Protein AF-A0A662YB94-F1 (afdb_monomer_lite)

Secondary structure (DSSP, 8-state):
------EEEEEEETTEEEEEEEE--TT-----TTHHHHHHHHHHHHTT--HHHHHHHHHHHHHHGGGB-----SSSTHHHHHHHHHHHHHHHHHHHHHHHHHHHHHHH-HHHHHHHHHHHHHHHHGGGGS-----HHHHHHHHHSS--TT-HHHHHHHHHHHHHHHHHHHHHHHH---HHHHHHHHHHHHHHHHHHHHHHHHHHHTTGGGS-----------PPPHHHHHHHHHHHHGGGG-HHHHHHHHGGGS-GGG--HHHHHHHHHHHHHHHHHHHHHHHHHHHHHHHHHT---HHHHHHHHTT--GGGHHHHHHHHHHHHHHHHHHHHHHHHHHHHHTHHHHTTB-HHHHHHHHHHHHHHHTTT-SSS-TT---

Sequence (378 aa):
MEGSISLNIAFEAINKRPQYIAIMAPGGASKGSGDQTMKTLQQQLLGDKGYSQLEKMFMFLASMRSIVTSDAKETDDLLLSRSNIALQNKLQLLSILINIIAYRLMEVHPRKVRKFMRKLLEASSGSASGTDEVDAIRFDDLLMEDVEPADEILSTGLPLLLALWQVLHYHIEQEVPHKLLRSRLVKEQWELLDHIVRSYELGTISSDSESGDEASEDSTVVAPPLEERFLAFVAVQATRWQATLLLLIDSLALASELVTPERLDFLACIGEYMEWEGSVAHDLARYQRDASERVPNAYLFWLSQRGIAHSEGEAHESEFREVANALAAAKWEQLQQEARRDSWTAAAFSLPAVERVIGLIRQVYGDHSGRSSRKESF

pLDDT: mean 79.69, std 18.01, range [34.97, 97.25]

Radius of gyration: 21.57 Å; chains: 1; bounding box: 65×52×51 Å

Structure (mmCIF, N/CA/C/O backbone):
data_AF-A0A662YB94-F1
#
_entry.id   AF-A0A662YB94-F1
#
loop_
_atom_site.group_PDB
_atom_site.id
_atom_site.type_symbol
_atom_site.label_atom_id
_atom_site.label_alt_id
_atom_site.label_comp_id
_atom_site.label_asym_id
_atom_site.label_entity_id
_atom_site.label_seq_id
_atom_site.pdbx_PDB_ins_code
_atom_site.Cartn_x
_atom_site.Cartn_y
_atom_site.Cartn_z
_atom_site.occupancy
_atom_site.B_iso_or_equiv
_atom_site.auth_seq_id
_atom_site.auth_comp_id
_atom_site.auth_asym_id
_atom_site.auth_atom_id
_atom_site.pdbx_PDB_model_num
ATOM 1 N N . MET A 1 1 ? -22.873 5.240 -3.098 1.00 36.72 1 MET A N 1
ATOM 2 C CA . MET A 1 1 ? -22.724 6.705 -3.199 1.00 36.72 1 MET A CA 1
ATOM 3 C C . MET A 1 1 ? -22.286 7.008 -4.619 1.00 36.72 1 MET A C 1
ATOM 5 O O . MET A 1 1 ? -21.161 6.681 -4.960 1.00 36.72 1 MET A O 1
ATOM 9 N N . GLU A 1 2 ? -23.171 7.558 -5.447 1.00 35.38 2 GLU A N 1
ATOM 10 C CA . GLU A 1 2 ? -22.813 8.100 -6.765 1.00 35.38 2 GLU A CA 1
ATOM 11 C C . GLU A 1 2 ? -22.240 9.506 -6.555 1.00 35.38 2 GLU A C 1
ATOM 13 O O . GLU A 1 2 ? -22.960 10.501 -6.561 1.00 35.38 2 GLU A O 1
ATOM 18 N N . GLY A 1 3 ? -20.949 9.585 -6.244 1.00 55.09 3 GLY A N 1
ATOM 19 C CA . GLY A 1 3 ? -20.213 10.845 -6.199 1.00 55.09 3 GLY A CA 1
ATOM 20 C C . GLY A 1 3 ? -19.215 10.860 -7.343 1.00 55.09 3 GLY A C 1
ATOM 21 O O . GLY A 1 3 ? -18.330 10.011 -7.388 1.00 55.09 3 GLY A O 1
ATOM 22 N N . SER A 1 4 ? -19.339 11.805 -8.274 1.00 63.97 4 SER A N 1
ATOM 23 C CA . SER A 1 4 ? -18.318 12.006 -9.301 1.00 63.97 4 SER A CA 1
ATOM 24 C C . SER A 1 4 ? -17.006 12.432 -8.637 1.00 63.97 4 SER A C 1
ATOM 26 O O . SER A 1 4 ? -16.962 13.466 -7.971 1.00 63.97 4 SER A O 1
ATOM 28 N N . ILE A 1 5 ? -15.939 11.656 -8.823 1.00 66.69 5 ILE A N 1
ATOM 29 C CA . ILE A 1 5 ? -14.615 11.977 -8.280 1.00 66.69 5 ILE A CA 1
ATOM 30 C C . ILE A 1 5 ? -13.966 13.065 -9.142 1.00 66.69 5 ILE A C 1
ATOM 32 O O . ILE A 1 5 ? -13.889 12.948 -10.361 1.00 66.69 5 ILE A O 1
ATOM 36 N N . SER A 1 6 ? -13.467 14.129 -8.528 1.00 73.06 6 SER A N 1
ATOM 37 C CA . SER A 1 6 ? -12.625 15.101 -9.227 1.00 73.06 6 SER A CA 1
ATOM 38 C C . SER A 1 6 ? -11.345 15.311 -8.442 1.00 73.06 6 SER A C 1
ATOM 40 O O . SER A 1 6 ? -11.405 15.722 -7.283 1.00 73.06 6 SER A O 1
ATOM 42 N N . LEU A 1 7 ? -10.202 15.055 -9.073 1.00 76.81 7 LEU A N 1
ATOM 43 C CA . LEU A 1 7 ? -8.895 15.374 -8.513 1.00 76.81 7 LEU A CA 1
ATOM 44 C C . LEU A 1 7 ? -8.361 16.625 -9.201 1.00 76.81 7 LEU A C 1
ATOM 46 O O . LEU A 1 7 ? -8.268 16.654 -10.424 1.00 76.81 7 LEU A O 1
ATOM 50 N N . ASN A 1 8 ? -8.004 17.630 -8.408 1.00 81.25 8 ASN A N 1
ATOM 51 C CA . ASN A 1 8 ? -7.422 18.884 -8.869 1.00 81.25 8 ASN A CA 1
ATOM 52 C C . ASN A 1 8 ? -6.220 19.195 -7.978 1.00 81.25 8 ASN A C 1
ATOM 54 O O . ASN A 1 8 ? -6.405 19.520 -6.808 1.00 81.25 8 ASN A O 1
ATOM 58 N N . ILE A 1 9 ? -5.008 19.076 -8.514 1.00 80.12 9 ILE A N 1
ATOM 59 C CA . ILE A 1 9 ? -3.769 19.344 -7.776 1.00 80.12 9 ILE A CA 1
ATOM 60 C C . ILE A 1 9 ? -3.032 20.463 -8.491 1.00 80.12 9 ILE A C 1
ATOM 62 O O . ILE A 1 9 ? -2.706 20.316 -9.664 1.00 80.12 9 ILE A O 1
ATOM 66 N N . ALA A 1 10 ? -2.758 21.557 -7.788 1.00 80.62 10 ALA A N 1
ATOM 67 C CA . ALA A 1 10 ? -1.852 22.605 -8.240 1.00 80.62 10 ALA A CA 1
ATOM 68 C C . ALA A 1 10 ? -0.620 22.616 -7.330 1.00 80.62 10 ALA A C 1
ATOM 70 O O . ALA A 1 10 ? -0.772 22.534 -6.112 1.00 80.62 10 ALA A O 1
ATOM 71 N N . PHE A 1 11 ? 0.577 22.678 -7.908 1.00 79.88 11 PHE A N 1
ATOM 72 C CA . PHE A 1 11 ? 1.831 22.576 -7.155 1.00 79.88 11 PHE A CA 1
ATOM 73 C C . PHE A 1 11 ? 2.993 23.252 -7.888 1.00 79.88 11 PHE A C 1
ATOM 75 O O . PHE A 1 11 ? 2.938 23.477 -9.100 1.00 79.88 11 PHE A O 1
ATOM 82 N N . GLU A 1 12 ? 4.049 23.587 -7.152 1.00 78.00 12 GLU A N 1
ATOM 83 C CA . GLU A 1 12 ? 5.278 24.144 -7.718 1.00 78.00 12 GLU A CA 1
ATOM 84 C C . GLU A 1 12 ? 6.195 23.024 -8.226 1.00 78.00 12 GLU A C 1
ATOM 86 O O . GLU A 1 12 ? 6.320 21.970 -7.606 1.00 78.00 12 GLU A O 1
ATOM 91 N N . ALA A 1 13 ? 6.810 23.241 -9.388 1.00 78.81 13 ALA A N 1
ATOM 92 C CA . ALA A 1 13 ? 7.775 22.328 -9.993 1.00 78.81 13 ALA A CA 1
ATOM 93 C C . ALA A 1 13 ? 9.131 23.031 -10.102 1.00 78.81 13 ALA A C 1
ATOM 95 O O . ALA A 1 13 ? 9.177 24.247 -10.271 1.00 78.81 13 ALA A O 1
ATOM 96 N N . ILE A 1 14 ? 10.226 22.267 -10.078 1.00 72.88 14 ILE A N 1
ATOM 97 C CA . ILE A 1 14 ? 11.589 22.814 -9.947 1.00 72.88 14 ILE A CA 1
ATOM 98 C C . ILE A 1 14 ? 11.943 23.777 -11.092 1.00 72.88 14 ILE A C 1
ATOM 100 O O . ILE A 1 14 ? 12.559 24.815 -10.878 1.00 72.88 14 ILE A O 1
ATOM 104 N N . ASN A 1 15 ? 11.532 23.452 -12.321 1.00 65.38 15 ASN A N 1
ATOM 105 C CA . ASN A 1 15 ? 11.984 24.158 -13.529 1.00 65.38 15 ASN A CA 1
ATOM 106 C C . ASN A 1 15 ? 10.846 24.770 -14.354 1.00 65.38 15 ASN A C 1
ATOM 108 O O . ASN A 1 15 ? 11.059 25.210 -15.486 1.00 65.38 15 ASN A O 1
ATOM 112 N N . LYS A 1 16 ? 9.615 24.775 -13.830 1.00 62.81 16 LYS A N 1
ATOM 113 C CA . LYS A 1 16 ? 8.428 25.225 -14.567 1.00 62.81 16 LYS A CA 1
ATOM 114 C C . LYS A 1 16 ? 7.561 26.153 -13.716 1.00 62.81 16 LYS A C 1
ATOM 116 O O . LYS A 1 16 ? 7.636 26.174 -12.495 1.00 62.81 16 LYS A O 1
ATOM 121 N N . ARG A 1 17 ? 6.680 26.900 -14.391 1.00 67.00 17 ARG A N 1
ATOM 122 C CA . ARG A 1 17 ? 5.533 27.576 -13.753 1.00 67.00 17 ARG A CA 1
ATOM 123 C C . ARG A 1 17 ? 4.687 26.550 -12.976 1.00 67.00 17 ARG A C 1
ATOM 125 O O . ARG A 1 17 ? 4.752 25.372 -13.345 1.00 67.00 17 ARG A O 1
ATOM 132 N N . PRO A 1 18 ? 3.873 26.982 -11.989 1.00 74.81 18 PRO A N 1
ATOM 133 C CA . PRO A 1 18 ? 2.977 26.097 -11.251 1.00 74.81 18 PRO A CA 1
ATOM 134 C C . PRO A 1 18 ? 2.288 25.087 -12.171 1.00 74.81 18 PRO A C 1
ATOM 136 O O . PRO A 1 18 ? 1.717 25.458 -13.202 1.00 74.81 18 PRO A O 1
ATOM 139 N N . GLN A 1 19 ? 2.428 23.810 -11.833 1.00 79.25 19 GLN A N 1
ATOM 140 C CA . GLN A 1 19 ? 1.852 22.695 -12.568 1.00 79.25 19 GLN A CA 1
ATOM 141 C C . GLN A 1 19 ? 0.458 22.390 -12.037 1.00 79.25 19 GLN A C 1
ATOM 143 O O . GLN A 1 19 ? 0.126 22.699 -10.892 1.00 79.25 19 GLN A O 1
ATOM 148 N N . TYR A 1 20 ? -0.365 21.786 -12.891 1.00 79.12 20 TYR A N 1
ATOM 149 C CA . TYR A 1 20 ? -1.737 21.442 -12.560 1.00 79.12 20 TYR A CA 1
ATOM 150 C C . TYR A 1 20 ? -2.097 20.066 -13.119 1.00 79.12 20 TYR A C 1
ATOM 152 O O . TYR A 1 20 ? -1.956 19.821 -14.314 1.00 79.12 20 TYR A O 1
ATOM 160 N N . ILE A 1 21 ? -2.573 19.175 -12.251 1.00 78.12 21 ILE A N 1
ATOM 161 C CA . ILE A 1 21 ? -3.084 17.852 -12.613 1.00 78.12 21 ILE A CA 1
ATOM 162 C C . ILE A 1 21 ? -4.588 17.833 -12.348 1.00 78.12 21 ILE A C 1
ATOM 164 O O . ILE A 1 21 ? -5.028 18.048 -11.217 1.00 78.12 21 ILE A O 1
ATOM 168 N N . ALA A 1 22 ? -5.365 17.531 -13.391 1.00 76.50 22 ALA A N 1
ATOM 169 C CA . ALA A 1 22 ? -6.809 17.347 -13.312 1.00 76.50 22 ALA A CA 1
ATOM 170 C C . ALA A 1 22 ? -7.209 15.934 -13.745 1.00 76.50 22 ALA A C 1
ATOM 172 O O . ALA A 1 22 ? -6.892 15.496 -14.851 1.00 76.50 22 ALA A O 1
ATOM 173 N N . ILE A 1 23 ? -7.960 15.228 -12.901 1.00 74.75 23 ILE A N 1
ATOM 174 C CA . ILE A 1 23 ? -8.652 13.991 -13.279 1.00 74.75 23 ILE A CA 1
ATOM 175 C C . ILE A 1 23 ? -10.142 14.224 -13.077 1.00 74.75 23 ILE A C 1
ATOM 177 O O . ILE A 1 23 ? -10.603 14.415 -11.952 1.00 74.75 23 ILE A O 1
ATOM 181 N N . MET A 1 24 ? -10.887 14.215 -14.180 1.00 70.81 24 MET A N 1
ATOM 182 C CA . MET A 1 24 ? -12.331 14.434 -14.206 1.00 70.81 24 MET A CA 1
ATOM 183 C C . MET A 1 24 ? -13.035 13.313 -14.969 1.00 70.81 24 MET A C 1
ATOM 185 O O . MET A 1 24 ? -12.435 12.657 -15.824 1.00 70.81 24 MET A O 1
ATOM 189 N N . ALA A 1 25 ? -14.323 13.125 -14.674 1.00 64.19 25 ALA A N 1
ATOM 190 C CA . ALA A 1 25 ? -15.173 12.171 -15.373 1.00 64.19 25 ALA A CA 1
ATOM 191 C C . ALA A 1 25 ? -15.198 12.441 -16.894 1.00 64.19 25 ALA A C 1
ATOM 193 O O . ALA A 1 25 ? -15.125 13.606 -17.316 1.00 64.19 25 ALA A O 1
ATOM 194 N N . PRO A 1 26 ? -15.331 11.394 -17.732 1.00 56.38 26 PRO A N 1
ATOM 195 C CA . PRO A 1 26 ? -15.447 11.542 -19.180 1.00 56.38 26 PRO A CA 1
ATOM 196 C C . PRO A 1 26 ? -16.719 12.334 -19.528 1.00 56.38 26 PRO A C 1
ATOM 198 O O . PRO A 1 26 ? -17.823 11.804 -19.547 1.00 56.38 26 PRO A O 1
ATOM 201 N N . GLY A 1 27 ? -16.551 13.640 -19.752 1.00 55.19 27 GLY A N 1
ATOM 202 C CA . GLY A 1 27 ? -17.634 14.609 -19.965 1.00 55.19 27 GLY A CA 1
ATOM 203 C C . GLY A 1 27 ? -17.311 16.024 -19.466 1.00 55.19 27 GLY A C 1
ATOM 204 O O . GLY A 1 27 ? -17.867 16.986 -19.985 1.00 55.19 27 GLY A O 1
ATOM 205 N N . GLY A 1 28 ? -16.372 16.168 -18.519 1.00 50.12 28 GLY A N 1
ATOM 206 C CA . GLY A 1 28 ? -15.944 17.466 -17.965 1.00 50.12 28 GLY A CA 1
ATOM 207 C C . GLY A 1 28 ? -14.753 18.135 -18.670 1.00 50.12 28 GLY A C 1
ATOM 208 O O . GLY A 1 28 ? -14.373 19.248 -18.313 1.00 50.12 28 GLY A O 1
ATOM 209 N N . ALA A 1 29 ? -14.134 17.479 -19.658 1.00 52.44 29 ALA A N 1
ATOM 210 C CA . ALA A 1 29 ? -12.951 18.002 -20.340 1.00 52.44 29 ALA A CA 1
ATOM 211 C C . ALA A 1 29 ? -13.328 19.066 -21.389 1.00 52.44 29 ALA A C 1
ATOM 213 O O . ALA A 1 29 ? -13.847 18.755 -22.464 1.00 52.44 29 ALA A O 1
ATOM 214 N N . SER A 1 30 ? -13.042 20.331 -21.077 1.00 43.56 30 SER A N 1
ATOM 215 C CA . SER A 1 30 ? -13.048 21.43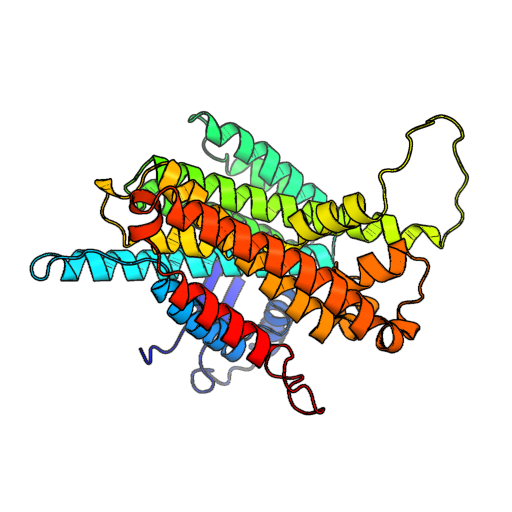1 -22.043 1.00 43.56 30 SER A CA 1
ATOM 216 C C . SER A 1 30 ? -12.048 21.142 -23.170 1.00 43.56 30 SER A C 1
ATOM 218 O O . SER A 1 30 ? -10.867 20.907 -22.921 1.00 43.56 30 SER A O 1
ATOM 220 N N . LYS A 1 31 ? -12.523 21.149 -24.421 1.00 42.31 31 LYS A N 1
ATOM 221 C CA . LYS A 1 31 ? -11.710 20.994 -25.637 1.00 42.31 31 LYS A CA 1
ATOM 222 C C . LYS A 1 31 ? -10.797 22.218 -25.823 1.00 42.31 31 LYS A C 1
ATOM 224 O O . LYS A 1 31 ? -11.146 23.132 -26.563 1.00 42.31 31 LYS A O 1
ATOM 229 N N . GLY A 1 32 ? -9.641 22.252 -25.162 1.00 42.66 32 GLY A N 1
ATOM 230 C CA . GLY A 1 32 ? -8.614 23.286 -25.346 1.00 42.66 32 GLY A CA 1
ATOM 231 C C . GLY A 1 32 ? -7.306 22.696 -25.876 1.00 42.66 32 GLY A C 1
ATOM 232 O O . GLY A 1 32 ? -6.828 21.698 -25.361 1.00 42.66 32 GLY A O 1
ATOM 233 N N . SER A 1 33 ? -6.686 23.297 -26.894 1.00 38.56 33 SER A N 1
ATOM 234 C CA . SER A 1 33 ? -5.496 22.750 -27.578 1.00 38.56 33 SER A CA 1
ATOM 235 C C . SER A 1 33 ? -4.168 22.834 -26.794 1.00 38.56 33 SER A C 1
ATOM 237 O O . SER A 1 33 ? -3.119 22.562 -27.367 1.00 38.56 33 SER A O 1
ATOM 239 N N . GLY A 1 34 ? -4.188 23.204 -25.505 1.00 45.19 34 GLY A N 1
ATOM 240 C CA . GLY A 1 34 ? -3.037 23.118 -24.582 1.00 45.19 34 GLY A CA 1
ATOM 241 C C . GLY A 1 34 ? -2.961 21.794 -23.801 1.00 45.19 34 GLY A C 1
ATOM 242 O O . GLY A 1 34 ? -2.049 21.578 -23.011 1.00 45.19 34 GLY A O 1
ATOM 243 N N . ASP A 1 35 ? -3.932 20.910 -24.031 1.00 52.34 35 ASP A N 1
ATOM 244 C CA . ASP A 1 35 ? -4.253 19.715 -23.243 1.00 52.34 35 ASP A CA 1
ATOM 245 C C . ASP A 1 35 ? -3.352 18.501 -23.564 1.00 52.34 35 ASP A C 1
ATOM 247 O O . ASP A 1 35 ? -3.315 17.527 -22.823 1.00 52.34 35 ASP A O 1
ATOM 251 N N . GLN A 1 36 ? -2.576 18.536 -24.652 1.00 52.75 36 GLN A N 1
ATOM 252 C CA . GLN A 1 36 ? -1.821 17.362 -25.115 1.00 52.75 36 GLN A CA 1
ATOM 253 C C . GLN A 1 36 ? -0.510 17.140 -24.340 1.00 52.75 36 GLN A C 1
ATOM 255 O O . GLN A 1 36 ? -0.224 16.009 -23.959 1.00 52.75 36 GLN A O 1
ATOM 260 N N . THR A 1 37 ? 0.232 18.208 -24.027 1.00 51.91 37 THR A N 1
ATOM 261 C CA . THR A 1 37 ? 1.474 18.146 -23.228 1.00 51.91 37 THR A CA 1
ATOM 262 C C . THR A 1 37 ? 1.199 17.881 -21.739 1.00 51.91 37 THR A C 1
ATOM 264 O O . THR A 1 37 ? 1.943 17.166 -21.070 1.00 51.91 37 THR A O 1
ATOM 267 N N . MET A 1 38 ? 0.092 18.422 -21.217 1.00 53.84 38 MET A N 1
ATOM 268 C CA . MET A 1 38 ? -0.388 18.152 -19.854 1.00 53.84 38 MET A CA 1
ATOM 269 C C . MET A 1 38 ? -0.851 16.698 -19.707 1.00 53.84 38 MET A C 1
ATOM 271 O O . MET A 1 38 ? -0.482 16.034 -18.741 1.00 53.84 38 MET A O 1
ATOM 275 N N . LYS A 1 39 ? -1.562 16.159 -20.710 1.00 61.16 39 LYS A N 1
ATOM 276 C CA . LYS A 1 39 ? -1.914 14.734 -20.759 1.00 61.16 39 LYS A CA 1
ATOM 277 C C . LYS A 1 39 ? -0.691 13.822 -20.805 1.00 61.16 39 LYS A C 1
ATOM 279 O O . LYS A 1 39 ? -0.715 12.798 -20.131 1.00 61.16 39 LYS A O 1
ATOM 284 N N . THR A 1 40 ? 0.372 14.180 -21.532 1.00 68.75 40 THR A N 1
ATOM 285 C CA . THR A 1 40 ? 1.599 13.364 -21.562 1.00 68.75 40 THR A CA 1
ATOM 286 C C . THR A 1 40 ? 2.323 13.346 -20.218 1.00 68.75 40 THR A C 1
ATOM 288 O O . THR A 1 40 ? 2.702 12.270 -19.774 1.00 68.75 40 THR A O 1
ATOM 291 N N . LEU A 1 41 ? 2.451 14.482 -19.522 1.00 73.25 41 LEU A N 1
ATOM 292 C CA . LEU A 1 41 ? 3.111 14.519 -18.208 1.00 73.25 41 LEU A CA 1
ATOM 293 C C . LEU A 1 41 ? 2.277 13.817 -17.128 1.00 73.25 41 LEU A C 1
ATOM 295 O O . LEU A 1 41 ? 2.802 13.062 -16.316 1.00 73.25 41 LEU A O 1
ATOM 299 N N . GLN A 1 42 ? 0.958 14.008 -17.148 1.00 75.75 42 GLN A N 1
ATOM 300 C CA . GLN A 1 42 ? 0.041 13.298 -16.261 1.00 75.75 42 GLN A CA 1
ATOM 301 C C . GLN A 1 42 ? 0.102 11.779 -16.476 1.00 75.75 42 GLN A C 1
ATOM 303 O O . GLN A 1 42 ? 0.141 11.031 -15.503 1.00 75.75 42 GLN A O 1
ATOM 308 N N . GLN A 1 43 ? 0.150 11.323 -17.732 1.00 75.94 43 GLN A N 1
ATOM 309 C CA . GLN A 1 43 ? 0.362 9.911 -18.061 1.00 75.94 43 GLN A CA 1
ATOM 310 C C . GLN A 1 43 ? 1.743 9.418 -17.625 1.00 75.94 43 GLN A C 1
ATOM 312 O O . GLN A 1 43 ? 1.861 8.284 -17.188 1.00 75.94 43 GLN A O 1
ATOM 317 N N . GLN A 1 44 ? 2.782 10.247 -17.687 1.00 77.38 44 GLN A N 1
ATOM 318 C CA . GLN A 1 44 ? 4.113 9.865 -17.208 1.00 77.38 44 GLN A CA 1
ATOM 319 C C . GLN A 1 44 ? 4.175 9.737 -15.678 1.00 77.38 44 GLN A C 1
ATOM 321 O O . GLN A 1 44 ? 4.843 8.841 -15.174 1.00 77.38 44 GLN A O 1
ATOM 326 N N . LEU A 1 45 ? 3.461 10.588 -14.933 1.00 79.81 45 LEU A N 1
ATOM 327 C CA . LEU A 1 45 ? 3.473 10.578 -13.464 1.00 79.81 45 LEU A CA 1
ATOM 328 C C . LEU A 1 45 ? 2.493 9.571 -12.847 1.00 79.81 45 LEU A C 1
ATOM 330 O O . LEU A 1 45 ? 2.773 9.007 -11.793 1.00 79.81 45 LEU A O 1
ATOM 334 N N . LEU A 1 46 ? 1.340 9.347 -13.481 1.00 79.56 46 LEU A N 1
ATOM 335 C CA . LEU A 1 46 ? 0.280 8.474 -12.960 1.00 79.56 46 LEU A CA 1
ATOM 336 C C . LEU A 1 46 ? 0.138 7.164 -13.752 1.00 79.56 46 LEU A C 1
ATOM 338 O O . LEU A 1 46 ? -0.569 6.247 -13.328 1.00 79.56 46 LEU A O 1
ATOM 342 N N . GLY A 1 47 ? 0.818 7.035 -14.893 1.00 75.50 47 GLY A N 1
ATOM 343 C CA . GLY A 1 47 ? 0.649 5.920 -15.820 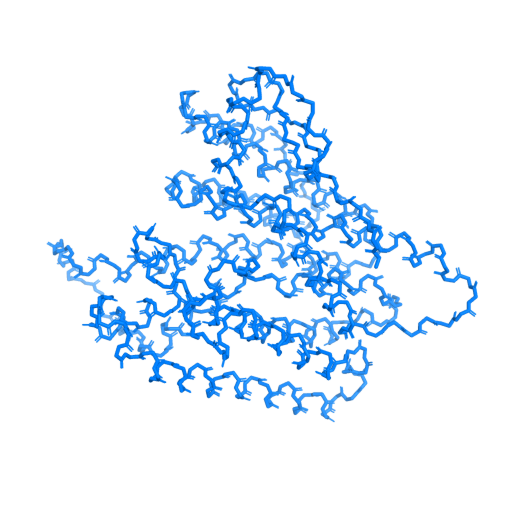1.00 75.50 47 GLY A CA 1
ATOM 344 C C . GLY A 1 47 ? -0.768 5.846 -16.391 1.00 75.50 47 GLY A C 1
ATOM 345 O O . GLY A 1 47 ? -1.462 6.849 -16.563 1.00 75.50 47 GLY A O 1
ATOM 346 N N . ASP A 1 48 ? -1.234 4.616 -16.595 1.00 69.62 48 ASP A N 1
ATOM 347 C CA . ASP A 1 48 ? -2.590 4.311 -17.072 1.00 69.62 48 ASP A CA 1
ATOM 348 C C . ASP A 1 48 ? -3.693 4.598 -16.032 1.00 69.62 48 ASP A C 1
ATOM 350 O O . ASP A 1 48 ? -4.878 4.368 -16.295 1.00 69.62 48 ASP A O 1
ATOM 354 N N . LYS A 1 49 ? -3.335 5.084 -14.832 1.00 71.06 49 LYS A N 1
ATOM 355 C CA . LYS A 1 49 ? -4.265 5.297 -13.714 1.00 71.06 49 LYS A CA 1
ATOM 356 C C . LYS A 1 49 ? -5.055 6.601 -13.871 1.00 71.06 49 LYS A C 1
ATOM 358 O O . LYS A 1 49 ? -4.874 7.569 -13.137 1.00 71.06 49 LYS A O 1
ATOM 363 N N . GLY A 1 50 ? -5.950 6.613 -14.856 1.00 71.00 50 GLY A N 1
ATOM 364 C CA . GLY A 1 50 ? -6.917 7.688 -15.085 1.00 71.00 50 GLY A CA 1
ATOM 365 C C . GLY A 1 50 ? -8.166 7.597 -14.196 1.00 71.00 50 GLY A C 1
ATOM 366 O O . GLY A 1 50 ? -8.239 6.806 -13.258 1.00 71.00 50 GLY A O 1
ATOM 367 N N . TYR A 1 51 ? -9.193 8.385 -14.536 1.00 71.19 51 TYR A N 1
ATOM 368 C CA . TYR A 1 51 ? -10.454 8.486 -13.780 1.00 71.19 51 TYR A CA 1
ATOM 369 C C . TYR A 1 51 ? -11.090 7.129 -13.447 1.00 71.19 51 TYR A C 1
ATOM 371 O O . TYR A 1 51 ? -11.412 6.875 -12.293 1.00 71.19 51 TYR A O 1
ATOM 379 N N . SER A 1 52 ? -11.227 6.246 -14.442 1.00 71.62 52 SER A N 1
ATOM 380 C CA . SER A 1 52 ? -11.860 4.931 -14.253 1.00 71.62 52 SER A CA 1
ATOM 381 C C . SER A 1 52 ? -11.111 4.046 -13.254 1.00 71.62 52 SER A C 1
ATOM 383 O O . SER A 1 52 ? -11.729 3.261 -12.541 1.00 71.62 52 SER A O 1
ATOM 385 N N . GLN A 1 53 ? -9.787 4.191 -13.170 1.00 75.88 53 GLN A N 1
ATOM 386 C CA . GLN A 1 53 ? -8.980 3.449 -12.214 1.00 75.88 53 GLN A CA 1
ATOM 387 C C . GLN A 1 53 ? -9.209 3.965 -10.800 1.00 75.88 53 GLN A C 1
ATOM 389 O O . GLN A 1 53 ? -9.455 3.176 -9.895 1.00 75.88 53 GLN A O 1
ATOM 394 N N . LEU A 1 54 ? -9.189 5.289 -10.622 1.00 75.19 54 LEU A N 1
ATOM 395 C CA . LEU A 1 54 ? -9.497 5.897 -9.332 1.00 75.19 54 LEU A CA 1
ATOM 396 C C . LEU A 1 54 ? -10.912 5.534 -8.884 1.00 75.19 54 LEU A C 1
ATOM 398 O O . LEU A 1 54 ? -11.091 5.104 -7.755 1.00 75.19 54 LEU A O 1
ATOM 402 N N . GLU A 1 55 ? -11.904 5.620 -9.768 1.00 78.00 55 GLU A N 1
ATOM 403 C CA . GLU A 1 55 ? -13.281 5.213 -9.471 1.00 78.00 55 GLU A CA 1
ATOM 404 C C . GLU A 1 55 ? -13.359 3.769 -8.962 1.00 78.00 55 GLU A C 1
ATOM 406 O O . GLU A 1 55 ? -13.930 3.517 -7.900 1.00 78.00 55 GLU A O 1
ATOM 411 N N . LYS A 1 56 ? -12.710 2.830 -9.656 1.00 77.88 56 LYS A N 1
ATOM 412 C CA . LYS A 1 56 ? -12.610 1.437 -9.210 1.00 77.88 56 LYS A CA 1
ATOM 413 C C . LYS A 1 56 ? -11.918 1.319 -7.849 1.00 77.88 56 LYS A C 1
ATOM 415 O O . LYS A 1 56 ? -12.433 0.628 -6.973 1.00 77.88 56 LYS A O 1
ATOM 420 N N . MET A 1 57 ? -10.798 2.012 -7.640 1.00 79.94 57 MET A N 1
ATOM 421 C CA . MET A 1 57 ? -10.099 2.021 -6.351 1.00 79.94 57 MET A CA 1
ATOM 422 C C . MET A 1 57 ? -11.010 2.535 -5.230 1.00 79.94 57 MET A C 1
ATOM 424 O O . MET A 1 57 ? -11.091 1.908 -4.184 1.00 79.94 57 MET A O 1
ATOM 428 N N . PHE A 1 58 ? -11.773 3.607 -5.446 1.00 77.88 58 PHE A N 1
ATOM 429 C CA . PHE A 1 58 ? -12.716 4.121 -4.447 1.00 77.88 58 PHE A CA 1
ATOM 430 C C . PHE A 1 58 ? -13.895 3.176 -4.183 1.00 77.88 58 PHE A C 1
ATOM 432 O O . PHE A 1 58 ? -14.349 3.077 -3.043 1.00 77.88 58 PHE A O 1
ATOM 439 N N . MET A 1 59 ? -14.372 2.443 -5.192 1.00 79.75 59 MET A N 1
ATOM 440 C CA . MET A 1 59 ? -15.359 1.373 -4.995 1.00 79.75 59 MET A CA 1
ATOM 441 C C . MET A 1 59 ? -14.793 0.227 -4.144 1.00 79.75 59 MET A C 1
ATOM 443 O O . MET A 1 59 ? -15.485 -0.314 -3.276 1.00 79.75 59 MET A O 1
ATOM 447 N N . PHE A 1 60 ? -13.520 -0.110 -4.347 1.00 82.69 60 PHE A N 1
ATOM 448 C CA . PHE A 1 60 ? -12.805 -1.071 -3.514 1.00 82.69 60 PHE A CA 1
ATOM 449 C C . PHE A 1 60 ? -12.633 -0.560 -2.071 1.00 82.69 60 PHE A C 1
ATOM 451 O O . PHE A 1 60 ? -13.011 -1.263 -1.134 1.00 82.69 60 PHE A O 1
ATOM 458 N N . LEU A 1 61 ? -12.198 0.692 -1.878 1.00 83.88 61 LEU A N 1
ATOM 459 C CA . LEU A 1 61 ? -12.109 1.336 -0.557 1.00 83.88 61 LEU A CA 1
ATOM 460 C C . LEU A 1 61 ? -13.451 1.338 0.181 1.00 83.88 61 LEU A C 1
ATOM 462 O O . LEU A 1 61 ? -13.523 1.035 1.369 1.00 83.88 61 LEU A O 1
ATOM 466 N N . ALA A 1 62 ? -14.542 1.637 -0.527 1.00 83.06 62 ALA A N 1
ATOM 467 C CA . ALA A 1 62 ? -15.878 1.598 0.055 1.00 83.06 62 ALA A CA 1
ATOM 468 C C . ALA A 1 62 ? -16.252 0.194 0.561 1.00 83.06 62 ALA A C 1
ATOM 470 O O . ALA A 1 62 ? -16.971 0.075 1.552 1.00 83.06 62 ALA A O 1
ATOM 471 N N . SER A 1 63 ? -15.746 -0.860 -0.086 1.00 84.50 63 SER A N 1
ATOM 472 C CA . SER A 1 63 ? -15.945 -2.244 0.355 1.00 84.50 63 SER A CA 1
ATOM 473 C C . SER A 1 63 ? -15.124 -2.559 1.612 1.00 84.50 63 SER A C 1
ATOM 475 O O . SER A 1 63 ? -15.641 -3.204 2.528 1.00 84.50 63 SER A O 1
ATOM 477 N N . MET A 1 64 ? -13.889 -2.049 1.698 1.00 86.88 64 MET A N 1
ATOM 478 C CA . MET A 1 64 ? -13.012 -2.216 2.866 1.00 86.88 64 MET A CA 1
ATOM 479 C C . MET A 1 64 ? -13.580 -1.593 4.141 1.00 86.88 64 MET A C 1
ATOM 481 O O . MET A 1 64 ? -13.468 -2.198 5.203 1.00 86.88 64 MET A O 1
ATOM 485 N N . ARG A 1 65 ? -14.293 -0.465 4.043 1.00 88.25 65 ARG A N 1
ATOM 486 C CA . ARG A 1 65 ? -14.939 0.178 5.204 1.00 88.25 65 ARG A CA 1
ATOM 487 C C . ARG A 1 65 ? -15.863 -0.740 5.993 1.00 88.25 65 ARG A C 1
ATOM 489 O O . ARG A 1 65 ? -16.033 -0.542 7.187 1.00 88.25 65 ARG A O 1
ATOM 496 N N . SER A 1 66 ? -16.448 -1.751 5.345 1.00 87.38 66 SER A N 1
ATOM 497 C CA . SER A 1 66 ? -17.310 -2.729 6.022 1.00 87.38 66 SER A CA 1
ATOM 498 C C . SER A 1 66 ? -16.562 -3.662 6.986 1.00 87.38 66 SER A C 1
ATOM 500 O O . SER A 1 66 ? -17.204 -4.397 7.736 1.00 87.38 66 SER A O 1
ATOM 502 N N . ILE A 1 67 ? -15.225 -3.640 6.970 1.00 91.62 67 ILE A N 1
ATOM 503 C CA . ILE A 1 67 ? -14.367 -4.384 7.895 1.00 91.62 67 ILE A CA 1
ATOM 504 C C . ILE A 1 67 ? -14.361 -3.721 9.270 1.00 91.62 67 ILE A C 1
ATOM 506 O O . ILE A 1 67 ? -14.387 -4.442 10.257 1.00 91.62 67 ILE A O 1
ATOM 510 N N . VAL A 1 68 ? -14.377 -2.390 9.364 1.00 89.06 68 VAL A N 1
ATOM 511 C CA . VAL A 1 68 ? -14.414 -1.675 10.650 1.00 89.06 68 VAL A CA 1
ATOM 512 C C . VAL A 1 68 ? -15.870 -1.480 11.073 1.00 89.06 68 VAL A C 1
ATOM 514 O O . VAL A 1 68 ? -16.639 -0.802 10.394 1.00 89.06 68 VAL A O 1
ATOM 517 N N . THR A 1 69 ? -16.280 -2.068 12.198 1.00 82.00 69 THR A N 1
ATOM 518 C CA . THR A 1 69 ? -17.661 -1.960 12.686 1.00 82.00 69 THR A CA 1
ATOM 519 C C . THR A 1 69 ? -17.798 -0.757 13.618 1.00 82.00 69 THR A C 1
ATOM 521 O O . THR A 1 69 ? -17.274 -0.767 14.731 1.00 82.00 69 THR A O 1
ATOM 524 N N . SER A 1 70 ? -18.504 0.292 13.186 1.00 65.94 70 SER A N 1
ATOM 525 C CA . SER A 1 70 ? -18.821 1.427 14.059 1.00 65.94 70 SER A CA 1
ATOM 526 C C . SER A 1 70 ? -19.994 1.082 14.983 1.00 65.94 70 SER A C 1
ATOM 528 O O . SER A 1 70 ? -21.104 0.863 14.499 1.00 65.94 70 SER A O 1
ATOM 530 N N . ASP A 1 71 ? -19.787 1.127 16.299 1.00 57.91 71 ASP A N 1
ATOM 531 C CA . ASP A 1 71 ? -20.827 0.942 17.334 1.00 57.91 71 ASP A CA 1
ATOM 532 C C . ASP A 1 71 ? -21.753 2.174 17.507 1.00 57.91 71 ASP A C 1
ATOM 534 O O . ASP A 1 71 ? -22.361 2.374 18.561 1.00 57.91 71 ASP A O 1
ATOM 538 N N . ALA A 1 72 ? -21.848 3.038 16.489 1.00 53.25 72 ALA A N 1
ATOM 539 C CA . ALA A 1 72 ? -22.498 4.344 16.578 1.00 53.25 72 ALA A CA 1
ATOM 540 C C . ALA A 1 72 ? -23.975 4.213 16.994 1.00 53.25 72 ALA A C 1
ATOM 542 O O . ALA A 1 72 ? -24.824 3.737 16.236 1.00 53.25 72 ALA A O 1
ATOM 543 N N . LYS A 1 73 ? -24.283 4.655 18.219 1.00 49.09 73 LYS A N 1
ATOM 544 C CA . LYS A 1 73 ? -25.655 4.799 18.706 1.00 49.09 73 LYS A CA 1
ATOM 545 C C . LYS A 1 73 ? -26.254 6.048 18.069 1.00 49.09 73 LYS A C 1
ATOM 547 O O . LYS A 1 73 ? -25.821 7.168 18.313 1.00 49.09 73 LYS A O 1
ATOM 552 N N . GLU A 1 74 ? -27.268 5.823 17.246 1.00 47.53 74 GLU A N 1
ATOM 553 C CA . GLU A 1 74 ? -28.028 6.820 16.496 1.00 47.53 74 GLU A CA 1
ATOM 554 C C . GLU A 1 74 ? -28.515 7.968 17.399 1.00 47.53 74 GLU A C 1
ATOM 556 O O . GLU A 1 74 ? -29.423 7.754 18.197 1.00 47.53 74 GLU A O 1
ATOM 561 N N . THR A 1 75 ? -27.941 9.178 17.305 1.00 48.03 75 THR A N 1
ATOM 562 C CA . THR A 1 75 ? -28.708 10.453 17.247 1.00 48.03 75 THR A CA 1
ATOM 563 C C . THR A 1 75 ? -27.845 11.719 17.091 1.00 48.03 75 THR A C 1
ATOM 565 O O . THR A 1 75 ? -28.227 12.561 16.283 1.00 48.03 75 THR A O 1
ATOM 568 N N . ASP A 1 76 ? -26.678 11.848 17.741 1.00 48.25 76 ASP A N 1
ATOM 569 C CA . ASP A 1 76 ? -25.789 13.038 17.613 1.00 48.25 76 ASP A CA 1
ATOM 570 C C . ASP A 1 76 ? -24.591 12.836 16.649 1.00 48.25 76 ASP A C 1
ATOM 572 O O . ASP A 1 76 ? -23.938 13.788 16.217 1.00 48.25 76 ASP A O 1
ATOM 576 N N . ASP A 1 77 ? -24.351 11.595 16.218 1.00 53.47 77 ASP A N 1
ATOM 577 C CA . ASP A 1 77 ? -23.162 11.169 15.463 1.00 53.47 77 ASP A CA 1
ATOM 578 C C . ASP A 1 77 ? -23.170 11.506 13.961 1.00 53.47 77 ASP A C 1
ATOM 580 O O . ASP A 1 77 ? -22.198 11.235 13.261 1.00 53.47 77 ASP A O 1
ATOM 584 N N . LEU A 1 78 ? -24.227 12.110 13.410 1.00 54.25 78 LEU A N 1
ATOM 585 C CA . LEU A 1 78 ? -24.344 12.290 11.952 1.00 54.25 78 LEU A CA 1
ATOM 586 C C . LEU A 1 78 ? -23.365 13.323 11.371 1.00 54.25 78 LEU A C 1
ATOM 588 O O . LEU A 1 78 ? -22.892 13.153 10.246 1.00 54.25 78 LEU A O 1
ATOM 592 N N . LEU A 1 79 ? -23.062 14.400 12.102 1.00 51.31 79 LEU A N 1
ATOM 593 C CA . LEU A 1 79 ? -22.100 15.415 11.651 1.00 51.31 79 LEU A CA 1
ATOM 594 C C . LEU A 1 79 ? -20.652 14.946 11.841 1.00 51.31 79 LEU A C 1
ATOM 596 O O . LEU A 1 79 ? -19.848 15.133 10.930 1.00 51.31 79 LEU A O 1
ATOM 600 N N . LEU A 1 80 ? -20.358 14.271 12.959 1.00 54.09 80 LEU A N 1
ATOM 601 C CA . LEU A 1 80 ? -19.059 13.644 13.229 1.00 54.09 80 LEU A CA 1
ATOM 602 C C . LEU A 1 80 ? -18.775 12.494 12.250 1.00 54.09 80 LEU A C 1
ATOM 604 O O . LEU A 1 80 ? -17.691 12.409 11.681 1.00 54.09 80 LEU A O 1
ATOM 608 N N . SER A 1 81 ? -19.780 11.668 11.950 1.00 59.44 81 SER A N 1
ATOM 609 C CA . SER A 1 81 ? -19.702 10.624 10.922 1.00 59.44 81 SER A CA 1
ATOM 610 C C . SER A 1 81 ? -19.384 11.218 9.544 1.00 59.44 81 SER A C 1
ATOM 612 O O . SER A 1 81 ? -18.503 10.726 8.841 1.00 59.44 81 SER A O 1
ATOM 614 N N . ARG A 1 82 ? -20.024 12.335 9.166 1.00 55.25 82 ARG A N 1
ATOM 615 C CA . ARG A 1 82 ? -19.757 13.018 7.887 1.00 55.25 82 ARG A CA 1
ATOM 616 C C . ARG A 1 82 ? -18.366 13.653 7.820 1.00 55.25 82 ARG A C 1
ATOM 618 O O . ARG A 1 82 ? -17.731 13.556 6.769 1.00 55.25 82 ARG A O 1
ATOM 625 N N . SER A 1 83 ? -17.883 14.282 8.895 1.00 58.50 83 SER A N 1
ATOM 626 C CA . SER A 1 83 ? -16.523 14.842 8.934 1.00 58.50 83 SER A CA 1
ATOM 627 C C . SER A 1 83 ? -15.458 13.749 8.898 1.00 58.50 83 SER A C 1
ATOM 629 O O . SER A 1 83 ? -14.479 13.884 8.164 1.00 58.50 83 SER A O 1
ATOM 631 N N . ASN A 1 84 ? -15.687 12.636 9.601 1.00 75.94 84 ASN A N 1
ATOM 632 C CA . ASN A 1 84 ? -14.770 11.499 9.609 1.00 75.94 84 ASN A CA 1
ATOM 633 C C . ASN A 1 84 ? -14.687 10.859 8.222 1.00 75.94 84 ASN A C 1
ATOM 635 O O . ASN A 1 84 ? -13.586 10.618 7.744 1.00 75.94 84 ASN A O 1
ATOM 639 N N . ILE A 1 85 ? -15.810 10.708 7.511 1.00 84.12 85 ILE A N 1
ATOM 640 C CA . ILE A 1 85 ? -15.815 10.188 6.132 1.00 84.12 85 ILE A CA 1
ATOM 641 C C . ILE A 1 85 ? -15.052 11.112 5.171 1.00 84.12 85 ILE A C 1
ATOM 643 O O . ILE A 1 85 ? -14.323 10.636 4.298 1.00 84.12 85 ILE A O 1
ATOM 647 N N . ALA A 1 86 ? -15.201 12.434 5.293 1.00 86.31 86 ALA A N 1
ATOM 648 C CA . ALA A 1 86 ? -14.478 13.379 4.441 1.00 86.31 86 ALA A CA 1
ATOM 649 C C . ALA A 1 86 ? -12.960 13.310 4.675 1.00 86.31 86 ALA A C 1
ATOM 651 O O . ALA A 1 86 ? -12.196 13.242 3.709 1.00 86.31 86 ALA A O 1
ATOM 652 N N . LEU A 1 87 ? -12.530 13.274 5.941 1.00 90.75 87 LEU A N 1
ATOM 653 C CA . LEU A 1 87 ? -11.126 13.100 6.305 1.00 90.75 87 LEU A CA 1
ATOM 654 C C . LEU A 1 87 ? -10.588 11.738 5.845 1.00 90.75 87 LEU A C 1
ATOM 656 O O . LEU A 1 87 ? -9.530 11.692 5.227 1.00 90.75 87 LEU A O 1
ATOM 660 N N . GLN A 1 88 ? -11.335 10.651 6.061 1.00 91.81 88 GLN A N 1
ATOM 661 C CA . GLN A 1 88 ? -10.979 9.306 5.599 1.00 91.81 88 GLN A CA 1
ATOM 662 C C . GLN A 1 88 ? -10.720 9.283 4.093 1.00 91.81 88 GLN A C 1
ATOM 664 O O . GLN A 1 88 ? -9.639 8.892 3.662 1.00 91.81 88 GLN A O 1
ATOM 669 N N . ASN A 1 89 ? -11.667 9.786 3.292 1.00 90.06 89 ASN A N 1
ATOM 670 C CA . ASN A 1 89 ? -11.507 9.886 1.840 1.00 90.06 89 ASN A CA 1
ATOM 671 C C . ASN A 1 89 ? -10.257 10.695 1.455 1.00 90.06 89 ASN A C 1
ATOM 673 O O . ASN A 1 89 ? -9.542 10.315 0.529 1.00 90.06 89 ASN A O 1
ATOM 677 N N . LYS A 1 90 ? -9.997 11.807 2.156 1.00 91.31 90 LYS A N 1
ATOM 678 C CA . LYS A 1 90 ? -8.845 12.682 1.906 1.00 91.31 90 LYS A CA 1
ATOM 679 C C . LYS A 1 90 ? -7.523 11.954 2.175 1.00 91.31 90 LYS A C 1
ATOM 681 O O . LYS A 1 90 ? -6.659 11.935 1.304 1.00 91.31 90 LYS A O 1
ATOM 686 N N . LEU A 1 91 ? -7.380 11.333 3.347 1.00 94.75 91 LEU A N 1
ATOM 687 C CA . LEU A 1 91 ? -6.170 10.602 3.737 1.00 94.75 91 LEU A CA 1
ATOM 688 C C . LEU A 1 91 ? -5.930 9.382 2.835 1.00 94.75 91 LEU A C 1
ATOM 690 O O . LEU A 1 91 ? -4.803 9.164 2.396 1.00 94.75 91 LEU A O 1
ATOM 694 N N . GLN A 1 92 ? -6.987 8.631 2.499 1.00 93.25 92 GLN A N 1
ATOM 695 C CA . GLN A 1 92 ? -6.898 7.480 1.592 1.00 93.25 92 GLN A CA 1
ATOM 696 C C . GLN A 1 92 ? -6.423 7.912 0.202 1.00 93.25 92 GLN A C 1
ATOM 698 O O . GLN A 1 92 ? -5.510 7.308 -0.354 1.00 93.25 92 GLN A O 1
ATOM 703 N N . LEU A 1 93 ? -6.989 8.995 -0.340 1.00 91.12 93 LEU A N 1
ATOM 704 C CA . LEU A 1 93 ? -6.582 9.541 -1.632 1.00 91.12 93 LEU A CA 1
ATOM 705 C C . LEU A 1 93 ? -5.121 9.994 -1.635 1.00 91.12 93 LEU A C 1
ATOM 707 O O . LEU A 1 93 ? -4.384 9.657 -2.557 1.00 91.12 93 LEU A O 1
ATOM 711 N N . LEU A 1 94 ? -4.701 10.746 -0.617 1.00 93.44 94 LEU A N 1
ATOM 712 C CA . LEU A 1 94 ? -3.320 11.213 -0.495 1.00 93.44 94 LEU A CA 1
ATOM 713 C C . LEU A 1 94 ? -2.342 10.037 -0.431 1.00 93.44 94 LEU A C 1
ATOM 715 O O . LEU A 1 94 ? -1.367 10.022 -1.176 1.00 93.44 94 LEU A O 1
ATOM 719 N N . SER A 1 95 ? -2.638 9.023 0.385 1.00 94.31 95 SER A N 1
ATOM 720 C CA . SER A 1 95 ? -1.800 7.829 0.489 1.00 94.31 95 SER A CA 1
ATOM 721 C C . SER A 1 95 ? -1.712 7.044 -0.826 1.00 94.31 95 SER A C 1
ATOM 723 O O . SER A 1 95 ? -0.621 6.643 -1.239 1.00 94.31 95 SER A O 1
ATOM 725 N N . ILE A 1 96 ? -2.837 6.886 -1.529 1.00 91.19 96 ILE A N 1
ATOM 726 C CA . ILE A 1 96 ? -2.882 6.256 -2.855 1.00 91.19 96 ILE A CA 1
ATOM 727 C C . ILE A 1 96 ? -2.022 7.032 -3.857 1.00 91.19 96 ILE A C 1
ATOM 729 O O . ILE A 1 96 ? -1.269 6.430 -4.620 1.00 91.19 96 ILE A O 1
ATOM 733 N N . LEU A 1 97 ? -2.119 8.364 -3.872 1.00 91.56 97 LEU A N 1
ATOM 734 C CA . LEU A 1 97 ? -1.339 9.200 -4.784 1.00 91.56 97 LEU A CA 1
ATOM 735 C C . LEU A 1 97 ? 0.159 9.114 -4.487 1.00 91.56 97 LEU A C 1
ATOM 737 O O . LEU A 1 97 ? 0.938 8.955 -5.425 1.00 91.56 97 LEU A O 1
ATOM 741 N N . ILE A 1 98 ? 0.552 9.158 -3.209 1.00 94.12 98 ILE A N 1
ATOM 742 C CA . ILE A 1 98 ? 1.947 8.963 -2.784 1.00 94.12 98 ILE A CA 1
ATOM 743 C C . ILE A 1 98 ? 2.467 7.628 -3.309 1.00 94.12 98 ILE A C 1
ATOM 745 O O . ILE A 1 98 ? 3.523 7.592 -3.931 1.00 94.12 98 ILE A O 1
ATOM 749 N N . ASN A 1 99 ? 1.708 6.548 -3.126 1.00 92.75 99 ASN A N 1
ATOM 750 C CA . ASN A 1 99 ? 2.095 5.213 -3.568 1.00 92.75 99 ASN A CA 1
ATOM 751 C C . ASN A 1 99 ? 2.241 5.116 -5.091 1.00 92.75 99 ASN A C 1
ATOM 753 O O . ASN A 1 99 ? 3.259 4.639 -5.587 1.00 92.75 99 ASN A O 1
ATOM 757 N N . ILE A 1 100 ? 1.261 5.625 -5.846 1.00 90.12 100 ILE A N 1
ATOM 758 C CA . ILE A 1 100 ? 1.304 5.643 -7.317 1.00 90.12 100 ILE A CA 1
ATOM 759 C C . ILE A 1 100 ? 2.541 6.396 -7.805 1.00 90.12 100 ILE A C 1
ATOM 761 O O . ILE A 1 100 ? 3.294 5.871 -8.624 1.00 90.12 100 ILE A O 1
ATOM 765 N N . ILE A 1 101 ? 2.756 7.611 -7.300 1.00 91.75 101 ILE A N 1
ATOM 766 C CA . ILE A 1 101 ? 3.853 8.468 -7.747 1.00 91.75 101 ILE A CA 1
ATOM 767 C C . ILE A 1 101 ? 5.197 7.872 -7.329 1.00 91.75 101 ILE A C 1
ATOM 769 O O . ILE A 1 101 ? 6.105 7.812 -8.151 1.00 91.75 101 ILE A O 1
ATOM 773 N N . ALA A 1 102 ? 5.328 7.372 -6.099 1.00 93.75 102 ALA A N 1
ATOM 774 C CA . ALA A 1 102 ? 6.555 6.741 -5.625 1.00 93.75 102 ALA A CA 1
ATOM 775 C C . ALA A 1 102 ? 6.941 5.527 -6.483 1.00 93.75 102 ALA A C 1
ATOM 777 O O . ALA A 1 102 ? 8.080 5.452 -6.944 1.00 93.75 102 ALA A O 1
ATOM 778 N N . TYR A 1 103 ? 5.997 4.622 -6.774 1.00 91.00 103 TYR A N 1
ATOM 779 C CA . TYR A 1 103 ? 6.260 3.476 -7.649 1.00 91.00 103 TYR A CA 1
ATOM 780 C C . TYR A 1 103 ? 6.641 3.902 -9.066 1.00 91.00 103 TYR A C 1
ATOM 782 O O . TYR A 1 103 ? 7.611 3.371 -9.602 1.00 91.00 103 TYR A O 1
ATOM 790 N N . ARG A 1 104 ? 5.925 4.869 -9.658 1.00 89.38 104 ARG A N 1
ATOM 791 C CA . ARG A 1 104 ? 6.227 5.351 -11.014 1.00 89.38 104 ARG A CA 1
ATOM 792 C C . ARG A 1 104 ? 7.581 6.039 -11.100 1.00 89.38 104 ARG A C 1
ATOM 794 O O . ARG A 1 104 ? 8.338 5.791 -12.031 1.00 89.38 104 ARG A O 1
ATOM 801 N N . LEU A 1 105 ? 7.930 6.860 -10.118 1.00 91.50 105 LEU A N 1
ATOM 802 C CA . LEU A 1 105 ? 9.244 7.492 -10.076 1.00 91.50 105 LEU A CA 1
ATOM 803 C C . LEU A 1 105 ? 10.356 6.451 -9.886 1.00 91.50 105 LEU A C 1
ATOM 805 O O . LEU A 1 105 ? 11.372 6.519 -10.578 1.00 91.50 105 LEU A O 1
ATOM 809 N N . MET A 1 106 ? 10.158 5.461 -9.011 1.00 90.88 106 MET A N 1
ATOM 810 C CA . MET A 1 106 ? 11.110 4.361 -8.818 1.00 90.88 106 MET A CA 1
ATOM 811 C C . MET A 1 106 ? 11.292 3.498 -10.069 1.00 90.88 106 MET A C 1
ATOM 813 O O . MET A 1 106 ? 12.403 3.048 -10.326 1.00 90.88 106 MET A O 1
ATOM 817 N N . GLU A 1 107 ? 10.240 3.299 -10.857 1.00 88.12 107 GLU A N 1
ATOM 818 C CA . GLU A 1 107 ? 10.290 2.568 -12.126 1.00 88.12 107 GLU A CA 1
ATOM 819 C C . GLU A 1 107 ? 11.141 3.308 -13.170 1.00 88.12 107 GLU A C 1
ATOM 821 O O . GLU A 1 107 ? 12.031 2.720 -13.782 1.00 88.12 107 GLU A O 1
ATOM 826 N N . VAL A 1 108 ? 10.918 4.617 -13.340 1.00 87.50 108 VAL A N 1
ATOM 827 C CA . VAL A 1 108 ? 11.587 5.405 -14.390 1.00 87.50 108 VAL A CA 1
ATOM 828 C C . VAL A 1 108 ? 13.013 5.814 -13.989 1.00 87.50 108 VAL A C 1
ATOM 830 O O . VAL A 1 108 ? 13.932 5.764 -14.806 1.00 87.50 108 VAL A O 1
ATOM 833 N N . HIS A 1 109 ? 13.230 6.204 -12.729 1.00 89.00 109 HIS A N 1
ATOM 834 C CA . HIS A 1 109 ? 14.509 6.738 -12.239 1.00 89.00 109 HIS A CA 1
ATOM 835 C C . HIS A 1 109 ? 14.940 6.123 -10.891 1.00 89.00 109 HIS A C 1
ATOM 837 O O . HIS A 1 109 ? 15.203 6.856 -9.927 1.00 89.00 109 HIS A O 1
ATOM 843 N N . PRO A 1 110 ? 15.122 4.791 -10.804 1.00 88.75 110 PRO A N 1
ATOM 844 C CA . PRO A 1 110 ? 15.293 4.070 -9.538 1.00 88.75 110 PRO A CA 1
ATOM 845 C C . PRO A 1 110 ? 16.439 4.600 -8.676 1.00 88.75 110 PRO A C 1
ATOM 847 O O . PRO A 1 110 ? 16.307 4.699 -7.463 1.00 88.75 110 PRO A O 1
ATOM 850 N N . ARG A 1 111 ? 17.577 4.974 -9.277 1.00 88.00 111 ARG A N 1
ATOM 851 C CA . ARG A 1 111 ? 18.760 5.435 -8.526 1.00 88.00 111 ARG A CA 1
ATOM 852 C C . ARG A 1 111 ? 18.535 6.790 -7.847 1.00 88.00 111 ARG A C 1
ATOM 854 O O . ARG A 1 111 ? 18.791 6.919 -6.651 1.00 88.00 111 ARG A O 1
ATOM 861 N N . LYS A 1 112 ? 18.068 7.791 -8.603 1.00 89.00 112 LYS A N 1
ATOM 862 C CA . LYS A 1 112 ? 17.847 9.156 -8.090 1.00 89.00 112 LYS A CA 1
ATOM 863 C C . LYS A 1 112 ? 16.690 9.179 -7.093 1.00 89.00 112 LYS A C 1
ATOM 865 O O . LYS A 1 112 ? 16.812 9.761 -6.019 1.00 89.00 112 LYS A O 1
ATOM 870 N N . VAL A 1 113 ? 15.608 8.474 -7.414 1.00 91.44 113 VAL A N 1
ATOM 871 C CA . VAL A 1 113 ? 14.396 8.433 -6.590 1.00 91.44 113 VAL A CA 1
ATOM 872 C C . VAL A 1 113 ? 14.635 7.659 -5.297 1.00 91.44 113 VAL A C 1
ATOM 874 O O . VAL A 1 113 ? 14.249 8.140 -4.237 1.00 91.44 113 VAL A O 1
ATOM 877 N N . ARG A 1 114 ? 15.386 6.548 -5.333 1.00 91.56 114 ARG A N 1
ATOM 878 C CA . ARG A 1 114 ? 15.835 5.849 -4.118 1.00 91.56 114 ARG A CA 1
ATOM 879 C C . ARG A 1 114 ? 16.612 6.773 -3.189 1.00 91.56 114 ARG A C 1
ATOM 881 O O . ARG A 1 114 ? 16.308 6.824 -2.002 1.00 91.56 114 ARG A O 1
ATOM 888 N N . LYS A 1 115 ? 17.604 7.505 -3.713 1.00 89.31 115 LYS A N 1
ATOM 889 C CA . LYS A 1 115 ? 18.400 8.458 -2.920 1.00 89.31 115 LYS A CA 1
ATOM 890 C C . LYS A 1 115 ? 17.495 9.512 -2.278 1.00 89.31 115 LYS A C 1
ATOM 892 O O . LYS A 1 115 ? 17.627 9.771 -1.088 1.00 89.31 115 LYS A O 1
ATOM 897 N N . PHE A 1 116 ? 16.561 10.074 -3.044 1.00 90.38 116 PHE A N 1
ATOM 898 C CA . PHE A 1 116 ? 15.586 11.036 -2.535 1.00 90.38 116 PHE A CA 1
ATOM 899 C C . PHE A 1 116 ? 14.705 10.445 -1.422 1.00 90.38 116 PHE A C 1
ATOM 901 O O . PHE A 1 116 ? 14.648 11.004 -0.330 1.00 90.38 116 PHE A O 1
ATOM 908 N N . MET A 1 117 ? 14.066 9.295 -1.660 1.00 91.56 117 MET A N 1
ATOM 909 C CA . MET A 1 117 ? 13.174 8.649 -0.691 1.00 91.56 117 MET A CA 1
ATOM 910 C C . MET A 1 117 ? 13.914 8.257 0.590 1.00 91.56 117 MET A C 1
ATOM 912 O O . MET A 1 117 ? 13.392 8.488 1.672 1.00 91.56 117 MET A O 1
ATOM 916 N N . ARG A 1 118 ? 15.148 7.741 0.500 1.00 91.25 118 ARG A N 1
ATOM 917 C CA . ARG A 1 118 ? 15.983 7.436 1.676 1.00 91.25 118 ARG A CA 1
ATOM 918 C C . ARG A 1 118 ? 16.227 8.678 2.531 1.00 91.25 118 ARG A C 1
ATOM 920 O O . ARG A 1 118 ? 15.987 8.642 3.731 1.00 91.25 118 ARG A O 1
ATOM 927 N N . LYS A 1 119 ? 16.598 9.798 1.910 1.00 87.88 119 LYS A N 1
ATOM 928 C CA . LYS A 1 119 ? 16.796 11.065 2.625 1.00 87.88 119 LYS A CA 1
ATOM 929 C C . LYS A 1 119 ? 15.493 11.615 3.224 1.00 87.88 119 LYS A C 1
ATOM 931 O O . LYS A 1 119 ? 15.504 12.119 4.342 1.00 87.88 119 LYS A O 1
ATOM 936 N N . LEU A 1 120 ? 14.364 11.480 2.520 1.00 87.50 120 LEU A N 1
ATOM 937 C CA . LEU A 1 120 ? 13.036 11.829 3.044 1.00 87.50 120 LEU A CA 1
ATOM 938 C C . LEU A 1 120 ? 12.664 10.985 4.276 1.00 87.50 120 LEU A C 1
ATOM 940 O O . LEU A 1 120 ? 12.185 11.521 5.278 1.00 87.50 120 LEU A O 1
ATOM 944 N N . LEU A 1 121 ? 12.929 9.680 4.232 1.00 89.44 121 LEU A N 1
ATOM 945 C CA . LEU A 1 121 ? 12.715 8.753 5.346 1.00 89.44 121 LEU A CA 1
ATOM 946 C C . LEU A 1 121 ? 13.638 9.053 6.537 1.00 89.44 121 LEU A C 1
ATOM 948 O O . LEU A 1 121 ? 13.190 9.027 7.681 1.00 89.44 121 LEU A O 1
ATOM 952 N N . GLU A 1 122 ? 14.906 9.379 6.294 1.00 86.94 122 GLU A N 1
ATOM 953 C CA . GLU A 1 122 ? 15.870 9.769 7.333 1.00 86.94 122 GLU A CA 1
ATOM 954 C C . GLU A 1 122 ? 15.448 11.065 8.036 1.00 86.94 122 GLU A C 1
ATOM 956 O O . GLU A 1 122 ? 15.414 11.127 9.265 1.00 86.94 122 GLU A O 1
ATOM 961 N N . ALA A 1 123 ? 15.051 12.079 7.268 1.00 81.44 123 ALA A N 1
ATOM 962 C CA . ALA A 1 123 ? 14.597 13.356 7.808 1.00 81.44 123 ALA A CA 1
ATOM 963 C C . ALA A 1 123 ? 13.276 13.236 8.589 1.00 81.44 123 ALA A C 1
ATOM 965 O O . ALA A 1 123 ? 13.088 13.914 9.597 1.00 81.44 123 ALA A O 1
ATOM 966 N N . SER A 1 124 ? 12.374 12.343 8.174 1.00 76.62 124 SER A N 1
ATOM 967 C CA . SER A 1 124 ? 11.112 12.092 8.886 1.00 76.62 124 SER A CA 1
ATOM 968 C C . SER A 1 124 ? 11.264 11.167 10.100 1.00 76.62 124 SER A C 1
ATOM 970 O O . SER A 1 124 ? 10.477 11.276 11.039 1.00 76.62 124 SER A O 1
ATOM 972 N N . SER A 1 125 ? 12.304 10.327 10.151 1.00 66.19 125 SER A N 1
ATOM 973 C CA . SER A 1 125 ? 12.612 9.470 11.310 1.00 66.19 125 SER A CA 1
ATOM 974 C C . SER A 1 125 ? 12.839 10.270 12.604 1.00 66.19 125 SER A C 1
ATOM 976 O O . SER A 1 125 ? 12.511 9.791 13.689 1.00 66.19 125 SER A O 1
ATOM 978 N N . GLY A 1 126 ? 13.350 11.506 12.509 1.00 54.94 126 GLY A N 1
ATOM 979 C CA . GLY A 1 126 ? 13.523 12.410 13.658 1.00 54.94 126 GLY A CA 1
ATOM 980 C C . GLY A 1 126 ? 12.202 12.919 14.256 1.00 54.94 126 GLY A C 1
ATOM 981 O O . GLY A 1 126 ? 12.095 13.108 15.471 1.00 54.94 126 GLY A O 1
ATOM 982 N N . SER A 1 127 ? 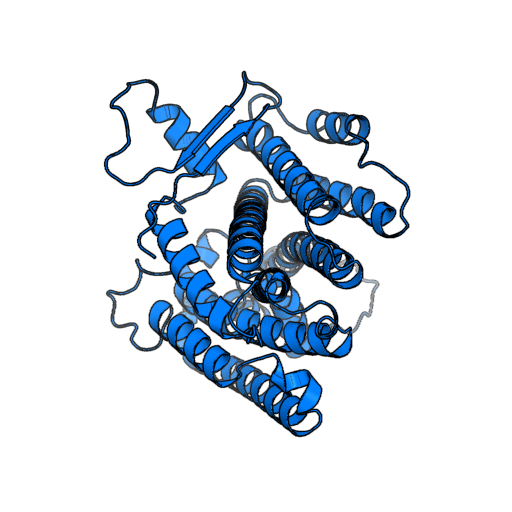11.161 13.042 13.425 1.00 48.59 127 SER A N 1
ATOM 983 C CA . SER A 1 127 ? 9.826 13.536 13.800 1.00 48.59 127 SER A CA 1
ATOM 984 C C . SER A 1 127 ? 9.076 12.599 14.764 1.00 48.59 127 SER A C 1
ATOM 986 O O . SER A 1 127 ? 8.254 13.050 15.563 1.00 48.59 127 SER A O 1
ATOM 988 N N . ALA A 1 128 ? 9.444 11.310 14.822 1.00 43.47 128 ALA A N 1
ATOM 989 C CA . ALA A 1 128 ? 8.935 10.367 15.826 1.00 43.47 128 ALA A CA 1
ATOM 990 C C . ALA A 1 128 ? 9.289 10.760 17.281 1.00 43.47 128 ALA A C 1
ATOM 992 O O . ALA A 1 128 ? 8.684 10.239 18.220 1.00 43.47 128 ALA A O 1
ATOM 993 N N . SER A 1 129 ? 10.237 11.688 17.478 1.00 38.19 129 SER A N 1
ATOM 994 C CA . SER A 1 129 ? 10.657 12.202 18.790 1.00 38.19 129 SER A CA 1
ATOM 995 C C . SER A 1 129 ? 10.050 13.563 19.180 1.00 38.19 129 SER A C 1
ATOM 997 O O . SER A 1 129 ? 10.255 14.020 20.302 1.00 38.19 129 SER A O 1
ATOM 999 N N . GLY A 1 130 ? 9.214 14.167 18.324 1.00 37.56 130 GLY A N 1
ATOM 1000 C CA . GLY A 1 130 ? 8.347 15.299 18.685 1.00 37.56 130 GLY A CA 1
ATOM 1001 C C . GLY A 1 130 ? 8.946 16.706 18.578 1.00 37.56 130 GLY A C 1
ATOM 1002 O O . GLY A 1 130 ? 8.283 17.658 18.984 1.00 37.56 130 GLY A O 1
ATOM 1003 N N . THR A 1 131 ? 10.137 16.872 18.008 1.00 38.66 131 THR A N 1
ATOM 1004 C CA . THR A 1 131 ? 10.702 18.191 17.683 1.00 38.66 131 THR A CA 1
ATOM 1005 C C . THR A 1 131 ? 11.548 18.079 16.427 1.00 38.66 131 THR A C 1
ATOM 1007 O O . THR A 1 131 ? 12.699 17.674 16.514 1.00 38.66 131 THR A O 1
ATOM 1010 N N . ASP A 1 132 ? 10.944 18.341 15.276 1.00 44.34 132 ASP A N 1
ATOM 1011 C CA . ASP A 1 132 ? 11.555 19.082 14.171 1.00 44.34 132 ASP A CA 1
ATOM 1012 C C . ASP A 1 132 ? 10.474 19.208 13.095 1.00 44.34 132 ASP A C 1
ATOM 1014 O O . ASP A 1 132 ? 9.951 18.211 12.587 1.00 44.34 132 ASP A O 1
ATOM 1018 N N . GLU A 1 133 ? 10.087 20.451 12.797 1.00 49.25 133 GLU A N 1
ATOM 1019 C CA . GLU A 1 133 ? 9.435 20.755 11.529 1.00 49.25 133 GLU A CA 1
ATOM 1020 C C . GLU A 1 133 ? 10.306 20.135 10.434 1.00 49.25 133 GLU A C 1
ATOM 1022 O O . GLU A 1 133 ? 11.531 20.243 10.457 1.00 49.25 133 GLU A O 1
ATOM 1027 N N . VAL A 1 134 ? 9.680 19.422 9.504 1.00 52.50 134 VAL A N 1
ATOM 1028 C CA . VAL A 1 134 ? 10.317 18.952 8.274 1.00 52.50 134 VAL A CA 1
ATOM 1029 C C . VAL A 1 134 ? 10.808 20.211 7.549 1.00 52.50 134 VAL A C 1
ATOM 1031 O O . VAL A 1 134 ? 10.043 20.816 6.805 1.00 52.50 134 VAL A O 1
ATOM 1034 N N . ASP A 1 135 ? 12.031 20.661 7.857 1.00 53.94 135 ASP A N 1
ATOM 1035 C CA . ASP A 1 135 ? 12.571 21.957 7.440 1.00 53.94 135 ASP A CA 1
ATOM 1036 C C . ASP A 1 135 ? 12.460 22.062 5.920 1.00 53.94 135 ASP A C 1
ATOM 1038 O O . ASP A 1 135 ? 13.218 21.420 5.190 1.00 53.94 135 ASP A O 1
ATOM 1042 N N . ALA A 1 136 ? 11.515 22.869 5.430 1.00 52.00 136 ALA A N 1
ATOM 1043 C CA . ALA A 1 136 ? 11.270 23.052 3.999 1.00 52.00 136 ALA A CA 1
ATOM 1044 C C . ALA A 1 136 ? 12.565 23.429 3.250 1.00 52.00 136 ALA A C 1
ATOM 1046 O O . ALA A 1 136 ? 12.808 22.963 2.142 1.00 52.00 136 ALA A O 1
ATOM 1047 N N . ILE A 1 137 ? 13.453 24.161 3.932 1.00 50.41 137 ILE A N 1
ATOM 1048 C CA . ILE A 1 137 ? 14.774 24.578 3.451 1.00 50.41 137 ILE A CA 1
ATOM 1049 C C . ILE A 1 137 ? 15.689 23.375 3.169 1.00 50.41 137 ILE A C 1
ATOM 1051 O O . ILE A 1 137 ? 16.363 23.345 2.144 1.00 50.41 137 ILE A O 1
ATOM 1055 N N . ARG A 1 138 ? 15.692 22.346 4.030 1.00 62.44 138 ARG A N 1
ATOM 1056 C CA . ARG A 1 138 ? 16.505 21.138 3.808 1.00 62.44 138 ARG A CA 1
ATOM 1057 C C . ARG A 1 138 ? 16.018 20.336 2.608 1.00 62.44 138 ARG A C 1
ATOM 1059 O O . ARG A 1 138 ? 16.826 19.680 1.962 1.00 62.44 138 ARG A O 1
ATOM 1066 N N . PHE A 1 139 ? 14.721 20.356 2.317 1.00 64.56 139 PHE A N 1
ATOM 1067 C CA . PHE A 1 139 ? 14.156 19.588 1.209 1.00 64.56 139 PHE A CA 1
ATOM 1068 C C . PHE A 1 139 ? 14.286 20.277 -0.144 1.00 64.56 139 PHE A C 1
ATOM 1070 O O . PHE A 1 139 ? 14.478 19.580 -1.139 1.00 64.56 139 PHE A O 1
ATOM 1077 N N . ASP A 1 140 ? 14.263 21.607 -0.185 1.00 63.56 140 ASP A N 1
ATOM 1078 C CA . ASP A 1 140 ? 14.573 22.349 -1.407 1.00 63.56 140 ASP A CA 1
ATOM 1079 C C . ASP A 1 140 ? 16.011 22.075 -1.863 1.00 63.56 140 ASP A C 1
ATOM 1081 O O . ASP A 1 140 ? 16.229 21.715 -3.020 1.00 63.56 140 ASP A O 1
ATOM 1085 N N . ASP A 1 141 ? 16.984 22.097 -0.947 1.00 64.38 141 ASP A N 1
ATOM 1086 C CA . ASP A 1 141 ? 18.369 21.729 -1.268 1.00 64.38 141 ASP A CA 1
ATOM 1087 C C . ASP A 1 141 ? 18.464 20.286 -1.810 1.00 64.38 141 ASP A C 1
ATOM 1089 O O . ASP A 1 141 ? 19.189 20.013 -2.768 1.00 64.38 141 ASP A O 1
ATOM 1093 N N . LEU A 1 142 ? 17.662 19.361 -1.265 1.00 64.94 142 LEU A N 1
ATOM 1094 C CA . LEU A 1 142 ? 17.592 17.965 -1.716 1.00 64.94 142 LEU A CA 1
ATOM 1095 C C . LEU A 1 142 ? 16.965 17.777 -3.098 1.00 64.94 142 LEU A C 1
ATOM 1097 O O . LEU A 1 142 ? 17.353 16.855 -3.819 1.00 64.94 142 LEU A O 1
ATOM 1101 N N . LEU A 1 143 ? 15.986 18.605 -3.449 1.00 68.31 143 LEU A N 1
ATOM 1102 C CA . LEU A 1 143 ? 15.328 18.587 -4.752 1.00 68.31 143 LEU A CA 1
ATOM 1103 C C . LEU A 1 143 ? 16.237 19.168 -5.846 1.00 68.31 143 LEU A C 1
ATOM 1105 O O . LEU A 1 143 ? 16.200 18.699 -6.984 1.00 68.31 143 LEU A O 1
ATOM 1109 N N . MET A 1 144 ? 17.066 20.156 -5.502 1.00 64.19 144 MET A N 1
ATOM 1110 C CA . MET A 1 144 ? 17.860 20.935 -6.458 1.00 64.19 144 MET A CA 1
ATOM 1111 C C . MET A 1 144 ? 19.218 20.313 -6.817 1.00 64.19 144 MET A C 1
ATOM 1113 O O . MET A 1 144 ? 19.728 20.574 -7.906 1.00 64.19 144 MET A O 1
ATOM 1117 N N . GLU A 1 145 ? 19.817 19.497 -5.943 1.00 65.44 145 GLU A N 1
ATOM 1118 C CA . GLU A 1 145 ? 21.220 19.069 -6.098 1.00 65.44 145 GLU A CA 1
ATOM 1119 C C . GLU A 1 145 ? 21.449 18.021 -7.214 1.00 65.44 145 GLU A C 1
ATOM 1121 O O . GLU A 1 145 ? 22.542 17.946 -7.770 1.00 65.44 145 GLU A O 1
ATOM 1126 N N . ASP A 1 146 ? 20.429 17.231 -7.588 1.00 65.81 146 ASP A N 1
ATOM 1127 C CA . ASP A 1 146 ? 20.593 16.034 -8.443 1.00 65.81 146 ASP A CA 1
ATOM 1128 C C . ASP A 1 146 ? 19.622 15.939 -9.652 1.00 65.81 146 ASP A C 1
ATOM 1130 O O . ASP A 1 146 ? 19.625 14.941 -10.396 1.00 65.81 146 ASP A O 1
ATOM 1134 N N . VAL A 1 147 ? 18.765 16.943 -9.872 1.00 77.50 147 VAL A N 1
ATOM 1135 C CA . VAL A 1 147 ? 17.724 16.911 -10.917 1.00 77.50 147 VAL A CA 1
ATOM 1136 C C . VAL A 1 147 ? 18.124 17.778 -12.107 1.00 77.50 147 VAL A C 1
ATOM 1138 O O . VAL A 1 147 ? 18.213 18.999 -12.011 1.00 77.50 147 VAL A O 1
ATOM 1141 N N . GLU A 1 148 ? 18.334 17.146 -13.264 1.00 78.88 148 GLU A N 1
ATOM 1142 C CA . GLU A 1 148 ? 18.594 17.882 -14.500 1.00 78.88 148 GLU A CA 1
ATOM 1143 C C . GLU A 1 148 ? 17.335 18.645 -14.928 1.00 78.88 148 GLU A C 1
ATOM 1145 O O . GLU A 1 148 ? 16.262 18.043 -14.998 1.00 78.88 148 GLU A O 1
ATOM 1150 N N . PRO A 1 149 ? 17.430 19.937 -15.292 1.00 73.06 149 PRO A N 1
ATOM 1151 C CA . PRO A 1 149 ? 16.248 20.708 -15.658 1.00 73.06 149 PRO A CA 1
ATOM 1152 C C . PRO A 1 149 ? 15.455 20.197 -16.862 1.00 73.06 149 PRO A C 1
ATOM 1154 O O . PRO A 1 149 ? 14.270 20.500 -16.989 1.00 73.06 149 PRO A O 1
ATOM 1157 N N . ALA A 1 150 ? 16.103 19.423 -17.733 1.00 78.75 150 ALA A N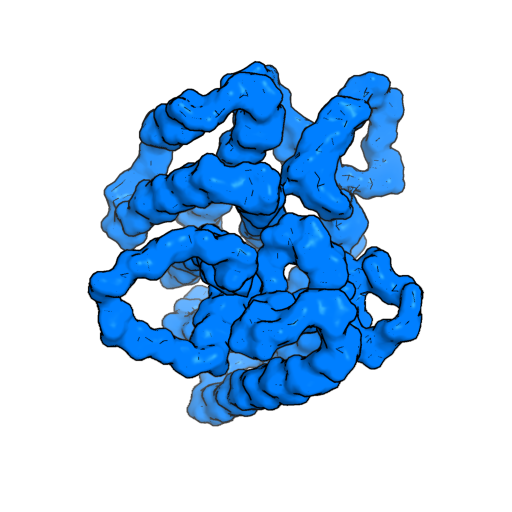 1
ATOM 1158 C CA . ALA A 1 150 ? 15.476 18.786 -18.886 1.00 78.75 150 ALA A CA 1
ATOM 1159 C C . ALA A 1 150 ? 14.663 17.528 -18.523 1.00 78.75 150 ALA A C 1
ATOM 1161 O O . ALA A 1 150 ? 13.853 17.074 -19.330 1.00 78.75 150 ALA A O 1
ATOM 1162 N N . ASP A 1 151 ? 14.859 16.968 -17.327 1.00 84.00 151 ASP A N 1
ATOM 1163 C CA . ASP A 1 151 ? 14.125 15.801 -16.849 1.00 84.00 151 ASP A CA 1
ATOM 1164 C C . ASP A 1 151 ? 12.760 16.237 -16.301 1.00 84.00 151 ASP A C 1
ATOM 1166 O O . ASP A 1 151 ? 12.595 16.585 -15.127 1.00 84.00 151 ASP A O 1
ATOM 1170 N N . GLU A 1 152 ? 11.760 16.280 -17.183 1.00 82.50 152 GLU A N 1
ATOM 1171 C CA . GLU A 1 152 ? 10.414 16.745 -16.835 1.00 82.50 152 GLU A CA 1
ATOM 1172 C C . GLU A 1 152 ? 9.727 15.871 -15.775 1.00 82.50 152 GLU A C 1
ATOM 1174 O O . GLU A 1 152 ? 8.917 16.380 -14.994 1.00 82.50 152 GLU A O 1
ATOM 1179 N N . ILE A 1 153 ? 10.065 14.577 -15.728 1.00 86.38 153 ILE A N 1
ATOM 1180 C CA . ILE A 1 153 ? 9.474 13.604 -14.807 1.00 86.38 153 ILE A CA 1
ATOM 1181 C C . ILE A 1 153 ? 10.001 13.857 -13.400 1.00 86.38 153 ILE A C 1
ATOM 1183 O O . ILE A 1 153 ? 9.202 14.017 -12.480 1.00 86.38 153 ILE A O 1
ATOM 1187 N N . LEU A 1 154 ? 11.319 13.968 -13.217 1.00 87.62 154 LEU A N 1
ATOM 1188 C CA . LEU A 1 154 ? 11.894 14.238 -11.897 1.00 87.62 154 LEU A CA 1
ATOM 1189 C C . LEU A 1 154 ? 11.623 15.664 -11.417 1.00 87.62 154 LEU A C 1
ATOM 1191 O O . LEU A 1 154 ? 11.266 15.855 -10.254 1.00 87.62 154 LEU A O 1
ATOM 1195 N N . SER A 1 155 ? 11.729 16.654 -12.309 1.00 85.62 155 SER A N 1
ATOM 1196 C CA . SER A 1 155 ? 11.513 18.068 -11.963 1.00 85.62 155 SER A CA 1
ATOM 1197 C C . SER A 1 155 ? 10.075 18.407 -11.570 1.00 85.62 155 SER A C 1
ATOM 1199 O O . SER A 1 155 ? 9.841 19.443 -10.946 1.00 85.62 155 SER A O 1
ATOM 1201 N N . THR A 1 156 ? 9.125 17.532 -11.907 1.00 85.94 156 THR A N 1
ATOM 1202 C CA . THR A 1 156 ? 7.713 17.652 -11.524 1.00 85.94 156 THR A CA 1
ATOM 1203 C C . THR A 1 156 ? 7.328 16.645 -10.439 1.00 85.94 156 THR A C 1
ATOM 1205 O O . THR A 1 156 ? 6.645 16.988 -9.478 1.00 85.94 156 THR A O 1
ATOM 1208 N N . GLY A 1 157 ? 7.756 15.392 -10.581 1.00 89.19 157 GLY A N 1
ATOM 1209 C CA . GLY A 1 157 ? 7.312 14.285 -9.745 1.00 89.19 157 GLY A CA 1
ATOM 1210 C C . GLY A 1 157 ? 7.878 14.299 -8.331 1.00 89.19 157 GLY A C 1
ATOM 1211 O O . GLY A 1 157 ? 7.134 14.005 -7.399 1.00 89.19 157 GLY A O 1
ATOM 1212 N N . LEU A 1 158 ? 9.150 14.671 -8.140 1.00 89.81 158 LEU A N 1
ATOM 1213 C CA . LEU A 1 158 ? 9.741 14.741 -6.797 1.00 89.81 158 LEU A CA 1
ATOM 1214 C C . LEU A 1 158 ? 9.103 15.848 -5.934 1.00 89.81 158 LEU A C 1
ATOM 1216 O O . LEU A 1 158 ? 8.700 15.537 -4.811 1.00 89.81 158 LEU A O 1
ATOM 1220 N N . PRO A 1 159 ? 8.905 17.089 -6.437 1.00 88.00 159 PRO A N 1
ATOM 1221 C CA . PRO A 1 159 ? 8.141 18.105 -5.710 1.00 88.00 159 PRO A CA 1
ATOM 1222 C C . PRO A 1 159 ? 6.714 17.668 -5.391 1.00 88.00 159 PRO A C 1
ATOM 1224 O O . PRO A 1 159 ? 6.237 17.887 -4.282 1.00 88.00 159 PRO A O 1
ATOM 1227 N N . LEU A 1 160 ? 6.033 17.012 -6.338 1.00 89.88 160 LEU A N 1
ATOM 1228 C CA . LEU A 1 160 ? 4.679 16.514 -6.111 1.00 89.88 160 LEU A CA 1
ATOM 1229 C C . LEU A 1 160 ? 4.643 15.449 -5.005 1.00 89.88 160 LEU A C 1
ATOM 1231 O O . LEU A 1 160 ? 3.781 15.512 -4.132 1.00 89.88 160 LEU A O 1
ATOM 1235 N N . LEU A 1 161 ? 5.574 14.491 -5.022 1.00 91.88 161 LEU A N 1
ATOM 1236 C CA . LEU A 1 161 ? 5.691 13.464 -3.985 1.00 91.88 161 LEU A CA 1
ATOM 1237 C C . LEU A 1 161 ? 5.927 14.094 -2.606 1.00 91.88 161 LEU A C 1
ATOM 1239 O O . LEU A 1 161 ? 5.253 13.723 -1.646 1.00 91.88 161 LEU A O 1
ATOM 1243 N N . LEU A 1 162 ? 6.834 15.072 -2.521 1.00 89.50 162 LEU A N 1
ATOM 1244 C CA . LEU A 1 162 ? 7.112 15.802 -1.285 1.00 89.50 162 LEU A CA 1
ATOM 1245 C C . LEU A 1 162 ? 5.882 16.569 -0.786 1.00 89.50 162 LEU A C 1
ATOM 1247 O O . LEU A 1 162 ? 5.528 16.464 0.386 1.00 89.50 162 LEU A O 1
ATOM 1251 N N . ALA A 1 163 ? 5.206 17.304 -1.671 1.00 89.25 163 ALA A N 1
ATOM 1252 C CA . ALA A 1 163 ? 4.022 18.075 -1.315 1.00 89.25 163 ALA A CA 1
ATOM 1253 C C . ALA A 1 163 ? 2.892 17.166 -0.811 1.00 89.25 163 ALA A C 1
ATOM 1255 O O . ALA A 1 163 ? 2.268 17.458 0.205 1.00 89.25 163 ALA A O 1
ATOM 1256 N N . LEU A 1 164 ? 2.649 16.032 -1.476 1.00 92.50 164 LEU A N 1
ATOM 1257 C CA . LEU A 1 164 ? 1.655 15.053 -1.029 1.00 92.50 164 LEU A CA 1
ATOM 1258 C C . LEU A 1 164 ? 2.013 14.461 0.337 1.00 92.50 164 LEU A C 1
ATOM 1260 O O . LEU A 1 164 ? 1.135 14.342 1.190 1.00 92.50 164 LEU A O 1
ATOM 1264 N N . TRP A 1 165 ? 3.288 14.133 0.554 1.00 91.75 165 TRP A N 1
ATOM 1265 C CA . TRP A 1 165 ? 3.798 13.660 1.840 1.00 91.75 165 TRP A CA 1
ATOM 1266 C C . TRP A 1 165 ? 3.554 14.683 2.959 1.00 91.75 165 TRP A C 1
ATOM 1268 O O . TRP A 1 165 ? 2.966 14.351 3.989 1.00 91.75 165 TRP A O 1
ATOM 1278 N N . GLN A 1 166 ? 3.929 15.945 2.736 1.00 89.25 166 GLN A N 1
ATOM 1279 C CA . GLN A 1 166 ? 3.740 17.038 3.693 1.00 89.25 166 GLN A CA 1
ATOM 1280 C C . GLN A 1 166 ? 2.257 17.293 3.990 1.00 89.25 166 GLN A C 1
ATOM 1282 O O . GLN A 1 166 ? 1.872 17.407 5.152 1.00 89.25 166 GLN A O 1
ATOM 1287 N N . VAL A 1 167 ? 1.409 17.336 2.958 1.00 91.69 167 VAL A N 1
ATOM 1288 C CA . VAL A 1 167 ? -0.039 17.544 3.108 1.00 91.69 167 VAL A CA 1
ATOM 1289 C C . VAL A 1 167 ? -0.687 16.388 3.874 1.00 91.69 167 VAL A C 1
ATOM 1291 O O . VAL A 1 167 ? -1.533 16.624 4.737 1.00 91.69 167 VAL A O 1
ATOM 1294 N N . LEU A 1 168 ? -0.282 15.142 3.610 1.00 93.75 168 LEU A N 1
ATOM 1295 C CA . LEU A 1 168 ? -0.769 13.984 4.359 1.00 93.75 168 LEU A CA 1
ATOM 1296 C C . LEU A 1 168 ? -0.395 14.083 5.843 1.00 93.75 168 LEU A C 1
ATOM 1298 O O . LEU A 1 168 ? -1.274 13.953 6.695 1.00 93.75 168 LEU A O 1
ATOM 1302 N N . HIS A 1 169 ? 0.875 14.361 6.150 1.00 91.06 169 HIS A N 1
ATOM 1303 C CA . HIS A 1 169 ? 1.344 14.530 7.528 1.00 91.06 169 HIS A CA 1
ATOM 1304 C C . HIS A 1 169 ? 0.625 15.678 8.239 1.00 91.06 169 HIS A C 1
ATOM 1306 O O . HIS A 1 169 ? 0.149 15.493 9.357 1.00 91.06 169 HIS A O 1
ATOM 1312 N N . TYR A 1 170 ? 0.445 16.816 7.566 1.00 92.19 170 TYR A N 1
ATOM 1313 C CA . TYR A 1 170 ? -0.317 17.944 8.092 1.00 92.19 170 TYR A CA 1
ATOM 1314 C C . TYR A 1 170 ? -1.742 17.531 8.485 1.00 92.19 170 TYR A C 1
ATOM 1316 O O . TYR A 1 170 ? -2.176 17.784 9.608 1.00 92.19 170 TYR A O 1
ATOM 1324 N N . HIS A 1 171 ? -2.472 16.839 7.606 1.00 93.81 171 HIS A N 1
ATOM 1325 C CA . HIS A 1 171 ? -3.825 16.383 7.929 1.00 93.81 171 HIS A CA 1
ATOM 1326 C C . HIS A 1 171 ? -3.843 15.349 9.061 1.00 93.81 171 HIS A C 1
ATOM 1328 O O . HIS A 1 171 ? -4.726 15.400 9.916 1.00 93.81 171 HIS A O 1
ATOM 1334 N N . ILE A 1 172 ? -2.866 14.441 9.116 1.00 94.00 172 ILE A N 1
ATOM 1335 C CA . ILE A 1 172 ? -2.743 13.480 10.218 1.00 94.00 172 ILE A CA 1
ATOM 1336 C C . ILE A 1 172 ? -2.496 14.209 11.551 1.00 94.00 172 ILE A C 1
ATOM 1338 O O . ILE A 1 172 ? -3.121 13.896 12.564 1.00 94.00 172 ILE A O 1
ATOM 1342 N N . GLU A 1 173 ? -1.626 15.212 11.575 1.00 91.00 173 GLU A N 1
ATOM 1343 C CA . GLU A 1 173 ? -1.294 15.954 12.790 1.00 91.00 173 GLU A CA 1
ATOM 1344 C C . GLU A 1 173 ? -2.412 16.881 13.269 1.00 91.00 173 GLU A C 1
ATOM 1346 O O . GLU A 1 173 ? -2.648 16.982 14.477 1.00 91.00 173 GLU A O 1
ATOM 1351 N N . GLN A 1 174 ? -3.099 17.548 12.344 1.00 91.69 174 GLN A N 1
ATOM 1352 C CA . GLN A 1 174 ? -4.105 18.555 12.674 1.00 91.69 174 GLN A CA 1
ATOM 1353 C C . GLN A 1 174 ? -5.506 17.964 12.852 1.00 91.69 174 GLN A C 1
ATOM 1355 O O . GLN A 1 174 ? -6.252 18.418 13.718 1.00 91.69 174 GLN A O 1
ATOM 1360 N N . GLU A 1 175 ? -5.878 16.963 12.049 1.00 93.19 175 GLU A N 1
ATOM 1361 C CA . GLU A 1 175 ? -7.270 16.500 11.946 1.00 93.19 175 GLU A CA 1
ATOM 1362 C C . GLU A 1 175 ? -7.509 15.123 12.593 1.00 93.19 175 GLU A C 1
ATOM 1364 O O . GLU A 1 175 ? -8.659 14.802 12.889 1.00 93.19 175 GLU A O 1
ATOM 1369 N N . VAL A 1 176 ? -6.475 14.312 12.880 1.00 92.25 176 VAL A N 1
ATOM 1370 C CA . VAL A 1 176 ? -6.655 13.022 13.582 1.00 92.25 176 VAL A CA 1
ATOM 1371 C C . VAL A 1 176 ? -6.618 13.231 15.102 1.00 92.25 176 VAL A C 1
ATOM 1373 O O . VAL A 1 176 ? -5.556 13.561 15.647 1.00 92.25 176 VAL A O 1
ATOM 1376 N N . PRO A 1 177 ? -7.734 12.999 15.825 1.00 88.75 177 PRO A N 1
ATOM 1377 C CA . PRO A 1 177 ? -7.831 13.330 17.247 1.00 88.75 177 PRO A CA 1
ATOM 1378 C C . PRO A 1 177 ? -7.043 12.361 18.136 1.00 88.75 177 PRO A C 1
ATOM 1380 O O . PRO A 1 177 ? -6.446 12.768 19.132 1.00 88.75 177 PRO A O 1
ATOM 1383 N N . HIS A 1 178 ? -7.015 11.071 17.787 1.00 92.19 178 HIS A N 1
ATOM 1384 C CA . HIS A 1 178 ? -6.424 10.048 18.641 1.00 92.19 178 HIS A CA 1
ATOM 1385 C C . HIS A 1 178 ? -4.907 9.937 18.434 1.00 92.19 178 HIS A C 1
ATOM 1387 O O . HIS A 1 178 ? -4.438 9.541 17.365 1.00 92.19 178 HIS A O 1
ATOM 1393 N N . LYS A 1 179 ? -4.120 10.235 19.477 1.00 93.56 179 LYS A N 1
ATOM 1394 C CA . LYS A 1 179 ? -2.645 10.270 19.409 1.00 93.56 179 LYS A CA 1
ATOM 1395 C C . LYS A 1 179 ? -2.023 8.932 18.995 1.00 93.56 179 LYS A C 1
ATOM 1397 O O . LYS A 1 179 ? -1.081 8.919 18.206 1.00 93.56 179 LYS A O 1
ATOM 1402 N N . LEU A 1 180 ? -2.542 7.812 19.506 1.00 95.62 180 LEU A N 1
ATOM 1403 C CA . LEU A 1 180 ? -2.045 6.485 19.126 1.00 95.62 180 LEU A CA 1
ATOM 1404 C C . LEU A 1 180 ? -2.287 6.218 17.637 1.00 95.62 180 LEU A C 1
ATOM 1406 O O . LEU A 1 180 ? -1.385 5.744 16.953 1.00 95.62 180 LEU A O 1
ATOM 1410 N N . LEU A 1 181 ? -3.473 6.571 17.129 1.00 95.62 181 LEU A N 1
ATOM 1411 C CA . LEU A 1 181 ? -3.803 6.367 15.721 1.00 95.62 181 LEU A CA 1
ATOM 1412 C C . LEU A 1 181 ? -2.931 7.244 14.827 1.00 95.62 181 LEU A C 1
ATOM 1414 O O . LEU A 1 181 ? -2.387 6.758 13.846 1.00 95.62 181 LEU A O 1
ATOM 1418 N N . ARG A 1 182 ? -2.715 8.506 15.213 1.00 95.25 182 ARG A N 1
ATOM 1419 C CA . ARG A 1 182 ? -1.781 9.412 14.535 1.00 95.25 182 ARG A CA 1
ATOM 1420 C C . ARG A 1 182 ? -0.389 8.795 14.398 1.00 95.25 182 ARG A C 1
ATOM 1422 O O . ARG A 1 182 ? 0.161 8.764 13.304 1.00 95.25 182 ARG A O 1
ATOM 1429 N N . SER A 1 183 ? 0.154 8.269 15.498 1.00 94.69 183 SER A N 1
ATOM 1430 C CA . SER A 1 183 ? 1.467 7.619 15.500 1.00 94.69 183 SER A CA 1
ATOM 1431 C C . SER A 1 183 ? 1.502 6.387 14.595 1.00 94.69 183 SER A C 1
ATOM 1433 O O . SER A 1 183 ? 2.475 6.215 13.867 1.00 94.69 183 SER A O 1
ATOM 1435 N N . ARG A 1 184 ? 0.446 5.562 14.598 1.00 96.25 184 ARG A N 1
ATOM 1436 C CA . ARG A 1 184 ? 0.349 4.386 13.721 1.00 96.25 184 ARG A CA 1
ATOM 1437 C C . ARG A 1 184 ? 0.214 4.769 12.246 1.00 96.25 184 ARG A C 1
ATOM 1439 O O . ARG A 1 184 ? 0.901 4.176 11.433 1.00 96.25 184 ARG A O 1
ATOM 1446 N N . LEU A 1 185 ? -0.578 5.788 11.909 1.00 96.62 185 LEU A N 1
ATOM 1447 C CA . LEU A 1 185 ? -0.726 6.288 10.536 1.00 96.62 185 LEU A CA 1
ATOM 1448 C C . LEU A 1 185 ? 0.593 6.834 9.974 1.00 96.62 185 LEU A C 1
ATOM 1450 O O . LEU A 1 185 ? 0.965 6.491 8.857 1.00 96.62 185 LEU A O 1
ATOM 1454 N N . VAL A 1 186 ? 1.307 7.659 10.749 1.00 94.31 186 VAL A N 1
ATOM 1455 C CA . VAL A 1 186 ? 2.619 8.196 10.342 1.00 94.31 186 VAL A CA 1
ATOM 1456 C C . VAL A 1 186 ? 3.633 7.070 10.164 1.00 94.31 186 VAL A C 1
ATOM 1458 O O . VAL A 1 186 ? 4.345 7.040 9.163 1.00 94.31 186 VAL A O 1
ATOM 1461 N N . LYS A 1 187 ? 3.682 6.132 11.118 1.00 94.81 187 LYS A N 1
ATOM 1462 C CA . LYS A 1 187 ? 4.584 4.981 11.058 1.00 94.81 187 LYS A CA 1
ATOM 1463 C C . LYS A 1 187 ? 4.308 4.124 9.818 1.00 94.81 187 LYS A C 1
ATOM 1465 O O . LYS A 1 187 ? 5.230 3.864 9.059 1.00 94.81 187 LYS A O 1
ATOM 1470 N N . GLU A 1 188 ? 3.054 3.753 9.589 1.00 96.19 188 GLU A N 1
ATOM 1471 C CA . GLU A 1 188 ? 2.665 2.910 8.457 1.00 96.19 188 GLU A CA 1
ATOM 1472 C C . GLU A 1 188 ? 2.950 3.603 7.114 1.00 96.19 188 GLU A C 1
ATOM 1474 O O . GLU A 1 188 ? 3.465 2.994 6.183 1.00 96.19 188 GLU A O 1
ATOM 1479 N N . GLN A 1 189 ? 2.689 4.910 7.002 1.00 94.69 189 GLN A N 1
ATOM 1480 C CA . GLN A 1 189 ? 3.009 5.674 5.793 1.00 94.69 189 GLN A CA 1
ATOM 1481 C C . GLN A 1 189 ? 4.523 5.749 5.522 1.00 94.69 189 GLN A C 1
ATOM 1483 O O . GLN A 1 189 ? 4.940 5.745 4.358 1.00 94.69 189 GLN A O 1
ATOM 1488 N N . TRP A 1 190 ? 5.337 5.813 6.577 1.00 94.25 190 TRP A N 1
ATOM 1489 C CA . TRP A 1 190 ? 6.793 5.722 6.488 1.00 94.25 190 TRP A CA 1
ATOM 1490 C C . TRP A 1 190 ? 7.241 4.329 6.043 1.00 94.25 190 TRP A C 1
ATOM 1492 O O . TRP A 1 190 ? 8.009 4.220 5.087 1.00 94.25 190 TRP A O 1
ATOM 1502 N N . GLU A 1 191 ? 6.709 3.275 6.669 1.00 95.12 191 GLU A N 1
ATOM 1503 C CA . GLU A 1 191 ? 7.028 1.880 6.340 1.00 95.12 191 GLU A CA 1
ATOM 1504 C C . GLU A 1 191 ? 6.649 1.557 4.896 1.00 95.12 191 GLU A C 1
ATOM 1506 O O . GLU A 1 191 ? 7.443 0.960 4.179 1.00 95.12 191 GLU A O 1
ATOM 1511 N N . LEU A 1 192 ? 5.509 2.053 4.412 1.00 94.88 192 LEU A N 1
ATOM 1512 C CA . LEU A 1 192 ? 5.118 1.930 3.011 1.00 94.88 192 LEU A CA 1
ATOM 1513 C C . LEU A 1 192 ? 6.171 2.493 2.059 1.00 94.88 192 LEU A C 1
ATOM 1515 O O . LEU A 1 192 ? 6.559 1.825 1.103 1.00 94.88 192 LEU A O 1
ATOM 1519 N N . LEU A 1 193 ? 6.650 3.710 2.311 1.00 94.31 193 LEU A N 1
ATOM 1520 C CA . LEU A 1 193 ? 7.627 4.354 1.441 1.00 94.31 193 LEU A CA 1
ATOM 1521 C C . LEU A 1 193 ? 8.999 3.649 1.510 1.00 94.31 193 LEU A C 1
ATOM 1523 O O . LEU A 1 193 ? 9.647 3.476 0.475 1.00 94.31 193 LEU A O 1
ATOM 1527 N N . ASP A 1 194 ? 9.414 3.178 2.692 1.00 95.25 194 ASP A N 1
ATOM 1528 C CA . ASP A 1 194 ? 10.607 2.332 2.857 1.00 95.25 194 ASP A CA 1
ATOM 1529 C C . ASP A 1 194 ? 10.469 0.994 2.114 1.00 95.25 194 ASP A C 1
ATOM 1531 O O . ASP A 1 194 ? 11.377 0.579 1.391 1.00 95.25 194 ASP A O 1
ATOM 1535 N N . HIS A 1 195 ? 9.314 0.342 2.216 1.00 95.88 195 HIS A N 1
ATOM 1536 C CA . HIS A 1 195 ? 9.036 -0.932 1.564 1.00 95.88 195 HIS A CA 1
ATOM 1537 C C . HIS A 1 195 ? 9.027 -0.823 0.041 1.00 95.88 195 HIS A C 1
ATOM 1539 O O . HIS A 1 195 ? 9.548 -1.719 -0.626 1.00 95.88 195 HIS A O 1
ATOM 1545 N N . ILE A 1 196 ? 8.553 0.293 -0.527 1.00 94.69 196 ILE A N 1
ATOM 1546 C CA . ILE A 1 196 ? 8.715 0.571 -1.961 1.00 94.69 196 ILE A CA 1
ATOM 1547 C C . ILE A 1 196 ? 10.200 0.526 -2.322 1.00 94.69 196 ILE A C 1
ATOM 1549 O O . ILE A 1 196 ? 10.589 -0.213 -3.226 1.00 94.69 196 ILE A O 1
ATOM 1553 N N . VAL A 1 197 ? 11.055 1.250 -1.596 1.00 93.75 197 VAL A N 1
ATOM 1554 C CA . VAL A 1 197 ? 12.500 1.253 -1.864 1.00 93.75 197 VAL A CA 1
ATOM 1555 C C . VAL A 1 197 ? 13.096 -0.152 -1.741 1.00 93.75 197 VAL A C 1
ATOM 1557 O O . VAL A 1 197 ? 13.792 -0.609 -2.656 1.00 93.75 197 VAL A O 1
ATOM 1560 N N . ARG A 1 198 ? 12.789 -0.855 -0.647 1.00 93.69 198 ARG A N 1
ATOM 1561 C CA . ARG A 1 198 ? 13.301 -2.202 -0.367 1.00 93.69 198 ARG A CA 1
ATOM 1562 C C . ARG A 1 198 ? 12.833 -3.235 -1.387 1.00 93.69 198 ARG A C 1
ATOM 1564 O O . ARG A 1 198 ? 13.613 -4.112 -1.743 1.00 93.69 198 ARG A O 1
ATOM 1571 N N . SER A 1 199 ? 11.606 -3.131 -1.896 1.00 92.44 199 SER A N 1
ATOM 1572 C CA . SER A 1 199 ? 11.082 -4.047 -2.919 1.00 92.44 199 SER A CA 1
ATOM 1573 C C . SER A 1 199 ? 11.909 -3.998 -4.208 1.00 92.44 199 SER A C 1
ATOM 1575 O O . SER A 1 199 ? 12.248 -5.041 -4.767 1.00 92.44 199 SER A O 1
ATOM 1577 N N . TYR A 1 200 ? 12.329 -2.802 -4.634 1.00 90.31 200 TYR A N 1
ATOM 1578 C CA . TYR A 1 200 ? 13.226 -2.634 -5.777 1.00 90.31 200 TYR A CA 1
ATOM 1579 C C . TYR A 1 200 ? 14.641 -3.129 -5.474 1.00 90.31 200 TYR A C 1
ATOM 1581 O O . TYR A 1 200 ? 15.251 -3.771 -6.323 1.00 90.31 200 TYR A O 1
ATOM 1589 N N . GLU A 1 201 ? 15.175 -2.858 -4.282 1.00 88.94 201 GLU A N 1
ATOM 1590 C CA . GLU A 1 201 ? 16.501 -3.351 -3.882 1.00 88.94 201 GLU A CA 1
ATOM 1591 C C . GLU A 1 201 ? 16.548 -4.885 -3.894 1.00 88.94 201 GLU A C 1
ATOM 1593 O O . GLU A 1 201 ? 17.389 -5.465 -4.578 1.00 88.94 201 GLU A O 1
ATOM 1598 N N . LEU A 1 202 ? 15.593 -5.547 -3.236 1.00 85.81 202 LEU A N 1
ATOM 1599 C CA . LEU A 1 202 ? 15.507 -7.008 -3.204 1.00 85.81 202 LEU A CA 1
ATOM 1600 C C . LEU A 1 202 ? 15.215 -7.606 -4.588 1.00 85.81 202 LEU A C 1
ATOM 1602 O O . LEU A 1 202 ? 15.798 -8.628 -4.945 1.00 85.81 202 LEU A O 1
ATOM 1606 N N . GLY A 1 203 ? 14.345 -6.966 -5.378 1.00 75.00 203 GLY A N 1
ATOM 1607 C CA . GLY A 1 203 ? 13.992 -7.421 -6.725 1.00 75.00 203 GLY A CA 1
ATOM 1608 C C . GLY A 1 203 ? 15.166 -7.371 -7.708 1.00 75.00 203 GLY A C 1
ATOM 1609 O O . GLY A 1 203 ? 15.360 -8.311 -8.475 1.00 75.00 203 GLY A O 1
ATOM 1610 N N . THR A 1 204 ? 15.987 -6.314 -7.656 1.00 66.50 204 THR A N 1
ATOM 1611 C CA . THR A 1 204 ? 17.153 -6.158 -8.552 1.00 66.50 204 THR A CA 1
ATOM 1612 C C . THR A 1 204 ? 18.277 -7.156 -8.272 1.00 66.50 204 THR A C 1
ATOM 1614 O O . THR A 1 204 ? 18.849 -7.699 -9.214 1.00 66.50 204 THR A O 1
ATOM 1617 N N . ILE A 1 205 ? 18.528 -7.494 -7.002 1.00 56.41 205 ILE A N 1
ATOM 1618 C CA . ILE A 1 205 ? 19.580 -8.451 -6.605 1.00 56.41 205 ILE A CA 1
ATOM 1619 C C . ILE A 1 205 ? 19.353 -9.845 -7.221 1.00 56.41 205 ILE A C 1
ATOM 1621 O O . ILE A 1 205 ? 20.310 -10.569 -7.484 1.00 56.41 205 ILE A O 1
ATOM 1625 N N . SER A 1 206 ? 18.100 -10.227 -7.493 1.00 51.19 206 SER A N 1
ATOM 1626 C CA . SER A 1 206 ? 17.792 -11.524 -8.107 1.00 51.19 206 SER A CA 1
ATOM 1627 C C . SER A 1 206 ? 17.980 -11.556 -9.631 1.00 51.19 206 SER A C 1
ATOM 1629 O O . SER A 1 206 ? 18.014 -12.651 -10.185 1.00 51.19 206 SER A O 1
ATOM 1631 N N . SER A 1 207 ? 18.089 -10.402 -10.305 1.00 45.97 207 SER A N 1
ATOM 1632 C CA . SER A 1 207 ? 18.243 -10.300 -11.768 1.00 45.97 207 SER A CA 1
ATOM 1633 C C . SER A 1 207 ? 19.707 -10.240 -12.214 1.00 45.97 207 SER A C 1
ATOM 1635 O O . SER A 1 207 ? 20.025 -10.703 -13.304 1.00 45.97 207 SER A O 1
ATOM 1637 N N . ASP A 1 208 ? 20.605 -9.702 -11.386 1.00 43.09 208 ASP A N 1
ATOM 1638 C CA . ASP A 1 208 ? 22.021 -9.501 -11.746 1.00 43.09 208 ASP A CA 1
ATOM 1639 C C . ASP A 1 208 ? 22.866 -10.787 -11.646 1.00 43.09 208 ASP A C 1
ATOM 1641 O O . ASP A 1 208 ? 24.054 -10.790 -11.959 1.00 43.09 208 ASP A O 1
ATOM 1645 N N . SER A 1 209 ? 22.248 -11.920 -11.292 1.00 44.06 209 SER A N 1
ATOM 1646 C CA . SER A 1 209 ? 22.892 -13.243 -11.366 1.00 44.06 209 SER A CA 1
ATOM 1647 C C . SER A 1 209 ? 23.131 -13.723 -12.811 1.00 44.06 209 SER A C 1
ATOM 1649 O O . SER A 1 209 ? 23.736 -14.774 -13.009 1.00 44.06 209 SER A O 1
ATOM 1651 N N . GLU A 1 210 ? 22.686 -12.962 -13.819 1.00 42.44 210 GLU A N 1
ATOM 1652 C CA . GLU A 1 210 ? 22.956 -13.216 -15.243 1.00 42.44 210 GLU A CA 1
ATOM 1653 C C . GLU A 1 210 ? 24.161 -12.431 -15.806 1.00 42.44 210 GLU A C 1
ATOM 1655 O O . GLU A 1 210 ? 24.617 -12.731 -16.911 1.00 42.44 210 GLU A O 1
ATOM 1660 N N . SER A 1 211 ? 24.733 -11.471 -15.068 1.00 36.44 211 SER A N 1
ATOM 1661 C CA . SER A 1 211 ? 25.954 -10.759 -15.475 1.00 36.44 211 SER A CA 1
ATOM 1662 C C . SER A 1 211 ? 27.117 -11.135 -14.564 1.00 36.44 211 SER A C 1
ATOM 1664 O O . SER A 1 211 ? 27.205 -10.676 -13.428 1.00 36.44 211 SER A O 1
ATOM 1666 N N . GLY A 1 212 ? 27.998 -12.000 -15.071 1.00 40.41 212 GLY A N 1
ATOM 1667 C CA . GLY A 1 212 ? 29.197 -12.464 -14.380 1.00 40.41 212 GLY A CA 1
ATOM 1668 C C . GLY A 1 212 ? 30.239 -11.367 -14.180 1.00 40.41 212 GLY A C 1
ATOM 1669 O O . GLY A 1 212 ? 31.191 -11.297 -14.951 1.00 40.41 212 GLY A O 1
ATOM 1670 N N . ASP A 1 213 ? 30.076 -10.573 -13.125 1.00 34.97 213 ASP A N 1
ATOM 1671 C CA . ASP A 1 213 ? 31.136 -9.732 -12.577 1.00 34.97 213 ASP A CA 1
ATOM 1672 C C . ASP A 1 213 ? 31.700 -10.340 -11.284 1.00 34.97 213 ASP A C 1
ATOM 1674 O O . ASP A 1 213 ? 31.014 -10.986 -10.491 1.00 34.97 213 ASP A O 1
ATOM 1678 N N . GLU A 1 214 ? 33.012 -10.189 -11.158 1.00 38.84 214 GLU A N 1
ATOM 1679 C CA . GLU A 1 214 ? 33.941 -11.030 -10.414 1.00 38.84 214 GLU A CA 1
ATOM 1680 C C . GLU A 1 214 ? 33.622 -11.193 -8.920 1.00 38.84 214 GLU A C 1
ATOM 1682 O O . GLU A 1 214 ? 33.416 -10.237 -8.169 1.00 38.84 214 GLU A O 1
ATOM 1687 N N . ALA A 1 215 ? 33.644 -12.453 -8.483 1.00 39.03 215 ALA A N 1
ATOM 1688 C CA . ALA A 1 215 ? 33.540 -12.855 -7.093 1.00 39.03 215 ALA A CA 1
ATOM 1689 C C . ALA A 1 215 ? 34.681 -12.245 -6.265 1.00 39.03 215 ALA A C 1
ATOM 1691 O O . ALA A 1 215 ? 35.836 -12.655 -6.368 1.00 39.03 215 ALA A O 1
ATOM 1692 N N . SER A 1 216 ? 34.337 -11.304 -5.387 1.00 38.72 216 SER A N 1
ATOM 1693 C CA . SER A 1 216 ? 35.177 -10.973 -4.242 1.00 38.72 216 SER A CA 1
ATOM 1694 C C . SER A 1 216 ? 34.950 -12.049 -3.173 1.00 38.72 216 SER A C 1
ATOM 1696 O O . SER A 1 216 ? 33.974 -12.018 -2.423 1.00 38.72 216 SER A O 1
ATOM 1698 N N . GLU A 1 217 ? 35.838 -13.041 -3.161 1.00 47.25 217 GLU A N 1
ATOM 1699 C CA . GLU A 1 217 ? 35.970 -14.068 -2.125 1.00 47.25 217 GLU A CA 1
ATOM 1700 C C . GLU A 1 217 ? 36.367 -13.423 -0.785 1.00 47.25 217 GLU A C 1
ATOM 1702 O O . GLU A 1 217 ? 37.549 -13.239 -0.532 1.00 47.25 217 GLU A O 1
ATOM 1707 N N . ASP A 1 218 ? 35.402 -13.033 0.055 1.00 41.16 218 ASP A N 1
ATOM 1708 C CA . ASP A 1 218 ? 35.537 -13.097 1.526 1.00 41.16 218 ASP A CA 1
ATOM 1709 C C . ASP A 1 218 ? 34.248 -12.644 2.235 1.00 41.16 218 ASP A C 1
ATOM 1711 O O . ASP A 1 218 ? 34.145 -11.579 2.844 1.00 41.16 218 ASP A O 1
ATOM 1715 N N . SER A 1 219 ? 33.207 -13.472 2.168 1.00 38.81 219 SER A N 1
ATOM 1716 C CA . SER A 1 219 ? 32.202 -13.507 3.232 1.00 38.81 219 SER A CA 1
ATOM 1717 C C . SER A 1 219 ? 31.423 -14.810 3.141 1.00 38.81 219 SER A C 1
ATOM 1719 O O . SER A 1 219 ? 30.543 -14.974 2.300 1.00 38.81 219 SER A O 1
ATOM 1721 N N . THR A 1 220 ? 31.748 -15.766 4.008 1.00 40.88 220 THR A N 1
ATOM 1722 C CA . THR A 1 220 ? 30.953 -16.982 4.233 1.00 40.88 220 THR A CA 1
ATOM 1723 C C . THR A 1 220 ? 29.675 -16.621 4.997 1.00 40.88 220 THR A C 1
ATOM 1725 O O . THR A 1 220 ? 29.434 -17.066 6.116 1.00 40.88 220 THR A O 1
ATOM 1728 N N . VAL A 1 221 ? 28.836 -15.777 4.399 1.00 53.97 221 VAL A N 1
ATOM 1729 C CA . VAL A 1 221 ? 27.458 -15.590 4.847 1.00 53.97 221 VAL A CA 1
ATOM 1730 C C . VAL A 1 221 ? 26.660 -16.715 4.207 1.00 53.97 221 VAL A C 1
ATOM 1732 O O . VAL A 1 221 ? 26.455 -16.730 2.994 1.00 53.97 221 VAL A O 1
ATOM 1735 N N . VAL A 1 222 ? 26.256 -17.697 5.016 1.00 58.44 222 VAL A N 1
ATOM 1736 C CA . VAL A 1 222 ? 25.319 -18.742 4.587 1.00 58.44 222 VAL A CA 1
ATOM 1737 C C . VAL A 1 222 ? 24.074 -18.035 4.062 1.00 58.44 222 VAL A C 1
ATOM 1739 O O . VAL A 1 222 ? 23.382 -17.355 4.819 1.00 58.44 222 VAL A O 1
ATOM 1742 N N . ALA A 1 223 ? 23.830 -18.133 2.754 1.00 63.66 223 ALA A N 1
ATOM 1743 C CA . ALA A 1 223 ? 22.663 -17.514 2.148 1.00 63.66 223 ALA A CA 1
ATOM 1744 C C . ALA A 1 223 ? 21.393 -18.095 2.799 1.00 63.66 223 ALA A C 1
ATOM 1746 O O . ALA A 1 223 ? 21.313 -19.317 2.962 1.00 63.66 223 ALA A O 1
ATOM 1747 N N . PRO A 1 224 ? 20.416 -17.253 3.184 1.00 71.62 224 PRO A N 1
ATOM 1748 C CA . PRO A 1 224 ? 19.182 -17.738 3.786 1.00 71.62 224 PRO A CA 1
ATOM 1749 C C . PRO A 1 224 ? 18.446 -18.685 2.822 1.00 71.62 224 PRO A C 1
ATOM 1751 O O . PRO A 1 224 ? 18.572 -18.521 1.600 1.00 71.62 224 PRO A O 1
ATOM 1754 N N . PRO A 1 225 ? 17.678 -19.666 3.337 1.00 83.62 225 PRO A N 1
ATOM 1755 C CA . PRO A 1 225 ? 16.861 -20.554 2.517 1.00 83.62 225 PRO A CA 1
ATOM 1756 C C . PRO A 1 225 ? 15.978 -19.780 1.528 1.00 83.62 225 PRO A C 1
ATOM 1758 O O . PRO A 1 225 ? 15.496 -18.687 1.828 1.00 83.62 225 PRO A O 1
ATOM 1761 N N . LEU A 1 226 ? 15.723 -20.365 0.352 1.00 80.12 226 LEU A N 1
ATOM 1762 C CA . LEU A 1 226 ? 14.933 -19.727 -0.717 1.00 80.12 226 LEU A CA 1
ATOM 1763 C C . LEU A 1 226 ? 13.551 -19.264 -0.235 1.00 80.12 226 LEU A C 1
ATOM 1765 O O . LEU A 1 226 ? 13.070 -18.208 -0.638 1.00 80.12 226 LEU A O 1
ATOM 1769 N N . GLU A 1 227 ? 12.932 -20.042 0.651 1.00 83.69 227 GLU A N 1
ATOM 1770 C CA . GLU A 1 227 ? 11.638 -19.723 1.251 1.00 83.69 227 GLU A CA 1
ATOM 1771 C C . GLU A 1 227 ? 11.701 -18.466 2.127 1.00 83.69 227 GLU A C 1
ATOM 1773 O O . GLU A 1 227 ? 10.846 -17.593 2.007 1.00 83.69 227 GLU A O 1
ATOM 1778 N N . GLU A 1 228 ? 12.752 -18.309 2.934 1.00 87.31 228 GLU A N 1
ATOM 1779 C CA . GLU A 1 228 ? 12.948 -17.124 3.773 1.00 87.31 228 GLU A CA 1
ATOM 1780 C C . GLU A 1 228 ? 13.169 -15.869 2.918 1.00 87.31 228 GLU A C 1
ATOM 1782 O O . GLU A 1 228 ? 12.591 -14.817 3.187 1.00 87.31 228 GLU A O 1
ATOM 1787 N N . ARG A 1 229 ? 13.935 -15.989 1.824 1.00 87.44 229 ARG A N 1
ATOM 1788 C CA . ARG A 1 229 ? 14.127 -14.895 0.858 1.00 87.44 229 ARG A CA 1
ATOM 1789 C C . ARG A 1 229 ? 12.827 -14.486 0.180 1.00 87.44 229 ARG A C 1
ATOM 1791 O O . ARG A 1 229 ? 12.561 -13.294 0.043 1.00 87.44 229 ARG A O 1
ATOM 1798 N N . PHE A 1 230 ? 12.027 -15.463 -0.243 1.00 90.19 230 PHE A N 1
ATOM 1799 C CA . PHE A 1 230 ? 10.722 -15.210 -0.845 1.00 90.19 230 PHE A CA 1
ATOM 1800 C C . PHE A 1 230 ? 9.787 -14.509 0.140 1.00 90.19 230 PHE A C 1
ATOM 1802 O O . PHE A 1 230 ? 9.224 -13.470 -0.196 1.00 90.19 230 PHE A O 1
ATOM 1809 N N . LEU A 1 231 ? 9.673 -15.013 1.370 1.00 91.50 231 LEU A N 1
ATOM 1810 C CA . LEU A 1 231 ? 8.838 -14.396 2.400 1.00 91.50 231 LEU A CA 1
ATOM 1811 C C . LEU A 1 231 ? 9.299 -12.973 2.736 1.00 91.50 231 LEU A C 1
ATOM 1813 O O . LEU A 1 231 ? 8.460 -12.083 2.845 1.00 91.50 231 LEU A O 1
ATOM 1817 N N . ALA A 1 232 ? 10.610 -12.729 2.827 1.00 91.50 232 ALA A N 1
ATOM 1818 C CA . ALA A 1 232 ? 11.159 -11.393 3.053 1.00 91.50 232 ALA A CA 1
ATOM 1819 C C . ALA A 1 232 ? 10.857 -10.427 1.895 1.00 91.50 232 ALA A C 1
ATOM 1821 O O . ALA A 1 232 ? 10.540 -9.261 2.134 1.00 91.50 232 ALA A O 1
ATOM 1822 N N . PHE A 1 233 ? 10.922 -10.903 0.647 1.00 93.38 233 PHE A N 1
ATOM 1823 C CA . PHE A 1 233 ? 10.535 -10.109 -0.517 1.00 93.38 233 PHE A CA 1
ATOM 1824 C C . PHE A 1 233 ? 9.039 -9.789 -0.503 1.00 93.38 233 PHE A C 1
ATOM 1826 O O . PHE A 1 233 ? 8.656 -8.631 -0.662 1.00 93.38 233 PHE A O 1
ATOM 1833 N N . VAL A 1 234 ? 8.182 -10.791 -0.284 1.00 93.31 234 VAL A N 1
ATOM 1834 C CA . VAL A 1 234 ? 6.730 -10.579 -0.272 1.00 93.31 234 VAL A CA 1
ATOM 1835 C C . VAL A 1 234 ? 6.317 -9.675 0.884 1.00 93.31 234 VAL A C 1
ATOM 1837 O O . VAL A 1 234 ? 5.449 -8.838 0.683 1.00 93.31 234 VAL A O 1
ATOM 1840 N N . ALA A 1 235 ? 6.965 -9.761 2.047 1.00 92.62 235 ALA A N 1
ATOM 1841 C CA . ALA A 1 235 ? 6.670 -8.893 3.187 1.00 92.62 235 ALA A CA 1
ATOM 1842 C C . ALA A 1 235 ? 6.794 -7.395 2.855 1.00 92.62 235 ALA A C 1
ATOM 1844 O O . ALA A 1 235 ? 5.999 -6.607 3.350 1.00 92.62 235 ALA A O 1
ATOM 1845 N N . VAL A 1 236 ? 7.741 -7.000 1.994 1.00 94.12 236 VAL A N 1
ATOM 1846 C CA . VAL A 1 236 ? 7.866 -5.599 1.550 1.00 94.12 236 VAL A CA 1
ATOM 1847 C C . VAL A 1 236 ? 7.075 -5.316 0.277 1.00 94.12 236 VAL A C 1
ATOM 1849 O O . VAL A 1 236 ? 6.503 -4.245 0.123 1.00 94.12 236 VAL A O 1
ATOM 1852 N N . GLN A 1 237 ? 7.004 -6.267 -0.655 1.00 93.19 237 GLN A N 1
ATOM 1853 C CA . GLN A 1 237 ? 6.290 -6.062 -1.913 1.00 93.19 237 GLN A CA 1
ATOM 1854 C C . GLN A 1 237 ? 4.775 -5.994 -1.700 1.00 93.19 237 GLN A C 1
ATOM 1856 O O . GLN A 1 237 ? 4.074 -5.300 -2.439 1.00 93.19 237 GLN A O 1
ATOM 1861 N N . ALA A 1 238 ? 4.263 -6.720 -0.704 1.00 94.44 238 ALA A N 1
ATOM 1862 C CA . ALA A 1 238 ? 2.836 -6.832 -0.470 1.00 94.44 238 ALA A CA 1
ATOM 1863 C C . ALA A 1 238 ? 2.202 -5.502 -0.050 1.00 94.44 238 ALA A C 1
ATOM 1865 O O . ALA A 1 238 ? 1.072 -5.194 -0.444 1.00 94.44 238 ALA A O 1
ATOM 1866 N N . THR A 1 239 ? 2.965 -4.669 0.658 1.00 93.31 239 THR A N 1
ATOM 1867 C CA . THR A 1 239 ? 2.481 -3.400 1.204 1.00 93.31 239 THR A CA 1
ATOM 1868 C C . THR A 1 239 ? 2.130 -2.379 0.122 1.00 93.31 239 THR A C 1
ATOM 1870 O O . THR A 1 239 ? 1.446 -1.401 0.398 1.00 93.31 239 THR A O 1
ATOM 1873 N N . ARG A 1 240 ? 2.467 -2.627 -1.153 1.00 90.25 240 ARG A N 1
ATOM 1874 C CA . ARG A 1 240 ? 1.973 -1.831 -2.293 1.00 90.25 240 ARG A CA 1
ATOM 1875 C C . ARG A 1 240 ? 0.447 -1.754 -2.379 1.00 90.25 240 ARG A C 1
ATOM 1877 O O . ARG A 1 240 ? -0.072 -0.850 -3.032 1.00 90.25 240 ARG A O 1
ATOM 1884 N N . TRP A 1 241 ? -0.259 -2.718 -1.781 1.00 90.50 241 TRP A N 1
ATOM 1885 C CA . TRP A 1 241 ? -1.720 -2.716 -1.666 1.00 90.50 241 TRP A CA 1
ATOM 1886 C C . TRP A 1 241 ? -2.239 -1.773 -0.582 1.00 90.50 241 TRP A C 1
ATOM 1888 O O . TRP A 1 241 ? -3.392 -1.354 -0.659 1.00 90.50 241 TRP A O 1
ATOM 1898 N N . GLN A 1 242 ? -1.386 -1.407 0.379 1.00 93.81 242 GLN A N 1
ATOM 1899 C CA . GLN A 1 242 ? -1.644 -0.436 1.442 1.00 93.81 242 GLN A CA 1
ATOM 1900 C C . GLN A 1 242 ? -2.872 -0.765 2.302 1.00 93.81 242 GLN A C 1
ATOM 1902 O O . GLN A 1 242 ? -3.468 0.142 2.886 1.00 93.81 242 GLN A O 1
ATOM 1907 N N . ALA A 1 243 ? -3.305 -2.028 2.360 1.00 95.31 243 ALA A N 1
ATOM 1908 C CA . ALA A 1 243 ? -4.547 -2.382 3.037 1.00 95.31 243 ALA A CA 1
ATOM 1909 C C . ALA A 1 243 ? -4.471 -2.046 4.530 1.00 95.31 243 ALA A C 1
ATOM 1911 O O . ALA A 1 243 ? -5.452 -1.548 5.082 1.00 95.31 243 ALA A O 1
ATOM 1912 N N . THR A 1 244 ? -3.303 -2.225 5.151 1.00 97.19 244 THR A N 1
ATOM 1913 C CA . THR A 1 244 ? -3.064 -1.864 6.551 1.00 97.19 244 THR A CA 1
ATOM 1914 C C . THR A 1 244 ? -3.299 -0.375 6.788 1.00 97.19 244 THR A C 1
ATOM 1916 O O . THR A 1 244 ? -4.120 -0.005 7.630 1.00 97.19 244 THR A O 1
ATOM 1919 N N . LEU A 1 245 ? -2.676 0.501 5.992 1.00 97.19 245 LEU A N 1
ATOM 1920 C CA . LEU A 1 245 ? -2.874 1.946 6.120 1.00 97.19 245 LEU A CA 1
ATOM 1921 C C . LEU A 1 245 ? -4.324 2.367 5.856 1.00 97.19 245 LEU A C 1
ATOM 1923 O O . LEU A 1 245 ? -4.871 3.202 6.575 1.00 97.19 245 LEU A O 1
ATOM 1927 N N . LEU A 1 246 ? -4.967 1.789 4.841 1.00 95.75 246 LEU A N 1
ATOM 1928 C CA . LEU A 1 246 ? -6.353 2.107 4.498 1.00 95.75 246 LEU A CA 1
ATOM 1929 C C . LEU A 1 246 ? -7.316 1.727 5.629 1.00 95.75 246 LEU A C 1
ATOM 1931 O O . LEU A 1 246 ? -8.205 2.516 5.955 1.00 95.75 246 LEU A O 1
ATOM 1935 N N . LEU A 1 247 ? -7.097 0.575 6.268 1.00 95.88 247 LEU A N 1
ATOM 1936 C CA . LEU A 1 247 ? -7.854 0.132 7.437 1.00 95.88 247 LEU A CA 1
ATOM 1937 C C . LEU A 1 247 ? -7.580 1.002 8.667 1.00 95.88 247 LEU A C 1
ATOM 1939 O O . LEU A 1 247 ? -8.517 1.362 9.382 1.00 95.88 247 LEU A O 1
ATOM 1943 N N . LEU A 1 248 ? -6.325 1.400 8.903 1.00 96.75 248 LEU A N 1
ATOM 1944 C CA . LEU A 1 248 ? -5.993 2.359 9.961 1.00 96.75 248 LEU A CA 1
ATOM 1945 C C . LEU A 1 248 ? -6.722 3.689 9.744 1.00 96.75 248 LEU A C 1
ATOM 1947 O O . LEU A 1 248 ? -7.262 4.250 10.695 1.00 96.75 248 LEU A O 1
ATOM 1951 N N . ILE A 1 249 ? -6.814 4.184 8.509 1.00 95.94 249 ILE A N 1
ATOM 1952 C CA . ILE A 1 249 ? -7.608 5.382 8.211 1.00 95.94 249 ILE A CA 1
ATOM 1953 C C . ILE A 1 249 ? -9.097 5.122 8.483 1.00 95.94 249 ILE A C 1
ATOM 1955 O O . ILE A 1 249 ? -9.762 5.947 9.114 1.00 95.94 249 ILE A O 1
ATOM 1959 N N . ASP A 1 250 ? -9.631 3.968 8.080 1.00 93.31 250 ASP A N 1
ATOM 1960 C CA . ASP A 1 250 ? -11.029 3.610 8.346 1.00 93.31 250 ASP A CA 1
ATOM 1961 C C . ASP A 1 250 ? -11.334 3.495 9.853 1.00 93.31 250 ASP A C 1
ATOM 1963 O O . ASP A 1 250 ? -12.459 3.771 10.275 1.00 93.31 250 ASP A O 1
ATOM 1967 N N . SER A 1 251 ? -10.327 3.229 10.693 1.00 93.06 251 SER A N 1
ATOM 1968 C CA . SER A 1 251 ? -10.460 3.234 12.156 1.00 93.06 251 SER A CA 1
ATOM 1969 C C . SER A 1 251 ? -10.799 4.611 12.752 1.00 93.06 251 SER A C 1
ATOM 1971 O O . SER A 1 251 ? -11.227 4.681 13.901 1.00 93.06 251 SER A O 1
ATOM 1973 N N . LEU A 1 252 ? -10.739 5.702 11.970 1.00 91.56 252 LEU A N 1
ATOM 1974 C CA . LEU A 1 252 ? -11.326 7.002 12.345 1.00 91.56 252 LEU A CA 1
ATOM 1975 C C . LEU A 1 252 ? -12.845 6.934 12.589 1.00 91.56 252 LEU A C 1
ATOM 1977 O O . LEU A 1 252 ? -13.410 7.847 13.188 1.00 91.56 252 LEU A O 1
ATOM 1981 N N . ALA A 1 253 ? -13.516 5.879 12.120 1.00 87.94 253 ALA A N 1
ATOM 1982 C CA . ALA A 1 253 ? -14.923 5.626 12.413 1.00 87.94 253 ALA A CA 1
ATOM 1983 C C . ALA A 1 253 ? -15.153 4.996 13.800 1.00 87.94 253 ALA A C 1
ATOM 1985 O O . ALA A 1 253 ? -16.299 4.916 14.244 1.00 87.94 253 ALA A O 1
ATOM 1986 N N . LEU A 1 254 ? -14.098 4.532 14.477 1.00 87.19 254 LEU A N 1
ATOM 1987 C CA . LEU A 1 254 ? -14.197 3.971 15.820 1.00 87.19 254 LEU A CA 1
ATOM 1988 C C . LEU A 1 254 ? -14.313 5.080 16.869 1.00 87.19 254 LEU A C 1
ATOM 1990 O O . LEU A 1 254 ? -13.688 6.137 16.764 1.00 87.19 254 LEU A O 1
ATOM 1994 N N . ALA A 1 255 ? -15.072 4.803 17.929 1.00 85.62 255 ALA A N 1
ATOM 1995 C CA . ALA A 1 255 ? -15.047 5.627 19.130 1.00 85.62 255 ALA A CA 1
ATOM 1996 C C . ALA A 1 255 ? -13.645 5.598 19.765 1.00 85.62 255 ALA A C 1
ATOM 1998 O O . ALA A 1 255 ? -12.933 4.594 19.673 1.00 85.62 255 ALA A O 1
ATOM 1999 N N . SER A 1 256 ? -13.242 6.691 20.420 1.00 86.75 256 SER A N 1
ATOM 2000 C CA . SER A 1 256 ? -11.875 6.859 20.937 1.00 86.75 256 SER A CA 1
ATOM 2001 C C . SER A 1 256 ? -11.466 5.754 21.913 1.00 86.75 256 SER A C 1
ATOM 2003 O O . SER A 1 256 ? -10.307 5.355 21.939 1.00 86.75 256 SER A O 1
ATOM 2005 N N . GLU A 1 257 ? -12.408 5.242 22.702 1.00 87.50 257 GLU A N 1
ATOM 2006 C CA . GLU A 1 257 ? -12.201 4.169 23.678 1.00 87.50 257 GLU A CA 1
ATOM 2007 C C . GLU A 1 257 ? -11.910 2.829 23.001 1.00 87.50 257 GLU A C 1
ATOM 2009 O O . GLU A 1 257 ? -11.360 1.918 23.621 1.00 87.50 257 GLU A O 1
ATOM 2014 N N . LEU A 1 258 ? -12.296 2.693 21.730 1.00 89.50 258 LEU A N 1
ATOM 2015 C CA . LEU A 1 258 ? -12.069 1.487 20.957 1.00 89.50 258 LEU A CA 1
ATOM 2016 C C . LEU A 1 258 ? -10.715 1.487 20.241 1.00 89.50 258 LEU A C 1
ATOM 2018 O O . LEU A 1 258 ? -10.301 0.433 19.763 1.00 89.50 258 LEU A O 1
ATOM 2022 N N . VAL A 1 259 ? -10.010 2.619 20.192 1.00 93.06 259 VAL A N 1
ATOM 2023 C CA . VAL A 1 259 ? -8.701 2.745 19.543 1.00 93.06 259 VAL A CA 1
ATOM 2024 C C . VAL A 1 259 ? -7.591 2.357 20.527 1.00 93.06 259 VAL A C 1
ATOM 2026 O O . VAL A 1 259 ? -6.914 3.207 21.105 1.00 93.06 259 VAL A O 1
ATOM 2029 N N . THR A 1 260 ? -7.401 1.053 20.728 1.00 95.06 260 THR A N 1
ATOM 2030 C CA . THR A 1 260 ? -6.369 0.497 21.626 1.00 95.06 260 THR A CA 1
ATOM 2031 C C . THR A 1 260 ? -5.208 -0.123 20.841 1.00 95.06 260 THR A C 1
ATOM 2033 O O . THR A 1 260 ? -5.390 -0.466 19.669 1.00 95.06 260 THR A O 1
ATOM 2036 N N . PRO A 1 261 ? -4.012 -0.287 21.444 1.00 96.94 261 PRO A N 1
ATOM 2037 C CA . PRO A 1 261 ? -2.889 -0.957 20.789 1.00 96.94 261 PRO A CA 1
ATOM 2038 C C . PRO A 1 261 ? -3.259 -2.338 20.245 1.00 96.94 261 PRO A C 1
ATOM 2040 O O . PRO A 1 261 ? -3.008 -2.610 19.081 1.00 96.94 261 PRO A O 1
ATOM 2043 N N . GLU A 1 262 ? -3.953 -3.150 21.040 1.00 95.94 262 GLU A N 1
ATOM 2044 C CA . GLU A 1 262 ? -4.320 -4.528 20.704 1.00 95.94 262 GLU A CA 1
ATOM 2045 C C . GLU A 1 262 ? -5.246 -4.581 19.485 1.00 95.94 262 GLU A C 1
ATOM 2047 O O . GLU A 1 262 ? -5.090 -5.429 18.609 1.00 95.94 262 GLU A O 1
ATOM 2052 N N . ARG A 1 263 ? -6.192 -3.638 19.393 1.00 95.44 263 ARG A N 1
ATOM 2053 C CA . ARG A 1 263 ? -7.103 -3.535 18.249 1.00 95.44 263 ARG A CA 1
ATOM 2054 C C . ARG A 1 263 ? -6.409 -3.051 16.994 1.00 95.44 263 ARG A C 1
ATOM 2056 O O . ARG A 1 263 ? -6.711 -3.559 15.921 1.00 95.44 263 ARG A O 1
ATOM 2063 N N . LEU A 1 264 ? -5.490 -2.096 17.113 1.00 96.50 264 LEU A N 1
ATOM 2064 C CA . LEU A 1 264 ? -4.712 -1.637 15.965 1.00 96.50 264 LEU A CA 1
ATOM 2065 C C . LEU A 1 264 ? -3.707 -2.697 15.496 1.00 96.50 264 LEU A C 1
ATOM 2067 O O . LEU A 1 264 ? -3.500 -2.819 14.295 1.00 96.50 264 LEU A O 1
ATOM 2071 N N . ASP A 1 265 ? -3.137 -3.487 16.406 1.00 96.50 265 ASP A N 1
ATOM 2072 C CA . ASP A 1 265 ? -2.254 -4.605 16.059 1.00 96.50 265 ASP A CA 1
ATOM 2073 C C . ASP A 1 265 ? -3.044 -5.728 15.366 1.00 96.50 265 ASP A C 1
ATOM 2075 O O . ASP A 1 265 ? -2.636 -6.210 14.314 1.00 96.50 265 ASP A O 1
ATOM 2079 N N . PHE A 1 266 ? -4.232 -6.083 15.870 1.00 96.81 266 PHE A N 1
ATOM 2080 C CA . PHE A 1 266 ? -5.102 -7.047 15.190 1.00 96.81 266 PHE A CA 1
ATOM 2081 C C . PHE A 1 266 ? -5.582 -6.539 13.817 1.00 96.81 266 PHE A C 1
ATOM 2083 O O . PHE A 1 266 ? -5.639 -7.303 12.852 1.00 96.81 266 PHE A O 1
ATOM 2090 N N . LEU A 1 267 ? -5.881 -5.241 13.696 1.00 96.25 267 LEU A N 1
ATOM 2091 C CA . LEU A 1 267 ? -6.214 -4.607 12.417 1.00 96.25 267 LEU A CA 1
ATOM 2092 C C . LEU A 1 267 ? -5.044 -4.656 11.426 1.00 96.25 267 LEU A C 1
ATOM 2094 O O . LEU A 1 267 ? -5.273 -4.875 10.238 1.00 96.25 267 LEU A O 1
ATOM 2098 N N . ALA A 1 268 ? -3.809 -4.495 11.907 1.00 96.56 268 ALA A N 1
ATOM 2099 C CA . ALA A 1 268 ? -2.612 -4.648 11.088 1.00 96.56 268 ALA A CA 1
ATOM 2100 C C . ALA A 1 268 ? -2.469 -6.085 10.571 1.00 96.56 268 ALA A C 1
ATOM 2102 O O . ALA A 1 268 ? -2.278 -6.268 9.374 1.00 96.56 268 ALA A O 1
ATOM 2103 N N . CYS A 1 269 ? -2.708 -7.104 11.405 1.00 96.50 269 CYS A N 1
ATOM 2104 C CA . CYS A 1 269 ? -2.725 -8.498 10.947 1.00 96.50 269 CYS A CA 1
ATOM 2105 C C . CYS A 1 269 ? -3.766 -8.738 9.833 1.00 96.50 269 CYS A C 1
ATOM 2107 O O . CYS A 1 269 ? -3.503 -9.476 8.879 1.00 96.50 269 CYS A O 1
ATOM 2109 N N . ILE A 1 270 ? -4.953 -8.117 9.929 1.00 97.25 270 ILE A N 1
ATOM 2110 C CA . ILE A 1 270 ? -5.965 -8.164 8.856 1.00 97.25 270 ILE A CA 1
ATOM 2111 C C . ILE A 1 270 ? -5.418 -7.506 7.582 1.00 97.25 270 ILE A C 1
ATOM 2113 O O . ILE A 1 270 ? -5.535 -8.082 6.499 1.00 97.25 270 ILE A O 1
ATOM 2117 N N . GLY A 1 271 ? -4.823 -6.319 7.708 1.00 96.62 271 GLY A N 1
ATOM 2118 C CA . GLY A 1 271 ? -4.225 -5.580 6.598 1.00 96.62 271 GLY A CA 1
ATOM 2119 C C . GLY A 1 271 ? -3.127 -6.369 5.883 1.00 96.62 271 GLY A C 1
ATOM 2120 O O . GLY A 1 271 ? -3.208 -6.551 4.671 1.00 96.62 271 GLY A O 1
ATOM 2121 N N . GLU A 1 272 ? -2.182 -6.943 6.626 1.00 96.06 272 GLU A N 1
ATOM 2122 C CA . GLU A 1 272 ? -1.099 -7.778 6.094 1.00 96.06 272 GLU A CA 1
ATOM 2123 C C . GLU A 1 272 ? -1.621 -9.007 5.334 1.00 96.06 272 GLU A C 1
ATOM 2125 O O . GLU A 1 272 ? -1.085 -9.391 4.290 1.00 96.06 272 GLU A O 1
ATOM 2130 N N . TYR A 1 273 ? -2.679 -9.647 5.843 1.00 96.62 273 TYR A N 1
ATOM 2131 C CA . TYR A 1 273 ? -3.328 -10.754 5.142 1.00 96.62 273 TYR A CA 1
ATOM 2132 C C . TYR A 1 273 ? -3.955 -10.294 3.817 1.00 96.62 273 TYR A C 1
ATOM 2134 O O . TYR A 1 273 ? -3.790 -10.950 2.786 1.00 96.62 273 TYR A O 1
ATOM 2142 N N . MET A 1 274 ? -4.628 -9.142 3.816 1.00 95.62 274 MET A N 1
ATOM 2143 C CA . MET A 1 274 ? -5.218 -8.575 2.602 1.00 95.62 274 MET A CA 1
ATOM 2144 C C . MET A 1 274 ? -4.166 -8.141 1.578 1.00 95.62 274 MET A C 1
ATOM 2146 O O . MET A 1 274 ? -4.348 -8.360 0.380 1.00 95.62 274 MET A O 1
ATOM 2150 N N . GLU A 1 275 ? -3.058 -7.565 2.034 1.00 95.44 275 GLU A N 1
ATOM 2151 C CA . GLU A 1 275 ? -1.916 -7.185 1.203 1.00 95.44 275 GLU A CA 1
ATOM 2152 C C . GLU A 1 275 ? -1.270 -8.397 0.534 1.00 95.44 275 GLU A C 1
ATOM 2154 O O . GLU A 1 275 ? -0.935 -8.336 -0.653 1.00 95.44 275 GLU A O 1
ATOM 2159 N N . TRP A 1 276 ? -1.152 -9.512 1.262 1.00 94.94 276 TRP A N 1
ATOM 2160 C CA . TRP A 1 276 ? -0.688 -10.786 0.718 1.00 94.94 276 TRP A CA 1
ATOM 2161 C C . TRP A 1 276 ? -1.591 -11.278 -0.418 1.00 94.94 276 TRP A C 1
ATOM 2163 O O . TRP A 1 276 ? -1.125 -11.472 -1.543 1.00 94.94 276 TRP A O 1
ATOM 2173 N N . GLU A 1 277 ? -2.886 -11.448 -0.139 1.00 94.31 277 GLU A N 1
ATOM 2174 C CA . GLU A 1 277 ? -3.880 -11.945 -1.103 1.00 94.31 277 GLU A CA 1
ATOM 2175 C C . GLU A 1 277 ? -3.940 -11.068 -2.355 1.00 94.31 277 GLU A C 1
ATOM 2177 O O . GLU A 1 277 ? -3.858 -11.560 -3.484 1.00 94.31 277 GLU A O 1
ATOM 2182 N N . GLY A 1 278 ? -4.020 -9.752 -2.151 1.00 92.12 278 GLY A N 1
ATOM 2183 C CA . GLY A 1 278 ? -3.994 -8.778 -3.228 1.00 92.12 278 GLY A CA 1
ATOM 2184 C C . GLY A 1 278 ? -2.730 -8.887 -4.069 1.00 92.12 278 GLY A C 1
ATOM 2185 O O . GLY A 1 278 ? -2.789 -8.894 -5.303 1.00 92.12 278 GLY A O 1
ATOM 2186 N N . SER A 1 279 ? -1.569 -8.976 -3.425 1.00 92.81 279 SER A N 1
ATOM 2187 C CA . SER A 1 279 ? -0.292 -8.938 -4.131 1.00 92.81 279 SER A CA 1
ATOM 2188 C C . SER A 1 279 ? -0.039 -10.182 -4.948 1.00 92.81 279 SER A C 1
ATOM 2190 O O . SER A 1 279 ? 0.340 -10.042 -6.108 1.00 92.81 279 SER A O 1
ATOM 2192 N N . VAL A 1 280 ? -0.317 -11.360 -4.392 1.00 93.00 280 VAL A N 1
ATOM 2193 C CA . VAL A 1 280 ? -0.213 -12.636 -5.106 1.00 93.00 280 VAL A CA 1
ATOM 2194 C C . VAL A 1 280 ? -1.150 -12.649 -6.314 1.00 93.00 280 VAL A C 1
ATOM 2196 O O . VAL A 1 280 ? -0.715 -12.967 -7.422 1.00 93.00 280 VAL A O 1
ATOM 2199 N N . ALA A 1 281 ? -2.417 -12.260 -6.129 1.00 91.62 281 ALA A N 1
ATOM 2200 C CA . ALA A 1 281 ? -3.395 -12.245 -7.212 1.00 91.62 281 ALA A CA 1
ATOM 2201 C C . ALA A 1 281 ? -2.998 -11.267 -8.330 1.00 91.62 281 ALA A C 1
ATOM 2203 O O . ALA A 1 281 ? -3.030 -11.625 -9.510 1.00 91.62 281 ALA A O 1
ATOM 2204 N N . HIS A 1 282 ? -2.569 -10.053 -7.968 1.00 90.19 282 HIS A N 1
ATOM 2205 C CA . HIS A 1 282 ? -2.098 -9.059 -8.930 1.00 90.19 282 HIS A CA 1
ATOM 2206 C C . HIS A 1 282 ? -0.832 -9.523 -9.663 1.00 90.19 282 HIS A C 1
ATOM 2208 O O . HIS A 1 282 ? -0.769 -9.413 -10.888 1.00 90.19 282 HIS A O 1
ATOM 2214 N N . ASP A 1 283 ? 0.172 -10.035 -8.945 1.00 92.75 283 ASP A N 1
ATOM 2215 C CA . ASP A 1 283 ? 1.452 -10.433 -9.542 1.00 92.75 283 ASP A CA 1
ATOM 2216 C C . ASP A 1 283 ? 1.298 -11.592 -10.517 1.00 92.75 283 ASP A C 1
ATOM 2218 O O . ASP A 1 283 ? 1.872 -11.544 -11.603 1.00 92.75 283 ASP A O 1
ATOM 2222 N N . LEU A 1 284 ? 0.449 -12.571 -10.203 1.00 91.94 284 LEU A N 1
ATOM 2223 C CA . LEU A 1 284 ? 0.096 -13.637 -11.140 1.00 91.94 284 LEU A CA 1
ATOM 2224 C C . LEU A 1 284 ? -0.672 -13.127 -12.361 1.00 91.94 284 LEU A C 1
ATOM 2226 O O . LEU A 1 284 ? -0.488 -13.632 -13.463 1.00 91.94 284 LEU A O 1
ATOM 2230 N N . ALA A 1 285 ? -1.529 -12.121 -12.206 1.00 88.06 285 ALA A N 1
ATOM 2231 C CA . ALA A 1 285 ? -2.279 -11.577 -13.335 1.00 88.06 285 ALA A CA 1
ATOM 2232 C C . ALA A 1 285 ? -1.400 -10.772 -14.310 1.00 88.06 285 ALA A C 1
ATOM 2234 O O . ALA A 1 285 ? -1.770 -10.603 -15.476 1.00 88.06 285 ALA A O 1
ATOM 2235 N N . ARG A 1 286 ? -0.268 -10.232 -13.835 1.00 88.31 286 ARG A N 1
ATOM 2236 C CA . ARG A 1 286 ? 0.522 -9.213 -14.548 1.00 88.31 286 ARG A CA 1
ATOM 2237 C C . ARG A 1 286 ? 1.999 -9.546 -14.753 1.00 88.31 286 ARG A C 1
ATOM 2239 O O . ARG A 1 286 ? 2.672 -8.772 -15.431 1.00 88.31 286 ARG A O 1
ATOM 2246 N N . TYR A 1 287 ? 2.486 -10.704 -14.299 1.00 89.69 287 TYR A N 1
ATOM 2247 C CA . TYR A 1 287 ? 3.914 -11.051 -14.370 1.00 89.69 287 TYR A CA 1
ATOM 2248 C C . TYR A 1 287 ? 4.530 -10.917 -15.768 1.00 89.69 287 TYR A C 1
ATOM 2250 O O . TYR A 1 287 ? 5.670 -10.489 -15.880 1.00 89.69 287 TYR A O 1
ATOM 2258 N N . GLN A 1 288 ? 3.794 -11.222 -16.845 1.00 87.81 288 GLN A N 1
ATOM 2259 C CA . GLN A 1 288 ? 4.315 -11.089 -18.216 1.00 87.81 288 GLN A CA 1
ATOM 2260 C C . GLN A 1 288 ? 4.685 -9.639 -18.557 1.00 87.81 288 GLN A C 1
ATOM 2262 O O . GLN A 1 288 ? 5.715 -9.386 -19.178 1.00 87.81 288 GLN A O 1
ATOM 2267 N N . ARG A 1 289 ? 3.845 -8.683 -18.142 1.00 86.00 289 ARG A N 1
ATOM 22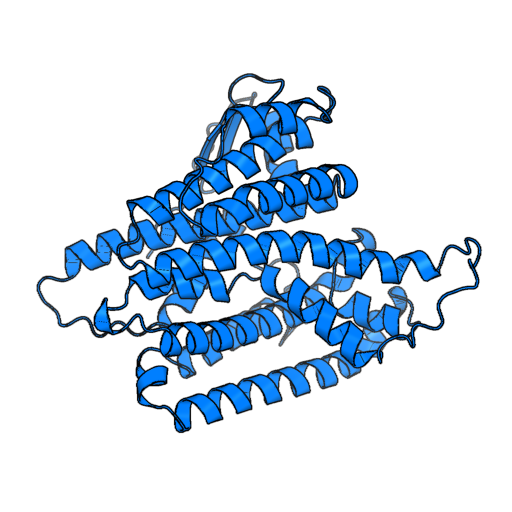68 C CA . ARG A 1 289 ? 4.112 -7.252 -18.309 1.00 86.00 289 ARG A CA 1
ATOM 2269 C C . ARG A 1 289 ? 5.242 -6.827 -17.378 1.00 86.00 289 ARG A C 1
ATOM 2271 O O . ARG A 1 289 ? 6.202 -6.214 -17.837 1.00 86.00 289 ARG A O 1
ATOM 2278 N N . ASP A 1 290 ? 5.149 -7.197 -16.104 1.00 87.62 290 ASP A N 1
ATOM 2279 C CA . ASP A 1 290 ? 6.106 -6.766 -15.082 1.00 87.62 290 ASP A CA 1
ATOM 2280 C C . ASP A 1 290 ? 7.530 -7.282 -15.379 1.00 87.62 290 ASP A C 1
ATOM 2282 O O . ASP A 1 290 ? 8.503 -6.578 -15.115 1.00 87.62 290 ASP A O 1
ATOM 2286 N N . ALA A 1 291 ? 7.662 -8.447 -16.029 1.00 85.62 291 ALA A N 1
ATOM 2287 C CA . ALA A 1 291 ? 8.937 -8.976 -16.517 1.00 85.62 291 ALA A CA 1
ATOM 2288 C C . ALA A 1 291 ? 9.567 -8.067 -17.583 1.00 85.62 291 ALA A C 1
ATOM 2290 O O . ALA A 1 291 ? 10.773 -7.828 -17.567 1.00 85.62 291 ALA A O 1
ATOM 2291 N N . SER A 1 292 ? 8.754 -7.523 -18.495 1.00 83.81 292 SER A N 1
ATOM 2292 C CA . SER A 1 292 ? 9.230 -6.599 -19.533 1.00 83.81 292 SER A CA 1
ATOM 2293 C C . SER A 1 292 ? 9.572 -5.209 -18.986 1.00 83.81 292 SER A C 1
ATOM 2295 O O . SER A 1 292 ? 10.526 -4.587 -19.450 1.00 83.81 292 SER A O 1
ATOM 2297 N N . GLU A 1 293 ? 8.832 -4.749 -17.976 1.00 80.62 293 GLU A N 1
ATOM 2298 C CA . GLU A 1 293 ? 9.001 -3.432 -17.345 1.00 80.62 293 GLU A CA 1
ATOM 2299 C C . GLU A 1 293 ? 10.049 -3.448 -16.214 1.00 80.62 293 GLU A C 1
ATOM 2301 O O . GLU A 1 293 ? 10.414 -2.395 -15.699 1.00 80.62 293 GLU A O 1
ATOM 2306 N N . ARG A 1 294 ? 10.574 -4.629 -15.847 1.00 80.06 294 ARG A N 1
ATOM 2307 C CA . ARG A 1 294 ? 11.532 -4.840 -14.741 1.00 80.06 294 ARG A CA 1
ATOM 2308 C C . ARG A 1 294 ? 11.029 -4.297 -13.399 1.00 80.06 294 ARG A C 1
ATOM 2310 O O . ARG A 1 294 ? 11.798 -3.772 -12.592 1.00 80.06 294 ARG A O 1
ATOM 2317 N N . VAL A 1 295 ? 9.730 -4.446 -13.159 1.00 85.50 295 VAL A N 1
ATOM 2318 C CA . VAL A 1 295 ? 9.066 -4.022 -11.921 1.00 85.50 295 VAL A CA 1
ATOM 2319 C C . VAL A 1 295 ? 9.079 -5.181 -10.914 1.00 85.50 295 VAL A C 1
ATOM 2321 O O . VAL A 1 295 ? 8.929 -6.337 -11.319 1.00 85.50 295 VAL A O 1
ATOM 2324 N N . PRO A 1 296 ? 9.235 -4.917 -9.601 1.00 90.81 296 PRO A N 1
ATOM 2325 C CA . PRO A 1 296 ? 9.136 -5.950 -8.576 1.00 90.81 296 PRO A CA 1
ATOM 2326 C C . PRO A 1 296 ? 7.828 -6.748 -8.680 1.00 90.81 296 PRO A C 1
ATOM 2328 O O . PRO A 1 296 ? 6.739 -6.175 -8.738 1.00 90.81 296 PRO A O 1
ATOM 2331 N N . ASN A 1 297 ? 7.937 -8.076 -8.671 1.00 93.62 297 ASN A N 1
ATOM 2332 C CA . ASN A 1 297 ? 6.809 -9.000 -8.771 1.00 93.62 297 ASN A CA 1
ATOM 2333 C C . ASN A 1 297 ? 7.153 -10.298 -8.021 1.00 93.62 297 ASN A C 1
ATOM 2335 O O . ASN A 1 297 ? 8.194 -10.907 -8.271 1.00 93.62 297 ASN A O 1
ATOM 2339 N N . ALA A 1 298 ? 6.288 -10.719 -7.096 1.00 93.94 298 ALA A N 1
ATOM 2340 C CA . ALA A 1 298 ? 6.511 -11.876 -6.230 1.00 93.94 298 ALA A CA 1
ATOM 2341 C C . ALA A 1 298 ? 6.635 -13.188 -7.004 1.00 93.94 298 ALA A C 1
ATOM 2343 O O . ALA A 1 298 ? 7.449 -14.037 -6.640 1.00 93.94 298 ALA A O 1
ATOM 2344 N N . TYR A 1 299 ? 5.870 -13.346 -8.085 1.00 94.62 299 TYR A N 1
ATOM 2345 C CA . TYR A 1 299 ? 5.930 -14.551 -8.900 1.00 94.62 299 TYR A CA 1
ATOM 2346 C C . TYR A 1 299 ? 7.240 -14.629 -9.689 1.00 94.62 299 TYR A C 1
ATOM 2348 O O . TYR A 1 299 ? 7.929 -15.646 -9.649 1.00 94.62 299 TYR A O 1
ATOM 2356 N N . LEU A 1 300 ? 7.646 -13.525 -10.323 1.00 93.56 300 LEU A N 1
ATOM 2357 C CA . LEU A 1 300 ? 8.935 -13.452 -11.021 1.00 93.56 300 LEU A CA 1
ATOM 2358 C C . LEU A 1 300 ? 10.115 -13.649 -10.069 1.00 93.56 300 LEU A C 1
ATOM 2360 O O . LEU A 1 300 ? 11.077 -14.337 -10.411 1.00 93.56 300 LEU A O 1
ATOM 2364 N N . PHE A 1 301 ? 10.034 -13.085 -8.862 1.00 93.31 301 PHE A N 1
ATOM 2365 C CA . PHE A 1 301 ? 11.042 -13.297 -7.829 1.00 93.31 301 PHE A CA 1
ATOM 2366 C C . PHE A 1 301 ? 11.139 -14.783 -7.458 1.00 93.31 301 PHE A C 1
ATOM 2368 O O . PHE A 1 301 ? 12.232 -15.343 -7.440 1.00 93.31 301 PHE A O 1
ATOM 2375 N N . TRP A 1 302 ? 10.002 -15.448 -7.236 1.00 93.69 302 TRP A N 1
ATOM 2376 C CA . TRP A 1 302 ? 9.951 -16.877 -6.921 1.00 93.69 302 TRP A CA 1
ATOM 2377 C C . TRP A 1 302 ? 10.526 -17.765 -8.038 1.00 93.69 302 TRP A C 1
ATOM 2379 O O . TRP A 1 302 ? 11.287 -18.686 -7.740 1.00 93.69 302 TRP A O 1
ATOM 2389 N N . LEU A 1 303 ? 10.235 -17.461 -9.311 1.00 93.19 303 LEU A N 1
ATOM 2390 C CA . LEU A 1 303 ? 10.834 -18.154 -10.462 1.00 93.19 303 LEU A CA 1
ATOM 2391 C C . LEU A 1 303 ? 12.358 -17.969 -10.493 1.00 93.19 303 LEU A C 1
ATOM 2393 O O . LEU A 1 303 ? 13.104 -18.941 -10.621 1.00 93.19 303 LEU A O 1
ATOM 2397 N N . SER A 1 304 ? 12.820 -16.733 -10.293 1.00 91.44 304 SER A N 1
ATOM 2398 C CA . SER A 1 304 ? 14.245 -16.379 -10.332 1.00 91.44 304 SER A CA 1
ATOM 2399 C C . SER A 1 304 ? 15.040 -17.080 -9.228 1.00 91.44 304 SER A C 1
ATOM 2401 O O . SER A 1 304 ? 16.108 -17.628 -9.485 1.00 91.44 304 SER A O 1
ATOM 2403 N N . GLN A 1 305 ? 14.489 -17.159 -8.010 1.00 89.38 305 GLN A N 1
ATOM 2404 C CA . GLN A 1 305 ? 15.096 -17.895 -6.891 1.00 89.38 305 GLN A CA 1
ATOM 2405 C C . GLN A 1 305 ? 15.263 -19.398 -7.173 1.00 89.38 305 GLN A C 1
ATOM 2407 O O . GLN A 1 305 ? 16.058 -20.067 -6.515 1.00 89.38 305 GLN A O 1
ATOM 2412 N N . ARG A 1 306 ? 14.522 -19.936 -8.146 1.00 90.44 306 ARG A N 1
ATOM 2413 C CA . ARG A 1 306 ? 14.551 -21.346 -8.553 1.00 90.44 306 ARG A CA 1
ATOM 2414 C C . ARG A 1 306 ? 15.301 -21.582 -9.865 1.00 90.44 306 ARG A C 1
ATOM 2416 O O . ARG A 1 306 ? 15.344 -22.717 -10.328 1.00 90.44 306 ARG A O 1
ATOM 2423 N N . GLY A 1 307 ? 15.889 -20.539 -10.455 1.00 90.00 307 GLY A N 1
ATOM 2424 C CA . GLY A 1 307 ? 16.575 -20.626 -11.745 1.00 90.00 307 GLY A CA 1
ATOM 2425 C C . GLY A 1 307 ? 15.637 -20.919 -12.920 1.00 90.00 307 GLY A C 1
ATOM 2426 O O . GLY A 1 307 ? 16.083 -21.457 -13.929 1.00 90.00 307 GLY A O 1
ATOM 2427 N N . ILE A 1 308 ? 14.346 -20.601 -12.785 1.00 91.75 308 ILE A N 1
ATOM 2428 C CA . ILE A 1 308 ? 13.348 -20.793 -13.841 1.00 91.75 308 ILE A CA 1
ATOM 2429 C C . ILE A 1 308 ? 13.271 -19.511 -14.671 1.00 91.75 308 ILE A C 1
ATOM 2431 O O . ILE A 1 308 ? 13.049 -18.422 -14.132 1.00 91.75 308 ILE A O 1
ATOM 2435 N N . ALA A 1 309 ? 13.426 -19.636 -15.989 1.00 90.31 309 ALA A N 1
ATOM 2436 C CA . ALA A 1 309 ? 13.308 -18.502 -16.898 1.00 90.31 309 ALA A CA 1
ATOM 2437 C C . ALA A 1 309 ? 11.887 -17.917 -16.858 1.00 90.31 309 ALA A C 1
ATOM 2439 O O . ALA A 1 309 ? 10.899 -18.651 -16.882 1.00 90.31 309 ALA A O 1
ATOM 2440 N N . HIS A 1 310 ? 11.749 -16.586 -16.871 1.00 90.69 310 HIS A N 1
ATOM 2441 C CA . HIS A 1 310 ? 10.426 -15.934 -16.808 1.00 90.69 310 HIS A CA 1
ATOM 2442 C C . HIS A 1 310 ? 9.509 -16.323 -17.981 1.00 90.69 310 HIS A C 1
ATOM 2444 O O . HIS A 1 310 ? 8.287 -16.315 -17.838 1.00 90.69 310 HIS A O 1
ATOM 2450 N N . SER A 1 311 ? 10.082 -16.716 -19.126 1.00 88.75 311 SER A N 1
ATOM 2451 C CA . SER A 1 311 ? 9.347 -17.241 -20.286 1.00 88.75 311 SER A CA 1
ATOM 2452 C C . SER A 1 311 ? 8.657 -18.583 -20.030 1.00 88.75 311 SER A C 1
ATOM 2454 O O . SER A 1 311 ? 7.719 -18.923 -20.745 1.00 88.75 311 SER A O 1
ATOM 2456 N N . GLU A 1 312 ? 9.101 -19.340 -19.027 1.00 90.81 312 GLU A N 1
ATOM 2457 C CA . GLU A 1 312 ? 8.536 -20.637 -18.635 1.00 90.81 312 GLU A CA 1
ATOM 2458 C C . GLU A 1 312 ? 7.471 -20.498 -17.535 1.00 90.81 312 GLU A C 1
ATOM 2460 O O . GLU A 1 312 ? 6.901 -21.492 -17.090 1.00 90.81 312 GLU A O 1
ATO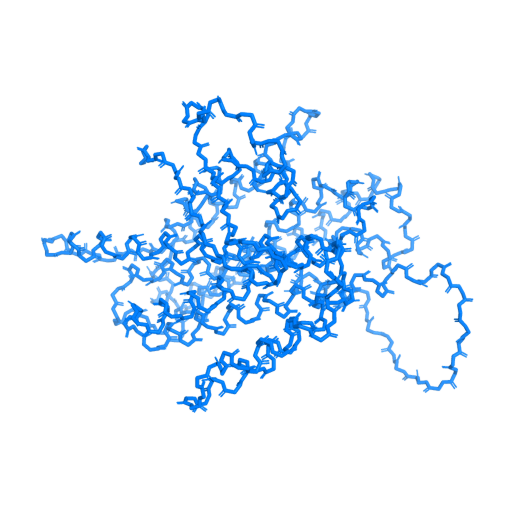M 2465 N N . GLY A 1 313 ? 7.153 -19.262 -17.124 1.00 89.75 313 GLY A N 1
ATOM 2466 C CA . GLY A 1 313 ? 6.243 -18.977 -16.018 1.00 89.75 313 GLY A CA 1
ATOM 2467 C C . GLY A 1 313 ? 4.882 -19.670 -16.130 1.00 89.75 313 GLY A C 1
ATOM 2468 O O . GLY A 1 313 ? 4.391 -20.169 -15.129 1.00 89.75 313 GLY A O 1
ATOM 2469 N N . GLU A 1 314 ? 4.285 -19.803 -17.315 1.00 92.25 314 GLU A N 1
ATOM 2470 C CA . GLU A 1 314 ? 2.961 -20.439 -17.461 1.00 92.25 314 GLU A CA 1
ATOM 2471 C C . GLU A 1 314 ? 2.928 -21.886 -16.922 1.00 92.25 314 GLU A C 1
ATOM 2473 O O . GLU A 1 314 ? 1.944 -22.297 -16.307 1.00 92.25 314 GLU A O 1
ATOM 2478 N N . ALA A 1 315 ? 4.023 -22.643 -17.067 1.00 93.31 315 ALA A N 1
ATOM 2479 C CA . ALA A 1 315 ? 4.105 -24.033 -16.607 1.00 93.31 315 ALA A CA 1
ATOM 2480 C C . ALA A 1 315 ? 4.168 -24.170 -15.074 1.00 93.31 315 ALA A C 1
ATOM 2482 O O . ALA A 1 315 ? 3.832 -25.226 -14.538 1.00 93.31 315 ALA A O 1
ATOM 2483 N N . HIS A 1 316 ? 4.567 -23.108 -14.371 1.00 94.44 316 HIS A N 1
ATOM 2484 C CA . HIS A 1 316 ? 4.795 -23.113 -12.924 1.00 94.44 316 HIS A CA 1
ATOM 2485 C C . HIS A 1 316 ? 3.734 -22.342 -12.127 1.00 94.44 316 HIS A C 1
ATOM 2487 O O . HIS A 1 316 ? 3.791 -22.307 -10.896 1.00 94.44 316 HIS A O 1
ATOM 2493 N N . GLU A 1 317 ? 2.726 -21.767 -12.795 1.00 93.62 317 GLU A N 1
ATOM 2494 C CA . GLU A 1 317 ? 1.696 -20.967 -12.119 1.00 93.62 317 GLU A CA 1
ATOM 2495 C C . GLU A 1 317 ? 0.917 -21.792 -11.086 1.00 93.62 317 GLU A C 1
ATOM 2497 O O . GLU A 1 317 ? 0.609 -21.291 -10.005 1.00 93.62 317 GLU A O 1
ATOM 2502 N N . SER A 1 318 ? 0.610 -23.059 -11.395 1.00 92.81 318 SER A N 1
ATOM 2503 C CA . SER A 1 318 ? -0.117 -23.948 -10.476 1.00 92.81 318 SER A CA 1
ATOM 2504 C C . SER A 1 318 ? 0.689 -24.228 -9.211 1.00 92.81 318 SER A C 1
ATOM 2506 O O . SER A 1 318 ? 0.158 -24.125 -8.109 1.00 92.81 318 SER A O 1
ATOM 2508 N N . GLU A 1 319 ? 1.980 -24.524 -9.366 1.00 94.56 319 GLU A N 1
ATOM 2509 C CA . GLU A 1 319 ? 2.878 -24.809 -8.246 1.00 94.56 319 GLU A CA 1
ATOM 2510 C C . GLU A 1 319 ? 3.018 -23.586 -7.330 1.00 94.56 319 GLU A C 1
ATOM 2512 O O . GLU A 1 319 ? 2.895 -23.689 -6.109 1.00 94.56 319 GLU A O 1
ATOM 2517 N N . PHE A 1 320 ? 3.205 -22.398 -7.909 1.00 94.56 320 PHE A N 1
ATOM 2518 C CA . PHE A 1 320 ? 3.267 -21.171 -7.122 1.00 94.56 320 PHE A CA 1
ATOM 2519 C C . PHE A 1 320 ? 1.949 -20.871 -6.403 1.00 94.56 320 PHE A C 1
ATOM 2521 O O . PHE A 1 320 ? 1.966 -20.486 -5.233 1.00 94.56 320 PHE A O 1
ATOM 2528 N N . ARG A 1 321 ? 0.801 -21.069 -7.068 1.00 93.38 321 ARG A N 1
ATOM 2529 C CA . ARG A 1 321 ? -0.519 -20.892 -6.443 1.00 93.38 321 ARG A CA 1
ATOM 2530 C C . ARG A 1 321 ? -0.703 -21.820 -5.250 1.00 93.38 321 ARG A C 1
ATOM 2532 O O . ARG A 1 321 ? -1.225 -21.369 -4.239 1.00 93.38 321 ARG A O 1
ATOM 2539 N N . GLU A 1 322 ? -0.274 -23.076 -5.335 1.00 93.50 322 GLU A N 1
ATOM 2540 C CA . GLU A 1 322 ? -0.346 -24.013 -4.207 1.00 93.50 322 GLU A CA 1
ATOM 2541 C C . GLU A 1 322 ? 0.439 -23.498 -2.995 1.00 93.50 322 GLU A C 1
ATOM 2543 O O . GLU A 1 322 ? -0.113 -23.423 -1.895 1.00 93.50 322 GLU A O 1
ATOM 2548 N N . VAL A 1 323 ? 1.683 -23.055 -3.203 1.00 92.81 323 VAL A N 1
ATOM 2549 C CA . VAL A 1 323 ? 2.524 -22.486 -2.136 1.00 92.81 323 VAL A CA 1
ATOM 2550 C C . VAL A 1 323 ? 1.901 -21.212 -1.559 1.00 92.81 323 VAL A C 1
ATOM 2552 O O . VAL A 1 323 ? 1.747 -21.081 -0.344 1.00 92.81 323 VAL A O 1
ATOM 2555 N N . ALA A 1 324 ? 1.504 -20.274 -2.420 1.00 93.06 324 ALA A N 1
ATOM 2556 C CA . ALA A 1 324 ? 0.956 -18.993 -1.993 1.00 93.06 324 ALA A CA 1
ATOM 2557 C C . ALA A 1 324 ? -0.389 -19.143 -1.261 1.00 93.06 324 ALA A C 1
ATOM 2559 O O . ALA A 1 324 ? -0.625 -18.450 -0.269 1.00 93.06 324 ALA A O 1
ATOM 2560 N N . ASN A 1 325 ? -1.241 -20.074 -1.705 1.00 92.88 325 ASN A N 1
ATOM 2561 C CA . ASN A 1 325 ? -2.520 -20.382 -1.065 1.00 92.88 325 ASN A CA 1
ATOM 2562 C C . ASN A 1 325 ? -2.333 -21.088 0.279 1.00 92.88 325 ASN A C 1
ATOM 2564 O O . ASN A 1 325 ? -3.084 -20.807 1.208 1.00 92.88 325 ASN A O 1
ATOM 2568 N N . ALA A 1 326 ? -1.341 -21.975 0.413 1.00 94.38 326 ALA A N 1
ATOM 2569 C CA . ALA A 1 326 ? -1.036 -22.617 1.691 1.00 94.38 326 ALA A CA 1
ATOM 2570 C C . ALA A 1 326 ? -0.594 -21.585 2.744 1.00 94.38 326 ALA A C 1
ATOM 2572 O O . ALA A 1 326 ? -1.091 -21.592 3.870 1.00 94.38 326 ALA A O 1
ATOM 2573 N N . LEU A 1 327 ? 0.277 -20.647 2.358 1.00 93.62 327 LEU A N 1
ATOM 2574 C CA . LEU A 1 327 ? 0.719 -19.550 3.226 1.00 93.62 327 LEU A CA 1
ATOM 2575 C C . LEU A 1 327 ? -0.431 -18.598 3.584 1.00 93.62 327 LEU A C 1
ATOM 2577 O O . LEU A 1 327 ? -0.569 -18.194 4.739 1.00 93.62 327 LEU A O 1
ATOM 2581 N N . ALA A 1 328 ? -1.290 -18.275 2.614 1.00 94.00 328 ALA A N 1
ATOM 2582 C CA . ALA A 1 328 ? -2.477 -17.462 2.850 1.00 94.00 328 ALA A CA 1
ATOM 2583 C C . ALA A 1 328 ? -3.466 -18.147 3.806 1.00 94.00 328 ALA A C 1
ATOM 2585 O O . ALA A 1 328 ? -3.977 -17.511 4.727 1.00 94.00 328 ALA A O 1
ATOM 2586 N N . ALA A 1 329 ? -3.696 -19.453 3.634 1.00 95.75 329 ALA A N 1
ATOM 2587 C CA . ALA A 1 329 ? -4.557 -20.240 4.510 1.00 95.75 329 ALA A CA 1
ATOM 2588 C C . ALA A 1 329 ? -4.024 -20.275 5.949 1.00 95.75 329 ALA A C 1
ATOM 2590 O O . ALA A 1 329 ? -4.806 -20.100 6.880 1.00 95.75 329 ALA A O 1
ATOM 2591 N N . ALA A 1 330 ? -2.708 -20.418 6.134 1.00 95.31 330 ALA A N 1
ATOM 2592 C CA . ALA A 1 330 ? -2.083 -20.364 7.454 1.00 95.31 330 ALA A CA 1
ATOM 2593 C C . ALA A 1 330 ? -2.265 -18.991 8.128 1.00 95.31 330 ALA A C 1
ATOM 2595 O O . ALA A 1 330 ? -2.648 -18.926 9.297 1.00 95.31 330 ALA A O 1
ATOM 2596 N N . LYS A 1 331 ? -2.065 -17.889 7.387 1.00 94.94 331 LYS A N 1
ATOM 2597 C CA . LYS A 1 331 ? -2.324 -16.521 7.881 1.00 94.94 331 LYS A CA 1
ATOM 2598 C C . LYS A 1 331 ? -3.792 -16.324 8.273 1.00 94.94 331 LYS A C 1
ATOM 2600 O O . LYS A 1 331 ? -4.083 -15.763 9.328 1.00 94.94 331 LYS A O 1
ATOM 2605 N N . TRP A 1 332 ? -4.718 -16.809 7.446 1.00 96.81 332 TRP A N 1
ATOM 2606 C CA . TRP A 1 332 ? -6.150 -16.727 7.728 1.00 96.81 332 TRP A CA 1
ATOM 2607 C C . TRP A 1 332 ? -6.545 -17.543 8.961 1.00 96.81 332 TRP A C 1
ATOM 2609 O O . TRP A 1 332 ? -7.294 -17.065 9.813 1.00 96.81 332 TRP A O 1
ATOM 2619 N N . GLU A 1 333 ? -6.013 -18.758 9.099 1.00 96.88 333 GLU A N 1
ATOM 2620 C CA . GLU A 1 333 ? -6.251 -19.591 10.274 1.00 96.88 333 GLU A CA 1
ATOM 2621 C C . GLU A 1 333 ? -5.739 -18.913 11.550 1.00 96.88 333 GLU A C 1
ATOM 2623 O O . GLU A 1 333 ? -6.464 -18.864 12.545 1.00 96.88 333 GLU A O 1
ATOM 2628 N N . GLN A 1 334 ? -4.538 -18.328 11.512 1.00 95.12 334 GLN A N 1
ATOM 2629 C CA . GLN A 1 334 ? -3.986 -17.573 12.636 1.00 95.12 334 GLN A CA 1
ATOM 2630 C C . GLN A 1 334 ? -4.906 -16.412 13.040 1.00 95.12 334 GLN A C 1
ATOM 2632 O O . GLN A 1 334 ? -5.253 -16.294 14.216 1.00 95.12 334 GLN A O 1
ATOM 2637 N N . LEU A 1 335 ? -5.377 -15.610 12.079 1.00 95.69 335 LEU A N 1
ATOM 2638 C CA . LEU A 1 335 ? -6.330 -14.523 12.329 1.00 95.69 335 LEU A CA 1
ATOM 2639 C C . LEU A 1 335 ? -7.616 -15.021 12.998 1.00 95.69 335 LEU A C 1
ATOM 2641 O O . LEU A 1 335 ? -8.104 -14.420 13.957 1.00 95.69 335 LEU A O 1
ATOM 2645 N N . GLN A 1 336 ? -8.165 -16.144 12.528 1.00 96.19 336 GLN A N 1
ATOM 2646 C CA . GLN A 1 336 ? -9.354 -16.743 13.132 1.00 96.19 336 GLN A CA 1
ATOM 2647 C C . GLN A 1 336 ? -9.093 -17.248 14.555 1.00 96.19 336 GLN A C 1
ATOM 2649 O O . GLN A 1 336 ? -9.960 -17.120 15.422 1.00 96.19 336 GLN A O 1
ATOM 2654 N N . GLN A 1 337 ? -7.927 -17.842 14.808 1.00 95.38 337 GLN A N 1
ATOM 2655 C CA . GLN A 1 337 ? -7.542 -18.309 16.137 1.00 95.38 337 GLN A CA 1
ATOM 2656 C C . GLN A 1 337 ? -7.370 -17.135 17.109 1.00 95.38 337 GLN A C 1
ATOM 2658 O O . GLN A 1 337 ? -7.898 -17.185 18.222 1.00 95.38 337 GLN A O 1
ATOM 2663 N N . GLU A 1 338 ? -6.708 -16.059 16.684 1.00 93.56 338 GLU A N 1
ATOM 2664 C CA . GLU A 1 338 ? -6.553 -14.831 17.468 1.00 93.56 338 GLU A CA 1
ATOM 2665 C C . GLU A 1 338 ? -7.906 -14.186 17.777 1.00 93.56 338 GLU A C 1
ATOM 2667 O O . GLU A 1 338 ? -8.178 -13.874 18.938 1.00 93.56 338 GLU A O 1
ATOM 2672 N N . ALA A 1 339 ? -8.802 -14.103 16.788 1.00 93.56 339 ALA A N 1
ATOM 2673 C CA . ALA A 1 339 ? -10.149 -13.571 16.977 1.00 93.56 339 ALA A CA 1
ATOM 2674 C C . ALA A 1 339 ? -10.992 -14.390 17.965 1.00 93.56 339 ALA A C 1
ATOM 2676 O O . ALA A 1 339 ? -11.784 -13.834 18.724 1.00 93.56 339 ALA A O 1
ATOM 2677 N N . ARG A 1 340 ? -10.824 -15.719 17.981 1.00 94.56 340 ARG A N 1
ATOM 2678 C CA . ARG A 1 340 ? -11.484 -16.597 18.964 1.00 94.56 340 ARG A CA 1
ATOM 2679 C C . ARG A 1 340 ? -10.884 -16.438 20.358 1.00 94.56 340 ARG A C 1
ATOM 2681 O O . ARG A 1 340 ? -11.617 -16.516 21.341 1.00 94.56 340 ARG A O 1
ATOM 2688 N N . ARG A 1 341 ? -9.564 -16.249 20.449 1.00 93.69 341 ARG A N 1
ATOM 2689 C CA . ARG A 1 341 ? -8.840 -16.087 21.718 1.00 93.69 341 ARG A CA 1
ATOM 2690 C C . ARG A 1 341 ? -9.171 -14.757 22.389 1.00 93.69 341 ARG A C 1
ATOM 2692 O O . ARG A 1 341 ? -9.345 -14.729 23.603 1.00 93.69 341 ARG A O 1
ATOM 2699 N N . ASP A 1 342 ? -9.261 -13.686 21.608 1.00 90.88 342 ASP A N 1
ATOM 2700 C CA . ASP A 1 342 ? -9.566 -12.337 22.078 1.00 90.88 342 ASP A CA 1
ATOM 2701 C C . ASP A 1 342 ? -10.754 -11.742 21.310 1.00 90.88 342 ASP A C 1
ATOM 2703 O O . ASP A 1 342 ? -10.642 -10.835 20.480 1.00 90.88 342 ASP A O 1
ATOM 2707 N N . SER A 1 343 ? -11.935 -12.281 21.618 1.00 88.44 343 SER A N 1
ATOM 2708 C CA . SER A 1 343 ? -13.189 -11.851 20.997 1.00 88.44 343 SER A CA 1
ATOM 2709 C C . SER A 1 343 ? -13.508 -10.378 21.255 1.00 88.44 343 SER A C 1
ATOM 2711 O O . SER A 1 343 ? -14.266 -9.795 20.485 1.00 88.44 343 SER A O 1
ATOM 2713 N N . TRP A 1 344 ? -12.980 -9.775 22.324 1.00 88.50 344 TRP A N 1
ATOM 2714 C CA . TRP A 1 344 ? -13.217 -8.366 22.637 1.00 88.50 344 TRP A CA 1
ATOM 2715 C C . TRP A 1 344 ? -12.441 -7.442 21.697 1.00 88.50 344 TRP A C 1
ATOM 2717 O O . TRP A 1 344 ? -12.991 -6.458 21.188 1.00 88.50 344 TRP A O 1
ATOM 2727 N N . THR A 1 345 ? -11.174 -7.769 21.443 1.00 88.75 345 THR A N 1
ATOM 2728 C CA . THR A 1 345 ? -10.346 -7.067 20.460 1.00 88.75 345 THR A CA 1
ATOM 2729 C C . THR A 1 345 ? -10.942 -7.221 19.062 1.00 88.75 345 THR A C 1
ATOM 2731 O O . THR A 1 345 ? -11.176 -6.220 18.384 1.00 88.75 345 THR A O 1
ATOM 2734 N N . ALA A 1 346 ? -11.304 -8.446 18.673 1.00 90.38 346 ALA A N 1
ATOM 2735 C CA . ALA A 1 346 ? -11.842 -8.730 17.345 1.00 90.38 346 ALA A CA 1
ATOM 2736 C C . ALA A 1 346 ? -13.255 -8.175 17.094 1.00 90.38 346 ALA A C 1
ATOM 2738 O O . ALA A 1 346 ? -13.623 -7.984 15.940 1.00 90.38 346 ALA A O 1
ATOM 2739 N N . ALA A 1 347 ? -14.043 -7.879 18.135 1.00 89.12 347 ALA A N 1
ATOM 2740 C CA . ALA A 1 347 ? -15.424 -7.401 17.990 1.00 89.12 347 ALA A CA 1
ATOM 2741 C C . ALA A 1 347 ? -15.562 -6.080 17.213 1.00 89.12 347 ALA A C 1
ATOM 2743 O O . ALA A 1 347 ? -16.637 -5.805 16.693 1.00 89.12 347 ALA A O 1
ATOM 2744 N N . ALA A 1 348 ? -14.491 -5.284 17.116 1.00 88.19 348 ALA A N 1
ATOM 2745 C CA . ALA A 1 348 ? -14.469 -4.052 16.326 1.00 88.19 348 ALA A CA 1
ATOM 2746 C C . ALA A 1 348 ? -14.314 -4.296 14.809 1.00 88.19 348 ALA A C 1
ATOM 2748 O O . ALA A 1 348 ? -14.329 -3.335 14.031 1.00 88.19 348 ALA A O 1
ATOM 2749 N N . PHE A 1 349 ? -14.135 -5.556 14.387 1.00 93.00 349 PHE A N 1
ATOM 2750 C CA . PHE A 1 349 ? -13.796 -5.909 13.014 1.00 93.00 349 PHE A CA 1
ATOM 2751 C C . PHE A 1 349 ? -14.614 -7.087 12.471 1.00 93.00 349 PHE A C 1
ATOM 2753 O O . PHE A 1 349 ? -14.820 -8.111 13.123 1.00 93.00 349 PHE A O 1
ATOM 2760 N N . SER A 1 350 ? -15.055 -6.977 11.220 1.00 93.69 350 SER A N 1
ATOM 2761 C CA . SER A 1 350 ? -15.848 -8.000 10.541 1.00 93.69 350 SER A CA 1
ATOM 2762 C C . SER A 1 350 ? -14.964 -8.930 9.709 1.00 93.69 350 SER A C 1
ATOM 2764 O O . SER A 1 350 ? -14.698 -8.663 8.538 1.00 93.69 350 SER A O 1
ATOM 2766 N N . LEU A 1 351 ? -14.571 -10.081 10.265 1.00 94.38 351 LEU A N 1
ATOM 2767 C CA . LEU A 1 351 ? -13.896 -11.138 9.489 1.00 94.38 351 LEU A CA 1
ATOM 2768 C C . LEU A 1 351 ? -14.701 -11.609 8.257 1.00 94.38 351 LEU A C 1
ATOM 2770 O O . LEU A 1 351 ? -14.101 -11.774 7.196 1.00 94.38 351 LEU A O 1
ATOM 2774 N N . PRO A 1 352 ? -16.044 -11.731 8.302 1.00 94.50 352 PRO A N 1
ATOM 2775 C CA . PRO A 1 352 ? -16.821 -12.005 7.092 1.00 94.50 352 PRO A CA 1
ATOM 2776 C C . PRO A 1 352 ? -16.708 -10.905 6.026 1.00 94.50 352 PRO A C 1
ATOM 2778 O O . PRO A 1 352 ? -16.865 -11.180 4.838 1.00 94.50 352 PRO A O 1
ATOM 2781 N N . ALA A 1 353 ? -16.491 -9.642 6.417 1.00 93.38 353 ALA A N 1
ATOM 2782 C CA . ALA A 1 353 ? -16.216 -8.574 5.457 1.00 93.38 353 ALA A CA 1
ATOM 2783 C C . ALA A 1 353 ? -14.844 -8.740 4.806 1.00 93.38 353 ALA A C 1
ATOM 2785 O O . ALA A 1 353 ? -14.746 -8.556 3.595 1.00 93.38 353 ALA A O 1
ATOM 2786 N N . VAL A 1 354 ? -13.832 -9.157 5.573 1.00 95.06 354 VAL A N 1
ATOM 2787 C CA . VAL A 1 354 ? -12.501 -9.482 5.039 1.00 95.06 354 VAL A CA 1
ATOM 2788 C C . VAL A 1 354 ? -12.623 -10.544 3.945 1.00 95.06 354 VAL A C 1
ATOM 2790 O O . VAL A 1 354 ? -12.207 -10.295 2.817 1.00 95.06 354 VAL A O 1
ATOM 2793 N N . GLU A 1 355 ? -13.299 -11.668 4.210 1.00 94.31 355 GLU A N 1
ATOM 2794 C CA . GLU A 1 355 ? -13.516 -12.731 3.210 1.00 94.31 355 GLU A CA 1
ATOM 2795 C C . GLU A 1 355 ? -14.225 -12.225 1.946 1.00 94.31 355 GLU A C 1
ATOM 2797 O O . GLU A 1 355 ? -13.833 -12.575 0.831 1.00 94.31 355 GLU A O 1
ATOM 2802 N N . ARG A 1 356 ? -15.246 -11.366 2.090 1.00 93.31 356 ARG A N 1
ATOM 2803 C CA . ARG A 1 356 ? -15.936 -10.764 0.935 1.00 93.31 356 ARG A CA 1
ATOM 2804 C C . ARG A 1 356 ? -14.999 -9.899 0.095 1.00 93.31 356 ARG A C 1
ATOM 2806 O O . ARG A 1 356 ? -15.053 -9.973 -1.131 1.00 93.31 356 ARG A O 1
ATOM 2813 N N . VAL A 1 357 ? -14.158 -9.086 0.735 1.00 91.81 357 VAL A N 1
ATOM 2814 C CA . VAL A 1 357 ? -13.193 -8.232 0.030 1.00 91.81 357 VAL A CA 1
ATOM 2815 C C . VAL A 1 357 ? -12.130 -9.084 -0.668 1.00 91.81 357 VAL A C 1
ATOM 2817 O O . VAL A 1 357 ? -11.836 -8.828 -1.834 1.00 91.81 357 VAL A O 1
ATOM 2820 N N . ILE A 1 358 ? -11.622 -10.144 -0.030 1.00 91.69 358 ILE A N 1
ATOM 2821 C CA . ILE A 1 358 ? -10.711 -11.102 -0.680 1.00 91.69 358 ILE A CA 1
ATOM 2822 C C . ILE A 1 358 ? -11.378 -11.779 -1.882 1.00 91.69 358 ILE A C 1
ATOM 2824 O O . ILE A 1 358 ? -10.774 -11.877 -2.950 1.00 91.69 358 ILE A O 1
ATOM 2828 N N . GLY A 1 359 ? -12.644 -12.185 -1.755 1.00 90.31 359 GLY A N 1
ATOM 2829 C CA . GLY A 1 359 ? -13.420 -12.728 -2.870 1.00 90.31 359 GLY A CA 1
ATOM 2830 C C . GLY A 1 359 ? -13.504 -11.759 -4.055 1.00 90.31 359 GLY A C 1
ATOM 2831 O O . GLY A 1 359 ? -13.309 -12.170 -5.198 1.00 90.31 359 GLY A O 1
ATOM 2832 N N . LEU A 1 360 ? -13.710 -10.464 -3.791 1.00 88.00 360 LEU A N 1
ATOM 2833 C CA . LEU A 1 360 ? -13.708 -9.423 -4.823 1.00 88.00 360 LEU A CA 1
ATOM 2834 C C . LEU A 1 360 ? -12.332 -9.273 -5.490 1.00 88.00 360 LEU A C 1
ATOM 2836 O O . LEU A 1 360 ? -12.257 -9.182 -6.714 1.00 88.00 360 LEU A O 1
ATOM 2840 N N . ILE A 1 361 ? -11.246 -9.277 -4.711 1.00 86.38 361 ILE A N 1
ATOM 2841 C CA . ILE A 1 361 ? -9.871 -9.229 -5.235 1.00 86.38 361 ILE A CA 1
ATOM 2842 C C . ILE A 1 361 ? -9.637 -10.398 -6.194 1.00 86.38 361 ILE A C 1
ATOM 2844 O O . ILE A 1 361 ? -9.228 -10.189 -7.336 1.00 86.38 361 ILE A O 1
ATOM 2848 N N . ARG A 1 362 ? -9.943 -11.625 -5.763 1.00 83.88 362 ARG A N 1
ATOM 2849 C CA . ARG A 1 362 ? -9.757 -12.833 -6.578 1.00 83.88 362 ARG A CA 1
ATOM 2850 C C . ARG A 1 362 ? -10.640 -12.836 -7.824 1.00 83.88 362 ARG A C 1
ATOM 2852 O O . ARG A 1 362 ? -10.192 -13.267 -8.886 1.00 83.88 362 ARG A O 1
ATOM 2859 N N . GLN A 1 363 ? -11.855 -12.293 -7.741 1.00 83.25 363 GLN A N 1
ATOM 2860 C CA . GLN A 1 363 ? -12.731 -12.125 -8.900 1.00 83.25 363 GLN A CA 1
ATOM 2861 C C . GLN A 1 363 ? -12.142 -11.153 -9.930 1.00 83.25 363 GLN A C 1
ATOM 2863 O O . GLN A 1 363 ? -12.169 -11.442 -11.126 1.00 83.25 363 GLN A O 1
ATOM 2868 N N . VAL A 1 364 ? -11.604 -10.018 -9.478 1.00 78.62 364 VAL A N 1
ATOM 2869 C CA . VAL A 1 364 ? -11.018 -9.005 -10.366 1.00 78.62 364 VAL A CA 1
ATOM 2870 C C . VAL A 1 364 ? -9.707 -9.482 -10.986 1.00 78.62 364 VAL A C 1
ATOM 2872 O O . VAL A 1 364 ? -9.439 -9.193 -12.154 1.00 78.62 364 VAL A O 1
ATOM 2875 N N . TYR A 1 365 ? -8.902 -10.230 -10.233 1.00 72.19 365 TYR A N 1
ATOM 2876 C CA . TYR A 1 365 ? -7.563 -10.614 -10.662 1.00 72.19 365 TYR A CA 1
ATOM 2877 C C . TYR A 1 365 ? -7.424 -12.033 -11.220 1.00 72.19 365 TYR A C 1
ATOM 2879 O O . TYR A 1 365 ? -6.453 -12.256 -11.943 1.00 72.19 365 TYR A O 1
ATOM 2887 N N . GLY A 1 366 ? -8.324 -12.999 -10.975 1.00 59.34 366 GLY A N 1
ATOM 2888 C CA . GLY A 1 366 ? -7.960 -14.352 -11.413 1.00 59.34 366 GLY A CA 1
ATOM 2889 C C . GLY A 1 366 ? -8.895 -15.554 -11.368 1.00 59.34 366 GLY A C 1
ATOM 2890 O O . GLY A 1 366 ? -8.578 -16.476 -12.110 1.00 59.34 366 GLY A O 1
ATOM 2891 N N . ASP A 1 367 ? -10.003 -15.639 -10.633 1.00 50.00 367 ASP A N 1
ATOM 2892 C CA . ASP A 1 367 ? -10.602 -16.988 -10.477 1.00 50.00 367 ASP A CA 1
ATOM 2893 C C . ASP A 1 367 ? -11.316 -17.541 -11.740 1.00 50.00 367 ASP A C 1
ATOM 2895 O O . ASP A 1 367 ? -11.665 -18.717 -11.778 1.00 50.00 367 ASP A O 1
ATOM 2899 N N . HIS A 1 368 ? -11.499 -16.742 -12.807 1.00 42.22 368 HIS A N 1
ATOM 2900 C CA . HIS A 1 368 ? -12.107 -17.171 -14.086 1.00 42.22 368 HIS A CA 1
ATOM 2901 C C . HIS A 1 368 ? -11.397 -16.613 -15.338 1.00 42.22 368 HIS A C 1
ATOM 2903 O O . HIS A 1 368 ? -12.054 -16.234 -16.309 1.00 42.22 368 HIS A O 1
ATOM 2909 N N . SER A 1 369 ? -10.065 -16.518 -15.355 1.00 39.06 369 SER A N 1
ATOM 2910 C CA . SER A 1 369 ? -9.294 -15.891 -16.447 1.00 39.06 369 SER A CA 1
ATOM 2911 C C . SER A 1 369 ? -9.266 -16.681 -17.776 1.00 39.06 369 SER A C 1
ATOM 2913 O O . SER A 1 369 ? -8.223 -16.966 -18.358 1.00 39.06 369 SER A O 1
ATOM 2915 N N . GLY A 1 370 ? -10.433 -16.926 -18.373 1.00 37.62 370 GLY A N 1
ATOM 2916 C CA . GLY A 1 370 ? -10.563 -17.091 -19.814 1.00 37.62 370 GLY A CA 1
ATOM 2917 C C . GLY A 1 370 ? -10.399 -15.737 -20.504 1.00 37.62 370 GLY A C 1
ATOM 2918 O O . GLY A 1 370 ? -11.354 -14.976 -20.543 1.00 37.62 370 GLY A O 1
ATOM 2919 N N . ARG A 1 371 ? -9.193 -15.449 -21.022 1.00 39.97 371 ARG A N 1
ATOM 2920 C CA . ARG A 1 371 ? -8.766 -14.464 -22.062 1.00 39.97 371 ARG A CA 1
ATOM 2921 C C . ARG A 1 371 ? -9.363 -13.034 -22.136 1.00 39.97 371 ARG A C 1
ATOM 2923 O O . ARG A 1 371 ? -8.797 -12.225 -22.865 1.00 39.97 371 ARG A O 1
ATOM 2930 N N . SER A 1 372 ? -10.415 -12.664 -21.408 1.00 36.94 372 SER A N 1
ATOM 2931 C CA . SER A 1 372 ? -11.174 -11.418 -21.604 1.00 36.94 372 SER A CA 1
ATOM 2932 C C . SER A 1 372 ? -11.073 -10.415 -20.446 1.00 36.94 372 SER A C 1
ATOM 2934 O O . SER A 1 372 ? -11.387 -9.246 -20.654 1.00 36.94 372 SER A O 1
ATOM 2936 N N . SER A 1 373 ? -10.608 -10.808 -19.255 1.00 39.28 373 SER A N 1
ATOM 2937 C CA . SER A 1 373 ? -10.591 -9.943 -18.055 1.00 39.28 373 SER A CA 1
ATOM 2938 C C . SER A 1 373 ? -9.326 -9.086 -17.882 1.00 39.28 373 SER A C 1
ATOM 2940 O O . SER A 1 373 ? -9.244 -8.283 -16.956 1.00 39.28 373 SER A O 1
ATOM 2942 N N . ARG A 1 374 ? -8.345 -9.169 -18.796 1.00 45.81 374 ARG A N 1
ATOM 2943 C CA . ARG A 1 374 ? -7.040 -8.468 -18.695 1.00 45.81 374 ARG A CA 1
ATOM 2944 C C . ARG A 1 374 ? -7.115 -6.927 -18.615 1.00 45.81 374 ARG A C 1
ATOM 2946 O O . ARG A 1 374 ? -6.088 -6.293 -18.407 1.00 45.81 374 ARG A O 1
ATOM 2953 N N . LYS A 1 375 ? -8.295 -6.310 -18.770 1.00 43.25 375 LYS A N 1
ATOM 2954 C CA . LYS A 1 375 ? -8.503 -4.848 -18.707 1.00 43.25 375 LYS A CA 1
ATOM 2955 C C . LYS A 1 375 ? -9.114 -4.338 -17.388 1.00 43.25 375 LYS A C 1
ATOM 2957 O O . LYS A 1 375 ? -9.383 -3.143 -17.286 1.00 43.25 375 LYS A O 1
ATOM 2962 N N . GLU A 1 376 ? -9.358 -5.194 -16.391 1.00 44.22 376 GLU A N 1
ATOM 2963 C CA . GLU A 1 376 ? -10.219 -4.841 -15.243 1.00 44.22 376 GLU A CA 1
ATOM 2964 C C . GLU A 1 376 ? -9.554 -4.766 -13.856 1.00 44.22 376 GLU A C 1
ATOM 2966 O O . GLU A 1 376 ? -10.255 -4.559 -12.879 1.00 44.22 376 GLU A O 1
ATOM 2971 N N . SER A 1 377 ? -8.231 -4.827 -13.741 1.00 48.53 377 SER A N 1
ATOM 2972 C CA . SER A 1 377 ? -7.496 -4.697 -12.461 1.00 48.53 377 SER A CA 1
ATOM 2973 C C . SER A 1 377 ? -7.605 -3.312 -11.791 1.00 48.53 377 SER A C 1
ATOM 2975 O O . SER A 1 377 ? -7.655 -2.316 -12.516 1.00 48.53 377 SER A O 1
ATOM 2977 N N . PHE A 1 378 ? -7.545 -3.257 -10.451 1.00 46.06 378 PHE A N 1
ATOM 2978 C CA . PHE A 1 378 ? -7.471 -2.049 -9.594 1.00 46.06 378 PHE A CA 1
ATOM 2979 C C . PHE A 1 378 ? -6.101 -1.345 -9.569 1.00 46.06 378 PHE A C 1
ATOM 2981 O O . PHE A 1 378 ? -5.078 -1.946 -9.961 1.00 46.06 378 PHE A O 1
#

Foldseek 3Di:
DPDWDWDWDWFDFQQDDIAIDIAGDPPPDDPDPVVPVNVVLNCLQQPPCGRVNVVVVVVLLVLLLQFFDFPDDDDPCPVVVVLLVVLLVLLVVLLLSLLSRLQSCCLVPVPLSLVLLVVVLVLCVVCLVPDDDSPVVVVSCSLPPPDDSVPSSSRGSSRVSVVSLNVSLVCLVPPPPAPVLSSVLSVLSSLLSVLSSVLLVLLVVLVCVVPDDDDPPDDPPPDDDLVVSLVVNLQSQLCSSVQLNSQSSSCSSYDNVLPDPLLSVLSNLLSSLLSLLLQLLQLLQCVVVCVVSSRRHSLVSSCSSVVHDSVCSVVCNVVVCVVSVVVSVVSLVVSVVVCVVCVPSSVSTDPVSSVVSSVVSCVQRDPDPPPDSSVRHD